Protein AF-0000000084333274 (afdb_homodimer)

Secondary structure (DSSP, 8-state):
--------------------TTS------TTS--S-EEE-TT--SSSS-EEETTTEEEEEEE-GGGGTTS-EEEEEEESSSB-PPEEEESS-EEEEEEEESEEEEEETTEEEEEETT-EEEE-TTS-EEEEEESSS-EEEEEEEES-TTHHHHHHHHHTTGGGG--HHHHHHHHHHTTEEEEE--SSS----/--------------------TTS------TTS--S-EEE-TT--SSSS-EEETTTEEEEEEE-GGGGTTS-EEEEEEESSSBBPPEEEESS-EEEEEEEESEEEEEETTEEEEEETT-EEEE-TTS-EEEEEESSS-EEEEEEEES-TTHHHHHHHHHTTGGGG--HHHHHHHHHHTTEEEEE--SSSB---

Sequence (384 aa):
MKRNLFLKSCLTLGAIAVTPINIIAKTISKFRVNAGFMVDAGKSRTDKPISLFEGDTFITKVATKDTDGDIYVYESSRVKEGGPAHHVHFSQDEWWYVLQGEFLIKIGDTTYQAKTGDSVFGPRMIPHSFAKIGEGEGRLLQFFQPAGKMEEFFTKLSEGIAKTMTEEQQDKFREEHGFKRVGPPIKNFKKMMKRNLFLKSCLTLGAIAVTPINIIAKTISKFRVNAGFMVDAGKSRTDKPISLFEGDTFITKVATKDTDGDIYVYESSRVKEGGPAHHVHFSQDEWWYVLQGEFLIKIGDTTYQAKTGDSVFGPRMIPHSFAKIGEGEGRLLQFFQPAGKMEEFFTKLSEGIAKTMTEEQQDKFREEHGFKRVGPPIKNFKKM

Organism: NCBI:txid1302689

Foldseek 3Di:
DPPPPPPPPPPPPPPPPPPPPPPPPPPPDPQADDDDDFADVPAAPDPDWFAAFPGKTKGWGAPCRNRVQQKTKIKIKDFDKFWFFWKAFAQKKKKKAWCAAWKWKDWAHDIDIDHHGDMDIHDHPIIMIMIGDDGDMTMIIMMIGRNQCVVVVRRCVSVPVCVPDDPVRVQVSQVVRGMGRDGGTPPDHSPD/DPPPPPPPPPPPPPPPPPPPPPPPPPPPDPQADDDDDFADVPAAPDPDWFAAFPGKTKGWGAPCRNRVQQKTKIKIKDFDKFWDFWKAFAQKKKKKAWCAAWKWKDWAHDIDIDHHGDMDIHDHPTIMMMIGDDGDMTMIIMMIGRNQCVVVLRRCVSVPVCVPPDPVRVQVSQVVRGMGRDGGTPDDGRDD

Solvent-accessible surface area (backbone atoms only — not comparable to full-atom values): 20409 Å² total; per-residue (Å²): 137,82,76,74,78,75,76,76,74,76,76,72,74,74,73,75,70,74,69,66,82,62,68,77,55,64,77,67,59,91,58,34,53,85,63,50,52,72,29,52,51,96,45,37,65,47,98,64,70,32,47,38,81,99,66,27,38,35,28,36,65,39,50,38,56,49,51,62,31,52,34,26,32,32,37,38,37,34,55,67,60,25,35,52,51,16,24,29,33,70,72,26,28,39,39,43,32,27,71,32,43,35,31,41,40,32,31,66,90,47,70,42,80,41,38,54,55,14,33,38,42,34,34,45,65,41,42,31,31,42,27,37,44,70,82,59,58,30,28,34,41,34,39,27,43,38,18,77,40,48,68,58,50,49,48,42,50,40,72,46,64,56,77,82,45,50,72,68,53,49,48,50,54,37,47,78,41,46,25,42,79,76,50,64,31,80,94,62,67,48,75,124,136,83,77,76,78,75,73,75,75,74,75,72,72,75,74,76,72,75,68,64,83,62,68,78,53,64,75,68,58,92,58,36,52,84,65,48,51,72,29,52,52,96,44,38,67,45,98,64,69,35,48,40,76,95,69,27,37,36,28,35,66,39,50,38,57,48,51,61,33,52,35,26,30,32,37,38,38,34,56,67,55,17,28,53,53,16,25,28,32,69,73,28,28,38,37,43,32,27,70,31,44,36,32,42,40,31,32,66,90,46,72,42,83,40,38,54,55,15,31,38,42,36,35,46,65,41,42,30,31,38,23,37,43,71,82,60,58,29,28,34,43,34,36,28,42,37,18,76,38,48,68,58,50,49,47,43,50,40,73,46,64,57,77,82,47,50,72,68,53,48,50,50,53,38,46,76,40,48,25,42,79,76,50,64,32,82,50,61,66,43,71,120

pLDDT: mean 85.36, std 23.06, range [23.97, 98.94]

InterPro domains:
  IPR011051 RmlC-like cupin domain superfamily [SSF51182] (52-171)
  IPR013096 Cupin 2, conserved barrel [PF07883] (81-141)
  IPR014710 RmlC-like jelly roll fold [G3DSA:2.60.120.10] (34-182)
  IPR053146 Quercetin 2,3-dioxygenase-like [PTHR36440] (53-167)

Structure (mmCIF, N/CA/C/O backbone):
data_AF-0000000084333274-model_v1
#
loop_
_entity.id
_entity.type
_entity.pdbx_description
1 polymer 'Cupin type-2 domain-containing protein'
#
loop_
_atom_site.group_PDB
_atom_site.id
_atom_site.type_symbol
_atom_site.label_atom_id
_atom_site.label_alt_id
_atom_site.label_comp_id
_atom_site.label_asym_id
_atom_site.label_entity_id
_atom_site.label_seq_id
_atom_site.pdbx_PDB_ins_code
_atom_site.Cartn_x
_atom_site.Cartn_y
_atom_site.Cartn_z
_atom_site.occupancy
_atom_site.B_iso_or_equiv
_atom_site.auth_seq_id
_atom_site.auth_comp_id
_atom_site.auth_asym_id
_atom_site.auth_atom_id
_atom_site.pdbx_PDB_model_num
ATOM 1 N N . MET A 1 1 ? 66.688 -44.625 -28.156 1 29.17 1 MET A N 1
ATOM 2 C CA . MET A 1 1 ? 65.812 -44.906 -27.062 1 29.17 1 MET A CA 1
ATOM 3 C C . MET A 1 1 ? 65.125 -43.656 -26.562 1 29.17 1 MET A C 1
ATOM 5 O O . MET A 1 1 ? 65.688 -42.938 -25.703 1 29.17 1 MET A O 1
ATOM 9 N N . LYS A 1 2 ? 64.688 -42.75 -27.484 1 30.41 2 LYS A N 1
ATOM 10 C CA . LYS A 1 2 ? 64.188 -41.375 -27.531 1 30.41 2 LYS A CA 1
ATOM 11 C C . LYS A 1 2 ? 62.812 -41.312 -26.812 1 30.41 2 LYS A C 1
ATOM 13 O O . LYS A 1 2 ? 61.781 -41.531 -27.438 1 30.41 2 LYS A O 1
ATOM 18 N N . ARG A 1 3 ? 62.688 -42 -25.594 1 33.12 3 ARG A N 1
ATOM 19 C CA . ARG A 1 3 ? 61.438 -42 -24.844 1 33.12 3 ARG A CA 1
ATOM 20 C C . ARG A 1 3 ? 61 -40.594 -24.531 1 33.12 3 ARG A C 1
ATOM 22 O O . ARG A 1 3 ? 61.625 -39.875 -23.766 1 33.12 3 ARG A O 1
ATOM 29 N N . ASN A 1 4 ? 60.625 -39.844 -25.578 1 28.89 4 ASN A N 1
ATOM 30 C CA . ASN A 1 4 ? 60.031 -38.531 -25.438 1 28.89 4 ASN A CA 1
ATOM 31 C C . ASN A 1 4 ? 58.875 -38.531 -24.422 1 28.89 4 ASN A C 1
ATOM 33 O O . ASN A 1 4 ? 57.969 -39.375 -24.5 1 28.89 4 ASN A O 1
ATOM 37 N N . LEU A 1 5 ? 59.156 -38.219 -23.156 1 30 5 LEU A N 1
ATOM 38 C CA . LEU A 1 5 ? 58.312 -37.938 -22 1 30 5 LEU A CA 1
ATOM 39 C C . LEU A 1 5 ? 57.25 -36.906 -22.344 1 30 5 LEU A C 1
ATOM 41 O O . LEU A 1 5 ? 57.531 -35.75 -22.625 1 30 5 LEU A O 1
ATOM 45 N N . PHE A 1 6 ? 56.312 -37.25 -23.312 1 31.17 6 PHE A N 1
ATOM 46 C CA . PHE A 1 6 ? 55.188 -36.406 -23.547 1 31.17 6 PHE A CA 1
ATOM 47 C C . PHE A 1 6 ? 54.5 -36.031 -22.25 1 31.17 6 PHE A C 1
ATOM 49 O O . PHE A 1 6 ? 54.094 -36.906 -21.469 1 31.17 6 PHE A O 1
ATOM 56 N N . LEU A 1 7 ? 54.812 -34.844 -21.688 1 31.58 7 LEU A N 1
ATOM 57 C CA . LEU A 1 7 ? 54.188 -34.094 -20.594 1 31.58 7 LEU A CA 1
ATOM 58 C C . LEU A 1 7 ? 52.688 -33.969 -20.781 1 31.58 7 LEU A C 1
ATOM 60 O O . LEU A 1 7 ? 52.25 -33.344 -21.766 1 31.58 7 LEU A O 1
ATOM 64 N N . LYS A 1 8 ? 51.938 -35.062 -20.641 1 32.31 8 LYS A N 1
ATOM 65 C CA . LYS A 1 8 ? 50.5 -34.906 -20.609 1 32.31 8 LYS A CA 1
ATOM 66 C C . LYS A 1 8 ? 50.062 -33.781 -19.656 1 32.31 8 LYS A C 1
ATOM 6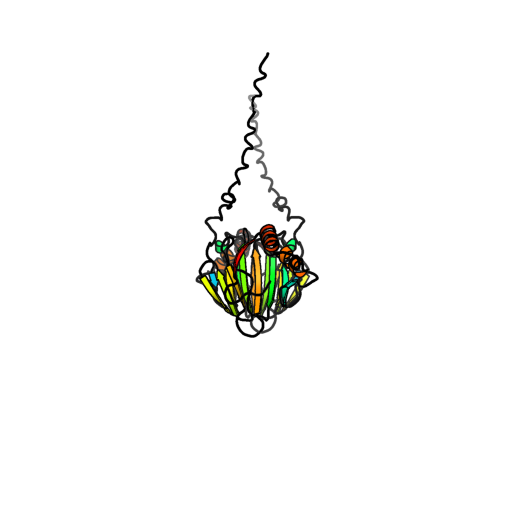8 O O . LYS A 1 8 ? 50.375 -33.844 -18.453 1 32.31 8 LYS A O 1
ATOM 73 N N . SER A 1 9 ? 50.188 -32.531 -20.078 1 32.09 9 SER A N 1
ATOM 74 C CA . SER A 1 9 ? 49.656 -31.391 -19.359 1 32.09 9 SER A CA 1
ATOM 75 C C . SER A 1 9 ? 48.188 -31.641 -18.969 1 32.09 9 SER A C 1
ATOM 77 O O . SER A 1 9 ? 47.375 -31.984 -19.828 1 32.09 9 SER A O 1
ATOM 79 N N . CYS A 1 10 ? 47.938 -32.312 -17.812 1 30.41 10 CYS A N 1
ATOM 80 C CA . CYS A 1 10 ? 46.656 -32.469 -17.125 1 30.41 10 CYS A CA 1
ATOM 81 C C . CYS A 1 10 ? 45.906 -31.141 -17.094 1 30.41 10 CYS A C 1
ATOM 83 O O . CYS A 1 10 ? 46.344 -30.172 -16.484 1 30.41 10 CYS A O 1
ATOM 85 N N . LEU A 1 11 ? 45.312 -30.719 -18.234 1 34.44 11 LEU A N 1
ATOM 86 C CA . LEU A 1 11 ? 44.375 -29.609 -18.172 1 34.44 11 LEU A CA 1
ATOM 87 C C . LEU A 1 11 ? 43.312 -29.844 -17.094 1 34.44 11 LEU A C 1
ATOM 89 O O . LEU A 1 11 ? 42.531 -30.766 -17.172 1 34.44 11 LEU A O 1
ATOM 93 N N . THR A 1 12 ? 43.719 -29.734 -15.82 1 32.81 12 THR A N 1
ATOM 94 C CA . THR A 1 12 ? 42.75 -29.703 -14.742 1 32.81 12 THR A CA 1
ATOM 95 C C . THR A 1 12 ? 41.625 -28.703 -15.055 1 32.81 12 THR A C 1
ATOM 97 O O . THR A 1 12 ? 41.906 -27.531 -15.297 1 32.81 12 THR A O 1
ATOM 100 N N . LEU A 1 13 ? 40.656 -29.125 -15.906 1 34 13 LEU A N 1
ATOM 101 C CA . LEU A 1 13 ? 39.438 -28.344 -15.992 1 34 13 LEU A CA 1
ATOM 102 C C . LEU A 1 13 ? 39 -27.875 -14.609 1 34 13 LEU A C 1
ATOM 104 O O . LEU A 1 13 ? 38.844 -28.688 -13.695 1 34 13 LEU A O 1
ATOM 108 N N . GLY A 1 14 ? 39.438 -26.672 -14.195 1 33.12 14 GLY A N 1
ATOM 109 C CA . GLY A 1 14 ? 38.938 -25.953 -13.039 1 33.12 14 GLY A CA 1
ATOM 110 C C . GLY A 1 14 ? 37.406 -26.078 -12.898 1 33.12 14 GLY A C 1
ATOM 111 O O . GLY A 1 14 ? 36.688 -25.797 -13.844 1 33.12 14 GLY A O 1
ATOM 112 N N . ALA A 1 15 ? 36.969 -27.125 -12.219 1 36.94 15 ALA A N 1
ATOM 113 C CA . ALA A 1 15 ? 35.562 -27.156 -11.773 1 36.94 15 ALA A CA 1
ATOM 114 C C . ALA A 1 15 ? 35.094 -25.766 -11.32 1 36.94 15 ALA A C 1
ATOM 116 O O . ALA A 1 15 ? 35.781 -25.125 -10.508 1 36.94 15 ALA A O 1
ATOM 117 N N . ILE A 1 16 ? 34.594 -25.016 -12.234 1 35.28 16 ILE A N 1
ATOM 118 C CA . ILE A 1 16 ? 33.844 -23.844 -11.812 1 35.28 16 ILE A CA 1
ATOM 119 C C . ILE A 1 16 ? 33 -24.172 -10.578 1 35.28 16 ILE A C 1
ATOM 121 O O . ILE A 1 16 ? 32.125 -25.047 -10.633 1 35.28 16 ILE A O 1
ATOM 125 N N . ALA A 1 17 ? 33.594 -24.062 -9.391 1 35.62 17 ALA A N 1
ATOM 126 C CA . ALA A 1 17 ? 32.844 -24.062 -8.133 1 35.62 17 ALA A CA 1
ATOM 127 C C . ALA A 1 17 ? 31.516 -23.312 -8.281 1 35.62 17 ALA A C 1
ATOM 129 O O . ALA A 1 17 ? 31.5 -22.172 -8.742 1 35.62 17 ALA A O 1
ATOM 130 N N . VAL A 1 18 ? 30.469 -24.016 -8.555 1 38.03 18 VAL A N 1
ATOM 131 C CA . VAL A 1 18 ? 29.125 -23.516 -8.289 1 38.03 18 VAL A CA 1
ATOM 132 C C . VAL A 1 18 ? 29.141 -22.656 -7.02 1 38.03 18 VAL A C 1
ATOM 134 O O . VAL A 1 18 ? 29.438 -23.156 -5.93 1 38.03 18 VAL A O 1
ATOM 137 N N . THR A 1 19 ? 29.703 -21.422 -7.16 1 35.97 19 THR A N 1
ATOM 138 C CA . THR A 1 19 ? 29.484 -20.469 -6.082 1 35.97 19 THR A CA 1
ATOM 139 C C . THR A 1 19 ? 28.125 -20.672 -5.43 1 35.97 19 THR A C 1
ATOM 141 O O . THR A 1 19 ? 27.109 -20.688 -6.109 1 35.97 19 THR A O 1
ATOM 144 N N . PRO A 1 20 ? 28.125 -21.328 -4.336 1 37.59 20 PRO A N 1
ATOM 145 C CA . PRO A 1 20 ? 26.859 -21.469 -3.605 1 37.59 20 PRO A CA 1
ATOM 146 C C . PRO A 1 20 ? 25.984 -20.219 -3.689 1 37.59 20 PRO A C 1
ATOM 148 O O . PRO A 1 20 ? 26.5 -19.109 -3.73 1 37.59 20 PRO A O 1
ATOM 151 N N . ILE A 1 21 ? 24.984 -20.219 -4.457 1 40.38 21 ILE A N 1
ATOM 152 C CA . ILE A 1 21 ? 23.828 -19.344 -4.266 1 40.38 21 ILE A CA 1
ATOM 153 C C . ILE A 1 21 ? 23.734 -18.938 -2.797 1 40.38 21 ILE A C 1
ATOM 155 O O . ILE A 1 21 ? 22.797 -18.234 -2.404 1 40.38 21 ILE A O 1
ATOM 159 N N . ASN A 1 22 ? 24.516 -19.656 -1.916 1 35.5 22 ASN A N 1
ATOM 160 C CA . ASN A 1 22 ? 24.297 -19.359 -0.502 1 35.5 22 ASN A CA 1
ATOM 161 C C . ASN A 1 22 ? 24.406 -17.859 -0.217 1 35.5 22 ASN A C 1
ATOM 163 O O . ASN A 1 22 ? 23.672 -17.328 0.603 1 35.5 22 ASN A O 1
ATOM 167 N N . ILE A 1 23 ? 25.672 -17.266 -0.471 1 34.03 23 ILE A N 1
ATOM 168 C CA . ILE A 1 23 ? 26.219 -16.219 0.381 1 34.03 23 ILE A CA 1
ATOM 169 C C . ILE A 1 23 ? 25.516 -14.898 0.087 1 34.03 23 ILE A C 1
ATOM 171 O O . ILE A 1 23 ? 25.641 -13.938 0.853 1 34.03 23 ILE A O 1
ATOM 175 N N . ILE A 1 24 ? 25.328 -14.633 -1.147 1 34.94 24 ILE A N 1
ATOM 176 C CA . ILE A 1 24 ? 24.766 -13.289 -1.191 1 34.94 24 ILE A CA 1
ATOM 177 C C . ILE A 1 24 ? 23.453 -13.25 -0.41 1 34.94 24 ILE A C 1
ATOM 179 O O . ILE A 1 24 ? 22.375 -13.469 -0.975 1 34.94 24 ILE A O 1
ATOM 183 N N . ALA A 1 25 ? 23.062 -14.344 0.228 1 40.06 25 ALA A N 1
ATOM 184 C CA . ALA A 1 25 ? 21.984 -13.938 1.127 1 40.06 25 ALA A CA 1
ATOM 185 C C . ALA A 1 25 ? 22.234 -12.531 1.671 1 40.06 25 ALA A C 1
ATOM 187 O O . ALA A 1 25 ? 23.156 -12.312 2.453 1 40.06 25 ALA A O 1
ATOM 188 N N . LYS A 1 26 ? 22.094 -11.57 0.894 1 41.19 26 LYS A N 1
ATOM 189 C CA . LYS A 1 26 ? 22.078 -10.172 1.301 1 41.19 26 LYS A CA 1
ATOM 190 C C . LYS A 1 26 ? 21.641 -10.023 2.758 1 41.19 26 LYS A C 1
ATOM 192 O O . LYS A 1 26 ? 20.719 -10.688 3.203 1 41.19 26 LYS A O 1
ATOM 197 N N . THR A 1 27 ? 22.469 -9.617 3.645 1 41.94 27 THR A N 1
ATOM 198 C CA . THR A 1 27 ? 22.219 -9.211 5.023 1 41.94 27 THR A CA 1
ATOM 199 C C . THR A 1 27 ? 20.797 -8.688 5.188 1 41.94 27 THR A C 1
ATOM 201 O O . THR A 1 27 ? 20.469 -7.594 4.719 1 41.94 27 THR A O 1
ATOM 204 N N . ILE A 1 28 ? 19.766 -9.492 4.766 1 51.84 28 ILE A N 1
ATOM 205 C CA . ILE A 1 28 ? 18.5 -9.023 5.332 1 51.84 28 ILE A CA 1
ATOM 206 C C . ILE A 1 28 ? 18.781 -8.219 6.602 1 51.84 28 ILE A C 1
ATOM 208 O O . ILE A 1 28 ? 19.406 -8.719 7.535 1 51.84 28 ILE A O 1
ATOM 212 N N . SER A 1 29 ? 18.75 -7.047 6.473 1 57.97 29 SER A N 1
ATOM 213 C CA . SER A 1 29 ? 18.984 -6.145 7.594 1 57.97 29 SER A CA 1
ATOM 214 C C . SER A 1 29 ? 18.359 -6.676 8.883 1 57.97 29 SER A C 1
ATOM 216 O O . SER A 1 29 ? 17.266 -7.227 8.859 1 57.97 29 SER A O 1
ATOM 218 N N . LYS A 1 30 ? 19.094 -6.988 9.82 1 63.5 30 LYS A N 1
ATOM 219 C CA . LYS A 1 30 ? 18.781 -7.363 11.203 1 63.5 30 LYS A CA 1
ATOM 220 C C . LYS A 1 30 ? 17.625 -6.543 11.75 1 63.5 30 LYS A C 1
ATOM 222 O O . LYS A 1 30 ? 17.016 -6.914 12.758 1 63.5 30 LYS A O 1
ATOM 227 N N . PHE A 1 31 ? 17.094 -5.633 10.836 1 80.5 31 PHE A N 1
ATOM 228 C CA . PHE A 1 31 ? 16.172 -4.715 11.492 1 80.5 31 PHE A CA 1
ATOM 229 C C . PHE A 1 31 ? 14.75 -4.898 10.961 1 80.5 31 PHE A C 1
ATOM 231 O O . PHE A 1 31 ? 13.797 -4.375 11.547 1 80.5 31 PHE A O 1
ATOM 238 N N . ARG A 1 32 ? 14.625 -5.805 9.992 1 92.38 32 ARG A N 1
ATOM 239 C CA . ARG A 1 32 ? 13.281 -5.996 9.453 1 92.38 32 ARG A CA 1
ATOM 240 C C . ARG A 1 32 ? 12.625 -7.246 10.039 1 92.38 32 ARG A C 1
ATOM 242 O O . ARG A 1 32 ? 13.32 -8.148 10.516 1 92.38 32 ARG A O 1
ATOM 249 N N . VAL A 1 33 ? 11.32 -7.262 9.977 1 93.62 33 VAL A N 1
ATOM 250 C CA . VAL A 1 33 ? 10.602 -8.438 10.461 1 93.62 33 VAL A CA 1
ATOM 251 C C . VAL A 1 33 ? 10.922 -9.641 9.562 1 93.62 33 VAL A C 1
ATOM 253 O O . VAL A 1 33 ? 11.094 -9.484 8.352 1 93.62 33 VAL A O 1
ATOM 256 N N . ASN A 1 34 ? 10.984 -10.773 10.156 1 92.31 34 ASN A N 1
ATOM 257 C CA . ASN A 1 34 ? 11.305 -11.977 9.398 1 92.31 34 ASN A CA 1
ATOM 258 C C . ASN A 1 34 ? 10.219 -13.039 9.547 1 92.31 34 ASN A C 1
ATOM 260 O O . ASN A 1 34 ? 10.422 -14.195 9.172 1 92.31 34 ASN A O 1
ATOM 264 N N . ALA A 1 35 ? 9.164 -12.711 10.141 1 95.69 35 ALA A N 1
ATOM 265 C CA . ALA A 1 35 ? 7.953 -13.523 10.211 1 95.69 35 ALA A CA 1
ATOM 266 C C . ALA A 1 35 ? 6.73 -12.727 9.773 1 95.69 35 ALA A C 1
ATOM 268 O O . ALA A 1 35 ? 6.629 -11.531 10.047 1 95.69 35 ALA A O 1
ATOM 269 N N . GLY A 1 36 ? 5.844 -13.422 9.133 1 97.81 36 GLY A N 1
ATOM 270 C CA . GLY A 1 36 ? 4.617 -12.742 8.75 1 97.81 36 GLY A CA 1
ATOM 271 C C . GLY A 1 36 ? 3.764 -12.336 9.93 1 97.81 36 GLY A C 1
ATOM 272 O O . GLY A 1 36 ? 3.969 -12.812 11.047 1 97.81 36 GLY A O 1
ATOM 273 N N . PHE A 1 37 ? 2.85 -11.43 9.68 1 98.38 37 PHE A N 1
ATOM 274 C CA . PHE A 1 37 ? 1.9 -11.039 10.719 1 98.38 37 PHE A CA 1
ATOM 275 C C . PHE A 1 37 ? 0.585 -10.578 10.102 1 98.38 37 PHE A C 1
ATOM 277 O O . PHE A 1 37 ? 0.549 -10.164 8.938 1 98.38 37 PHE A O 1
ATOM 284 N N . MET A 1 38 ? -0.444 -10.695 10.852 1 98.5 38 MET A N 1
ATOM 285 C CA . MET A 1 38 ? -1.758 -10.164 10.492 1 98.5 38 MET A CA 1
ATOM 286 C C . MET A 1 38 ? -2.164 -9.031 11.422 1 98.5 38 MET A C 1
ATOM 288 O O . MET A 1 38 ? -1.918 -9.094 12.633 1 98.5 38 MET A O 1
ATOM 292 N N . VAL A 1 39 ? -2.662 -8.008 10.891 1 98.62 39 VAL A N 1
ATOM 293 C CA . VAL A 1 39 ? -3.322 -6.953 11.648 1 98.62 39 VAL A CA 1
ATOM 294 C C . VAL A 1 39 ? -4.832 -7.012 11.414 1 98.62 39 VAL A C 1
ATOM 296 O O . VAL A 1 39 ? -5.297 -6.809 10.289 1 98.62 39 VAL A O 1
ATOM 299 N N . ASP A 1 40 ? -5.562 -7.191 12.453 1 97.69 40 ASP A N 1
ATOM 300 C CA . ASP A 1 40 ? -7.012 -7.336 12.352 1 97.69 40 ASP A CA 1
ATOM 301 C C . ASP A 1 40 ? -7.672 -6.016 11.961 1 97.69 40 ASP A C 1
ATOM 303 O O . ASP A 1 40 ? -7.156 -4.941 12.273 1 97.69 40 ASP A O 1
ATOM 307 N N . ALA A 1 41 ? -8.859 -6.16 11.32 1 97.88 41 ALA A N 1
ATOM 308 C CA . ALA A 1 41 ? -9.672 -4.984 11.031 1 97.88 41 ALA A CA 1
ATOM 309 C C . ALA A 1 41 ? -9.836 -4.113 12.273 1 97.88 41 ALA A C 1
ATOM 311 O O . ALA A 1 41 ? -10.156 -4.617 13.352 1 97.88 41 ALA A O 1
ATOM 312 N N . GLY A 1 42 ? -9.531 -2.822 12.078 1 95.75 42 GLY A N 1
ATOM 313 C CA . GLY A 1 42 ? -9.766 -1.871 13.148 1 95.75 42 GLY A CA 1
ATOM 314 C C . GLY A 1 42 ? -8.664 -1.872 14.195 1 95.75 42 GLY A C 1
ATOM 315 O O . GLY A 1 42 ? -8.703 -1.091 15.148 1 95.75 42 GLY A O 1
ATOM 316 N N . LYS A 1 43 ? -7.719 -2.764 14.055 1 96.56 43 LYS A N 1
ATOM 317 C CA . LYS A 1 43 ? -6.609 -2.811 15 1 96.56 43 LYS A CA 1
ATOM 318 C C . LYS A 1 43 ? -5.332 -2.244 14.383 1 96.56 43 LYS A C 1
ATOM 320 O O . LYS A 1 43 ? -5.289 -1.971 13.18 1 96.56 43 LYS A O 1
ATOM 325 N N . SER A 1 44 ? -4.406 -2.008 15.234 1 97.69 44 SER A N 1
ATOM 326 C CA . SER A 1 44 ? -3.139 -1.425 14.805 1 97.69 44 SER A CA 1
ATOM 327 C C . SER A 1 44 ? -1.976 -2.377 15.07 1 97.69 44 SER A C 1
ATOM 329 O O . SER A 1 44 ? -1.98 -3.111 16.062 1 97.69 44 SER A O 1
ATOM 331 N N . ARG A 1 45 ? -1.045 -2.391 14.195 1 96.62 45 ARG A N 1
ATOM 332 C CA . ARG A 1 45 ? 0.191 -3.156 14.312 1 96.62 45 ARG A CA 1
ATOM 333 C C . ARG A 1 45 ? 0.938 -2.795 15.594 1 96.62 45 ARG A C 1
ATOM 335 O O . ARG A 1 45 ? 1.576 -3.65 16.219 1 96.62 45 ARG A O 1
ATOM 342 N N . THR A 1 46 ? 0.75 -1.568 15.805 1 85.62 46 THR A N 1
ATOM 343 C CA . THR A 1 46 ? 1.438 -1.064 16.984 1 85.62 46 THR A CA 1
ATOM 344 C C . THR A 1 46 ? 0.474 -0.949 18.172 1 85.62 46 THR A C 1
ATOM 346 O O . THR A 1 46 ? -0.745 -0.952 17.984 1 85.62 46 THR A O 1
ATOM 349 N N . ASP A 1 47 ? 0.841 -1.24 19.375 1 72.25 47 ASP A N 1
ATOM 350 C CA . ASP A 1 47 ? 0.063 -1.339 20.609 1 72.25 47 ASP A CA 1
ATOM 351 C C . ASP A 1 47 ? -0.969 -0.217 20.688 1 72.25 47 ASP A C 1
ATOM 353 O O . ASP A 1 47 ? -2.094 -0.436 21.141 1 72.25 47 ASP A O 1
ATOM 357 N N . LYS A 1 48 ? -0.68 1.026 20.125 1 80.94 48 LYS A N 1
ATOM 358 C CA . LYS A 1 48 ? -1.698 2.051 20.344 1 80.94 48 LYS A CA 1
ATOM 359 C C . LYS A 1 48 ? -1.997 2.805 19.047 1 80.94 48 LYS A C 1
ATOM 361 O O . LYS A 1 48 ? -1.081 3.154 18.297 1 80.94 48 LYS A O 1
ATOM 366 N N . PRO A 1 49 ? -3.381 3.027 18.875 1 85.69 49 PRO A N 1
ATOM 367 C CA . PRO A 1 49 ? -3.756 3.92 17.766 1 85.69 49 PRO A CA 1
ATOM 368 C C . PRO A 1 49 ? -3.229 5.34 17.953 1 85.69 49 PRO A C 1
ATOM 370 O O . PRO A 1 49 ? -3.043 5.789 19.094 1 85.69 49 PRO A O 1
ATOM 373 N N . ILE A 1 50 ? -2.926 5.961 16.844 1 92.19 50 ILE A N 1
ATOM 374 C CA . ILE A 1 50 ? -2.504 7.359 16.812 1 92.19 50 ILE A CA 1
ATOM 375 C C . ILE A 1 50 ? -3.725 8.266 16.672 1 92.19 50 ILE A C 1
ATOM 377 O O . ILE A 1 50 ? -4.559 8.047 15.781 1 92.19 50 ILE A O 1
ATOM 381 N N . SER A 1 51 ? -3.877 9.188 17.516 1 89.69 51 SER A N 1
ATOM 382 C CA . SER A 1 51 ? -4.961 10.164 17.469 1 89.69 51 SER A CA 1
ATOM 383 C C . SER A 1 51 ? -4.438 11.555 17.125 1 89.69 51 SER A C 1
ATOM 385 O O . SER A 1 51 ? -3.568 12.086 17.812 1 89.69 51 SER A O 1
ATOM 387 N N . LEU A 1 52 ? -5.008 11.961 16.047 1 84.69 52 LEU A N 1
ATOM 388 C CA . LEU A 1 52 ? -4.559 13.273 15.578 1 84.69 52 LEU A CA 1
ATOM 389 C C . LEU A 1 52 ? -5.727 14.242 15.484 1 84.69 52 LEU A C 1
ATOM 391 O O . LEU A 1 52 ? -6.863 13.836 15.234 1 84.69 52 LEU A O 1
ATOM 395 N N . PHE A 1 53 ? -5.363 15.539 15.633 1 70.81 53 PHE A N 1
ATOM 396 C CA . PHE A 1 53 ? -6.289 16.641 15.383 1 70.81 53 PHE A CA 1
ATOM 397 C C . PHE A 1 53 ? -7.57 16.453 16.188 1 70.81 53 PHE A C 1
ATOM 399 O O . PHE A 1 53 ? -7.523 16.094 17.359 1 70.81 53 PHE A O 1
ATOM 406 N N . GLU A 1 54 ? -8.703 16.859 15.641 1 73.06 54 GLU A N 1
ATOM 407 C CA . GLU A 1 54 ? -9.992 16.844 16.328 1 73.06 54 GLU A CA 1
ATOM 408 C C . GLU A 1 54 ? -10.695 15.508 16.156 1 73.06 54 GLU A C 1
ATOM 410 O O . GLU A 1 54 ? -11.867 15.453 15.789 1 73.06 54 GLU A O 1
ATOM 415 N N . GLY A 1 55 ? -9.781 14.406 16.359 1 83.56 55 GLY A N 1
ATOM 416 C CA . GLY A 1 55 ? -10.477 13.125 16.422 1 83.56 55 GLY A CA 1
ATOM 417 C C . GLY A 1 55 ? -10.078 12.18 15.297 1 83.56 55 GLY A C 1
ATOM 418 O O . GLY A 1 55 ? -10.648 11.094 15.172 1 83.56 55 GLY A O 1
ATOM 419 N N . ASP A 1 56 ? -9.148 12.562 14.531 1 93.69 56 ASP A N 1
ATOM 420 C CA . ASP A 1 56 ? -8.648 11.641 13.508 1 93.69 56 ASP A CA 1
ATOM 421 C C . ASP A 1 56 ? -7.918 10.461 14.141 1 93.69 56 ASP A C 1
ATOM 423 O O . ASP A 1 56 ? -7.191 10.633 15.125 1 93.69 56 ASP A O 1
ATOM 427 N N . THR A 1 57 ? -8.18 9.32 13.609 1 95.56 57 THR A N 1
ATOM 428 C CA . THR A 1 57 ? -7.504 8.133 14.109 1 95.56 57 THR A CA 1
ATOM 429 C C . THR A 1 57 ? -6.672 7.477 13.016 1 95.56 57 THR A C 1
ATOM 431 O O . THR A 1 57 ? -7.137 7.336 11.875 1 95.56 57 THR A O 1
ATOM 434 N N . PHE A 1 58 ? -5.426 7.141 13.391 1 97.06 58 PHE A N 1
ATOM 435 C CA . PHE A 1 58 ? -4.551 6.375 12.508 1 97.06 58 PHE A CA 1
ATOM 436 C C . PHE A 1 58 ? -4.242 5.008 13.102 1 97.06 58 PHE A C 1
ATOM 438 O O . PHE A 1 58 ? -3.814 4.91 14.258 1 97.06 58 PHE A O 1
ATOM 445 N N . ILE A 1 59 ? -4.492 3.977 12.352 1 97.44 59 ILE A N 1
ATOM 446 C CA . ILE A 1 59 ? -4.082 2.641 12.766 1 97.44 59 ILE A CA 1
ATOM 447 C C . ILE A 1 59 ? -3.053 2.086 11.781 1 97.44 59 ILE A C 1
ATOM 449 O O . ILE A 1 59 ? -3.303 2.037 10.578 1 97.44 59 ILE A O 1
ATOM 453 N N . THR A 1 60 ? -1.946 1.643 12.312 1 98.31 60 THR A N 1
ATOM 454 C CA . THR A 1 60 ? -0.807 1.19 11.523 1 98.31 60 THR A CA 1
ATOM 455 C C . THR A 1 60 ? -1.021 -0.239 11.039 1 98.31 60 THR A C 1
ATOM 457 O O . THR A 1 60 ? -1.386 -1.12 11.82 1 98.31 60 THR A O 1
ATOM 460 N N . LYS A 1 61 ? -0.777 -0.437 9.742 1 98.75 61 LYS A N 1
ATOM 461 C CA . LYS A 1 61 ? -0.888 -1.774 9.164 1 98.75 61 LYS A CA 1
ATOM 462 C C . LYS A 1 61 ? 0.49 -2.379 8.914 1 98.75 61 LYS A C 1
ATOM 464 O O . LYS A 1 61 ? 0.685 -3.586 9.078 1 98.75 61 LYS A O 1
ATOM 469 N N . VAL A 1 62 ? 1.458 -1.602 8.453 1 98.69 62 VAL A N 1
ATOM 470 C CA . VAL A 1 62 ? 2.877 -1.918 8.344 1 98.69 62 VAL A CA 1
ATOM 471 C C . VAL A 1 62 ? 3.707 -0.799 8.969 1 98.69 62 VAL A C 1
ATOM 473 O O . VAL A 1 62 ? 3.689 0.337 8.492 1 98.69 62 VAL A O 1
ATOM 476 N N . ALA A 1 63 ? 4.391 -1.151 10.016 1 97.88 63 ALA A N 1
ATOM 477 C CA . ALA A 1 63 ? 5.191 -0.155 10.719 1 97.88 63 ALA A CA 1
ATOM 478 C C . ALA A 1 63 ? 6.527 0.074 10.016 1 97.88 63 ALA A C 1
ATOM 480 O O . ALA A 1 63 ? 7.031 -0.814 9.32 1 97.88 63 ALA A O 1
ATOM 481 N N . THR A 1 64 ? 7.039 1.245 10.242 1 97.31 64 THR A N 1
ATOM 482 C CA . THR A 1 64 ? 8.328 1.61 9.664 1 97.31 64 THR A CA 1
ATOM 483 C C . THR A 1 64 ? 9.375 0.539 9.953 1 97.31 64 THR A C 1
ATOM 485 O O . THR A 1 64 ? 10.133 0.149 9.07 1 97.31 64 THR A O 1
ATOM 488 N N . LYS A 1 65 ? 9.375 0.031 11.148 1 96.5 65 LYS A N 1
ATOM 489 C CA . LYS A 1 65 ? 10.398 -0.908 11.594 1 96.5 65 LYS A CA 1
ATOM 490 C C . LYS A 1 65 ? 10.227 -2.268 10.922 1 96.5 65 LYS A C 1
ATOM 492 O O . LYS A 1 65 ? 11.18 -3.045 10.828 1 96.5 65 LYS A O 1
ATOM 497 N N . ASP A 1 66 ? 9.039 -2.592 10.484 1 97.69 66 ASP A N 1
ATOM 498 C CA . ASP A 1 66 ? 8.766 -3.904 9.906 1 97.69 66 ASP A CA 1
ATOM 499 C C . ASP A 1 66 ? 9.562 -4.117 8.625 1 97.69 66 ASP A C 1
ATOM 501 O O . ASP A 1 66 ? 9.867 -5.254 8.258 1 97.69 66 ASP A O 1
ATOM 505 N N . THR A 1 67 ? 9.93 -3.014 7.918 1 98.06 67 THR A N 1
ATOM 506 C CA . THR A 1 67 ? 10.539 -3.121 6.602 1 98.06 67 THR A CA 1
ATOM 507 C C . THR A 1 67 ? 11.867 -2.365 6.559 1 98.06 67 THR A C 1
ATOM 509 O O . THR A 1 67 ? 12.336 -1.986 5.484 1 98.06 67 THR A O 1
ATOM 512 N N . ASP A 1 68 ? 12.344 -2.072 7.73 1 96.88 68 ASP A N 1
ATOM 513 C CA . ASP A 1 68 ? 13.578 -1.295 7.84 1 96.88 68 ASP A CA 1
ATOM 514 C C . ASP A 1 68 ? 13.453 0.039 7.109 1 96.88 68 ASP A C 1
ATOM 516 O O . ASP A 1 68 ? 14.367 0.453 6.398 1 96.88 68 ASP A O 1
ATOM 520 N N . GLY A 1 69 ? 12.211 0.587 7.156 1 97.81 69 GLY A N 1
ATOM 521 C CA . GLY A 1 69 ? 11.992 1.946 6.688 1 97.81 69 GLY A CA 1
ATOM 522 C C . GLY A 1 69 ? 11.547 2.014 5.238 1 97.81 69 GLY A C 1
ATOM 523 O O . GLY A 1 69 ? 11.32 3.102 4.703 1 97.81 69 GLY A O 1
ATOM 524 N N . ASP A 1 70 ? 11.32 0.911 4.551 1 97.94 70 ASP A N 1
ATOM 525 C CA . ASP A 1 70 ? 10.969 0.924 3.133 1 97.94 70 ASP A CA 1
ATOM 526 C C . ASP A 1 70 ? 9.578 1.522 2.916 1 97.94 70 ASP A C 1
ATOM 528 O O . ASP A 1 70 ? 9.32 2.158 1.892 1 97.94 70 ASP A O 1
ATOM 532 N N . ILE A 1 71 ? 8.719 1.257 3.947 1 98.69 71 ILE A N 1
ATOM 533 C CA . ILE A 1 71 ? 7.34 1.694 3.74 1 98.69 71 ILE A CA 1
ATOM 534 C C . ILE A 1 71 ? 6.641 1.861 5.086 1 98.69 71 ILE A C 1
ATOM 536 O O . ILE A 1 71 ? 7 1.202 6.066 1 98.69 71 ILE A O 1
ATOM 540 N N . TYR A 1 72 ? 5.773 2.781 5.207 1 98.62 72 TYR A N 1
ATOM 541 C CA . TYR A 1 72 ? 4.82 2.939 6.297 1 98.62 72 TYR A CA 1
ATOM 542 C C . TYR A 1 72 ? 3.387 2.912 5.777 1 98.62 72 TYR A C 1
ATOM 544 O O . TYR A 1 72 ? 3.02 3.709 4.91 1 98.62 72 TYR A O 1
ATOM 552 N N . VAL A 1 73 ? 2.541 1.947 6.227 1 98.88 73 VAL A N 1
ATOM 553 C CA . VAL A 1 73 ? 1.163 1.778 5.777 1 98.88 73 VAL A CA 1
ATOM 554 C C . VAL A 1 73 ? 0.211 1.973 6.957 1 98.88 73 VAL A C 1
ATOM 556 O O . VAL A 1 73 ? 0.4 1.38 8.023 1 98.88 73 VAL A O 1
ATOM 559 N N . TYR A 1 74 ? -0.85 2.727 6.734 1 98.5 74 TYR A N 1
ATOM 560 C CA . TYR A 1 74 ? -1.796 2.959 7.82 1 98.5 74 TYR A CA 1
ATOM 561 C C . TYR A 1 74 ? -3.18 3.291 7.273 1 98.5 74 TYR A C 1
ATOM 563 O O . TYR A 1 74 ? -3.32 3.682 6.113 1 98.5 74 TYR A O 1
ATOM 571 N N . GLU A 1 75 ? -4.172 3.078 8.07 1 98.5 75 GLU A N 1
ATOM 572 C CA . GLU A 1 75 ? -5.527 3.562 7.832 1 98.5 75 GLU A CA 1
ATOM 573 C C . GLU A 1 75 ? -5.824 4.805 8.664 1 98.5 75 GLU A C 1
ATOM 575 O O . GLU A 1 75 ? -5.465 4.871 9.844 1 98.5 75 GLU A O 1
ATOM 580 N N . SER A 1 76 ? -6.441 5.734 8.039 1 97.62 76 SER A N 1
ATOM 581 C CA . SER A 1 76 ? -6.898 6.914 8.773 1 97.62 76 SER A CA 1
ATOM 582 C C . SER A 1 76 ? -8.414 7.062 8.688 1 97.62 76 SER A C 1
ATOM 584 O O . SER A 1 76 ? -9.023 6.723 7.672 1 97.62 76 SER A O 1
ATOM 586 N N . SER A 1 77 ? -8.969 7.539 9.711 1 97.25 77 SER A N 1
ATOM 587 C CA . SER A 1 77 ? -10.391 7.844 9.773 1 97.25 77 SER A CA 1
ATOM 588 C C . SER A 1 77 ? -10.641 9.242 10.336 1 97.25 77 SER A C 1
ATOM 590 O O . SER A 1 77 ? -9.883 9.711 11.18 1 97.25 77 SER A O 1
ATOM 592 N N . ARG A 1 78 ? -11.672 9.891 9.836 1 95.44 78 ARG A N 1
ATOM 593 C CA . ARG A 1 78 ? -12.055 11.227 10.297 1 95.44 78 ARG A CA 1
ATOM 594 C C . ARG A 1 78 ? -13.531 11.492 10.039 1 95.44 78 ARG A C 1
ATOM 596 O O . ARG A 1 78 ? -14.109 10.953 9.086 1 95.44 78 ARG A O 1
ATOM 603 N N . VAL A 1 79 ? -14.102 12.297 10.867 1 93.44 79 VAL A N 1
ATOM 604 C CA . VAL A 1 79 ? -15.508 12.625 10.719 1 93.44 79 VAL A CA 1
ATOM 605 C C . VAL A 1 79 ? -15.648 14.062 10.211 1 93.44 79 VAL A C 1
ATOM 607 O O . VAL A 1 79 ? -16.438 14.328 9.297 1 93.44 79 VAL A O 1
ATOM 610 N N . LYS A 1 80 ? -14.836 14.93 10.797 1 92.12 80 LYS A N 1
ATOM 611 C CA . LYS A 1 80 ? -14.922 16.328 10.406 1 92.12 80 LYS A CA 1
ATOM 612 C C . LYS A 1 80 ? -14.32 16.562 9.023 1 92.12 80 LYS A C 1
ATOM 614 O O . LYS A 1 80 ? -13.336 15.914 8.656 1 92.12 80 LYS A O 1
ATOM 619 N N . GLU A 1 81 ? -14.867 17.5 8.383 1 93.56 81 GLU A N 1
ATOM 620 C CA . GLU A 1 81 ? -14.297 17.891 7.094 1 93.56 81 GLU A CA 1
ATOM 621 C C . GLU A 1 81 ? -12.938 18.562 7.27 1 93.56 81 GLU A C 1
ATOM 623 O O . GLU A 1 81 ? -12.648 19.109 8.328 1 93.56 81 GLU A O 1
ATOM 628 N N . GLY A 1 82 ? -12.195 18.484 6.152 1 93.19 82 GLY A N 1
ATOM 629 C CA . GLY A 1 82 ? -10.898 19.141 6.184 1 93.19 82 GLY A CA 1
ATOM 630 C C . GLY A 1 82 ? -9.742 18.156 6.09 1 93.19 82 GLY A C 1
ATOM 631 O O . GLY A 1 82 ? -9.938 16.984 5.781 1 93.19 82 GLY A O 1
ATOM 632 N N . GLY A 1 83 ? -8.508 18.672 6.27 1 93.88 83 GLY A N 1
ATOM 633 C CA . GLY A 1 83 ? -7.273 17.922 6.16 1 93.88 83 GLY A CA 1
ATOM 634 C C . GLY A 1 83 ? -6.039 18.75 6.441 1 93.88 83 GLY A C 1
ATOM 635 O O . GLY A 1 83 ? -6.145 19.891 6.902 1 93.88 83 GLY A O 1
ATOM 636 N N . PRO A 1 84 ? -4.965 18.172 6.25 1 94.38 84 PRO A N 1
ATOM 637 C CA . PRO A 1 84 ? -3.717 18.859 6.578 1 94.38 84 PRO A CA 1
ATOM 638 C C . PRO A 1 84 ? -3.432 20.047 5.645 1 94.38 84 PRO A C 1
ATOM 640 O O . PRO A 1 84 ? -4.004 20.125 4.555 1 94.38 84 PRO A O 1
ATOM 643 N N . ALA A 1 85 ? -2.525 20.906 6.102 1 94.62 85 ALA A N 1
ATOM 644 C CA . ALA A 1 85 ? -2.035 22 5.273 1 94.62 85 ALA A CA 1
ATOM 645 C C . ALA A 1 85 ? -1.326 21.469 4.031 1 94.62 85 ALA A C 1
ATOM 647 O O . ALA A 1 85 ? -0.833 20.344 4.02 1 94.62 85 ALA A O 1
ATOM 648 N N . HIS A 1 86 ? -1.369 22.297 3.018 1 97.19 86 HIS A N 1
ATOM 649 C CA . HIS A 1 86 ? -0.61 21.969 1.813 1 97.19 86 HIS A CA 1
ATOM 650 C C . HIS A 1 86 ? 0.872 21.797 2.129 1 97.19 86 HIS A C 1
ATOM 652 O O . HIS A 1 86 ? 1.47 22.625 2.812 1 97.19 86 HIS A O 1
ATOM 658 N N . HIS A 1 87 ? 1.523 20.703 1.662 1 98.5 87 HIS A N 1
ATOM 659 C CA . HIS A 1 87 ? 2.891 20.391 2.061 1 98.5 87 HIS A CA 1
ATOM 660 C C . HIS A 1 87 ? 3.602 19.562 0.99 1 98.5 87 HIS A C 1
ATOM 662 O O . HIS A 1 87 ? 2.98 19.141 0.008 1 98.5 87 HIS A O 1
ATOM 668 N N . VAL A 1 88 ? 4.891 19.406 1.112 1 98.69 88 VAL A N 1
ATOM 669 C CA . VAL A 1 88 ? 5.719 18.625 0.193 1 98.69 88 VAL A CA 1
ATOM 670 C C . VAL A 1 88 ? 6.637 17.703 0.981 1 98.69 88 VAL A C 1
ATOM 672 O O . VAL A 1 88 ? 7.227 18.094 1.985 1 98.69 88 VAL A O 1
ATOM 675 N N . HIS A 1 89 ? 6.617 16.438 0.621 1 98.75 89 HIS A N 1
ATOM 676 C CA . HIS A 1 89 ? 7.594 15.5 1.173 1 98.75 89 HIS A CA 1
ATOM 677 C C . HIS A 1 89 ? 8.883 15.508 0.357 1 98.75 89 HIS A C 1
ATOM 679 O O . HIS A 1 89 ? 8.844 15.484 -0.875 1 98.75 89 HIS A O 1
ATOM 685 N N . PHE A 1 90 ? 10.031 15.383 1.049 1 98.06 90 PHE A N 1
ATOM 686 C CA . PHE A 1 90 ? 11.32 15.531 0.383 1 98.06 90 PHE A CA 1
ATOM 687 C C . PHE A 1 90 ? 11.734 14.234 -0.299 1 98.06 90 PHE A C 1
ATOM 689 O O . PHE A 1 90 ? 12.406 14.258 -1.332 1 98.06 90 PHE A O 1
ATOM 696 N N . SER A 1 91 ? 11.289 13.156 0.283 1 97.88 91 SER A N 1
ATOM 697 C CA . SER A 1 91 ? 11.859 11.914 -0.219 1 97.88 91 SER A CA 1
ATOM 698 C C . SER A 1 91 ? 10.797 10.828 -0.336 1 97.88 91 SER A C 1
ATOM 700 O O . SER A 1 91 ? 11.086 9.711 -0.767 1 97.88 91 SER A O 1
ATOM 702 N N . GLN A 1 92 ? 9.523 11.148 0.034 1 98.38 92 GLN A N 1
ATOM 703 C CA . GLN A 1 92 ? 8.508 10.102 0.09 1 98.38 92 GLN A CA 1
ATOM 704 C C . GLN A 1 92 ? 7.434 10.32 -0.971 1 98.38 92 GLN A C 1
ATOM 706 O O . GLN A 1 92 ? 6.992 11.453 -1.192 1 98.38 92 GLN A O 1
ATOM 711 N N . ASP A 1 93 ? 7.082 9.258 -1.613 1 98.69 93 ASP A N 1
ATOM 712 C CA . ASP A 1 93 ? 5.781 9.219 -2.275 1 98.69 93 ASP A CA 1
ATOM 713 C C . ASP A 1 93 ? 4.66 8.961 -1.271 1 98.69 93 ASP A C 1
ATOM 715 O O . ASP A 1 93 ? 4.875 8.312 -0.246 1 98.69 93 ASP A O 1
ATOM 719 N N . GLU A 1 94 ? 3.57 9.477 -1.593 1 98.88 94 GLU A N 1
ATOM 720 C CA . GLU A 1 94 ? 2.369 9.242 -0.794 1 98.88 94 GLU A CA 1
ATOM 721 C C . GLU A 1 94 ? 1.216 8.758 -1.664 1 98.88 94 GLU A C 1
ATOM 723 O O . GLU A 1 94 ? 1.046 9.211 -2.795 1 98.88 94 GLU A O 1
ATOM 728 N N . TRP A 1 95 ? 0.495 7.816 -1.148 1 98.94 95 TRP A N 1
ATOM 729 C CA . TRP A 1 95 ? -0.622 7.207 -1.863 1 98.94 95 TRP A CA 1
ATOM 730 C C . TRP A 1 95 ? -1.867 7.156 -0.985 1 98.94 95 TRP A C 1
ATOM 732 O O . TRP A 1 95 ? -1.785 6.832 0.202 1 98.94 95 TRP A O 1
ATOM 742 N N . TRP A 1 96 ? -3.027 7.5 -1.585 1 98.94 96 TRP A N 1
ATOM 743 C CA . TRP A 1 96 ? -4.324 7.457 -0.917 1 98.94 96 TRP A CA 1
ATOM 744 C C . TRP A 1 96 ? -5.266 6.484 -1.619 1 98.94 96 TRP A C 1
ATOM 746 O O . TRP A 1 96 ? -5.441 6.551 -2.838 1 98.94 96 TRP A O 1
ATOM 756 N N . TYR A 1 97 ? -5.832 5.578 -0.961 1 98.94 97 TYR A N 1
ATOM 757 C CA . TYR A 1 97 ? -6.926 4.719 -1.399 1 98.94 97 TYR A CA 1
ATOM 758 C C . TYR A 1 97 ? -8.18 4.965 -0.564 1 98.94 97 TYR A C 1
ATOM 760 O O . TYR A 1 97 ? -8.172 4.758 0.651 1 98.94 97 TYR A O 1
ATOM 768 N N . VAL A 1 98 ? -9.266 5.375 -1.2 1 98.94 98 VAL A N 1
ATOM 769 C CA . VAL A 1 98 ? -10.469 5.746 -0.457 1 98.94 98 VAL A CA 1
ATOM 770 C C . VAL A 1 98 ? -11.242 4.488 -0.074 1 98.94 98 VAL A C 1
ATOM 772 O O . VAL A 1 98 ? -11.805 3.811 -0.938 1 98.94 98 VAL A O 1
ATOM 775 N N . LEU A 1 99 ? -11.273 4.234 1.186 1 98.88 99 LEU A N 1
ATOM 776 C CA . LEU A 1 99 ? -12.016 3.094 1.7 1 98.88 99 LEU A CA 1
ATOM 777 C C . LEU A 1 99 ? -13.484 3.459 1.921 1 98.88 99 LEU A C 1
ATOM 779 O O . LEU A 1 99 ? -14.367 2.609 1.782 1 98.88 99 LEU A O 1
ATOM 783 N N . GLN A 1 100 ? -13.664 4.672 2.326 1 98.69 100 GLN A N 1
ATOM 784 C CA . GLN A 1 100 ? -14.992 5.184 2.629 1 98.69 100 GLN A CA 1
ATOM 785 C C . GLN A 1 100 ? -15.039 6.703 2.5 1 98.69 100 GLN A C 1
ATOM 787 O O . GLN A 1 100 ? -14.109 7.395 2.91 1 98.69 100 GLN A O 1
ATOM 792 N N . GLY A 1 101 ? -16.172 7.203 1.967 1 98.31 101 GLY A N 1
ATOM 793 C CA . GLY A 1 101 ? -16.391 8.641 1.922 1 98.31 101 GLY A CA 1
ATOM 794 C C . GLY A 1 101 ? -15.828 9.289 0.676 1 98.31 101 GLY A C 1
ATOM 795 O O . GLY A 1 101 ? -15.703 8.648 -0.366 1 98.31 101 GLY A O 1
ATOM 796 N N . GLU A 1 102 ? -15.742 10.625 0.81 1 97.75 102 GLU A N 1
ATOM 797 C CA . GLU A 1 102 ? -15.297 11.43 -0.321 1 97.75 102 GLU A CA 1
ATOM 798 C C . GLU A 1 102 ? -14.203 12.414 0.1 1 97.75 102 GLU A C 1
ATOM 800 O O . GLU A 1 102 ? -14.266 13 1.183 1 97.75 102 GLU A O 1
ATOM 805 N N . PHE A 1 103 ? -13.266 12.586 -0.844 1 98.12 103 PHE A N 1
ATOM 806 C CA . PHE A 1 103 ? -12.117 13.438 -0.55 1 98.12 103 PHE A CA 1
ATOM 807 C C . PHE A 1 103 ? -11.773 14.312 -1.751 1 98.12 103 PHE A C 1
ATOM 809 O O . PHE A 1 103 ? -11.93 13.883 -2.898 1 98.12 103 PHE A O 1
ATOM 816 N N . LEU A 1 104 ? -11.352 15.484 -1.439 1 98.06 104 LEU A N 1
ATOM 817 C CA . LEU A 1 104 ? -10.539 16.234 -2.387 1 98.06 104 LEU A CA 1
ATOM 818 C C . LEU A 1 104 ? -9.055 15.977 -2.166 1 98.06 104 LEU A C 1
ATOM 820 O O . LEU A 1 104 ? -8.578 15.992 -1.027 1 98.06 104 LEU A O 1
ATOM 824 N N . ILE A 1 105 ? -8.336 15.711 -3.217 1 98.44 105 ILE A N 1
ATOM 825 C CA . ILE A 1 105 ? -6.898 15.5 -3.143 1 98.44 105 ILE A CA 1
ATOM 826 C C . ILE A 1 105 ? -6.195 16.328 -4.219 1 98.44 105 ILE A C 1
ATOM 828 O O . ILE A 1 105 ? -6.387 16.094 -5.414 1 98.44 105 ILE A O 1
ATOM 832 N N . LYS A 1 106 ? -5.441 17.219 -3.738 1 98.12 106 LYS A N 1
ATOM 833 C CA . LYS A 1 106 ? -4.715 18.109 -4.637 1 98.12 106 LYS A CA 1
ATOM 834 C C . LYS A 1 106 ? -3.246 17.719 -4.742 1 98.12 106 LYS A C 1
ATOM 836 O O . LYS A 1 106 ? -2.553 17.609 -3.727 1 98.12 106 LYS A O 1
ATOM 841 N N . ILE A 1 107 ? -2.83 17.484 -5.926 1 98.5 107 ILE A N 1
ATOM 842 C CA . ILE A 1 107 ? -1.426 17.219 -6.219 1 98.5 107 ILE A CA 1
ATOM 843 C C . ILE A 1 107 ? -0.927 18.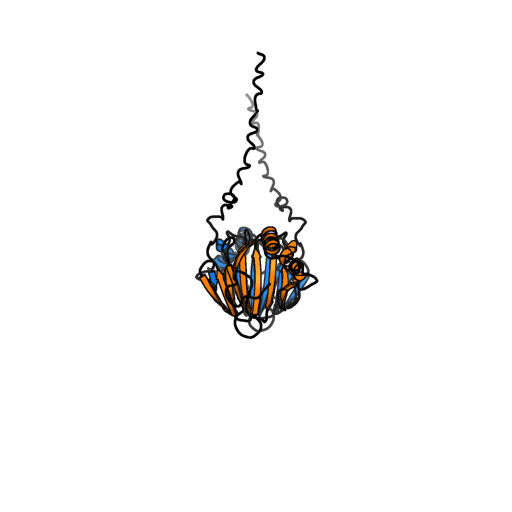203 -7.277 1 98.5 107 ILE A C 1
ATOM 845 O O . ILE A 1 107 ? -1.401 18.188 -8.414 1 98.5 107 ILE A O 1
ATOM 849 N N . GLY A 1 108 ? 0.12 18.891 -6.941 1 97.56 108 GLY A N 1
ATOM 850 C CA . GLY A 1 108 ? 0.487 19.984 -7.824 1 97.56 108 GLY A CA 1
ATOM 851 C C . GLY A 1 108 ? -0.663 20.938 -8.109 1 97.56 108 GLY A C 1
ATOM 852 O O . GLY A 1 108 ? -1.289 21.453 -7.188 1 97.56 108 GLY A O 1
ATOM 853 N N . ASP A 1 109 ? -1.02 21.016 -9.359 1 95.75 109 ASP A N 1
ATOM 854 C CA . ASP A 1 109 ? -2.055 21.969 -9.742 1 95.75 109 ASP A CA 1
ATOM 855 C C . ASP A 1 109 ? -3.385 21.266 -9.992 1 95.75 109 ASP A C 1
ATOM 857 O O . ASP A 1 109 ? -4.387 21.906 -10.32 1 95.75 109 ASP A O 1
ATOM 861 N N . THR A 1 110 ? -3.406 20.047 -9.828 1 97.62 110 THR A N 1
ATOM 862 C CA . THR A 1 110 ? -4.609 19.281 -10.125 1 97.62 110 THR A CA 1
ATOM 863 C C . THR A 1 110 ? -5.316 18.859 -8.836 1 97.62 110 THR A C 1
ATOM 865 O O . THR A 1 110 ? -4.676 18.375 -7.902 1 97.62 110 THR A O 1
ATOM 868 N N . THR A 1 111 ? -6.602 19.078 -8.781 1 97.81 111 THR A N 1
ATOM 869 C CA . THR A 1 111 ? -7.418 18.594 -7.676 1 97.81 111 THR A CA 1
ATOM 870 C C . THR A 1 111 ? -8.32 17.438 -8.133 1 97.81 111 THR A C 1
ATOM 872 O O . THR A 1 111 ? -9.07 17.578 -9.094 1 97.81 111 THR A O 1
ATOM 875 N N . TYR A 1 112 ? -8.242 16.375 -7.484 1 98.38 112 TYR A N 1
ATOM 876 C CA . TYR A 1 112 ? -9.055 15.203 -7.75 1 98.38 112 TYR A CA 1
ATOM 877 C C . TYR A 1 112 ? -10.195 15.086 -6.746 1 98.38 112 TYR A C 1
ATOM 879 O O . TYR A 1 112 ? -10.008 15.336 -5.555 1 98.38 112 TYR A O 1
ATOM 887 N N . GLN A 1 113 ? -11.328 14.789 -7.23 1 98.19 113 GLN A N 1
ATOM 888 C CA . GLN A 1 113 ? -12.414 14.336 -6.367 1 98.19 113 GLN A CA 1
ATOM 889 C C . GLN A 1 113 ? -12.438 12.812 -6.27 1 98.19 113 GLN A C 1
ATOM 891 O O . GLN A 1 113 ? -12.82 12.133 -7.219 1 98.19 113 GLN A O 1
ATOM 896 N N . ALA A 1 114 ? -12.102 12.336 -5.121 1 98.62 114 ALA A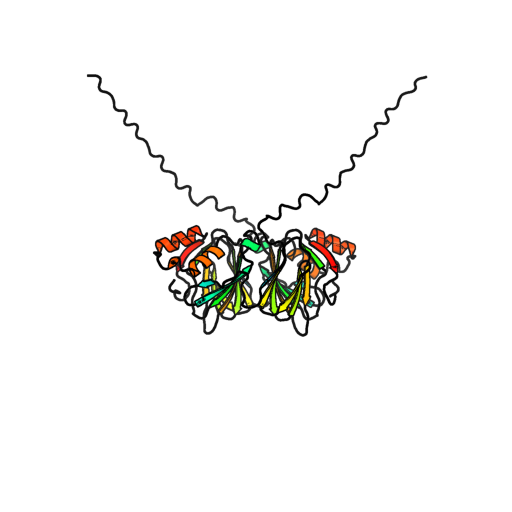 N 1
ATOM 897 C CA . ALA A 1 114 ? -11.93 10.891 -4.961 1 98.62 114 ALA A CA 1
ATOM 898 C C . ALA A 1 114 ? -13.031 10.297 -4.094 1 98.62 114 ALA A C 1
ATOM 900 O O . ALA A 1 114 ? -13.344 10.828 -3.023 1 98.62 114 ALA A O 1
ATOM 901 N N . LYS A 1 115 ? -13.586 9.227 -4.555 1 98.62 115 LYS A N 1
ATOM 902 C CA . LYS A 1 115 ? -14.625 8.5 -3.828 1 98.62 115 LYS A CA 1
ATOM 903 C C . LYS A 1 115 ? -14.18 7.062 -3.541 1 98.62 115 LYS A C 1
ATOM 905 O O . LYS A 1 115 ? -13.102 6.648 -3.955 1 98.62 115 LYS A O 1
ATOM 910 N N . THR A 1 116 ? -15.055 6.363 -2.832 1 98.75 116 THR A N 1
ATOM 911 C CA . THR A 1 116 ? -14.727 5.012 -2.385 1 98.75 116 THR A CA 1
ATOM 912 C C . THR A 1 116 ? -14.211 4.164 -3.549 1 98.75 116 THR A C 1
ATOM 914 O O . THR A 1 116 ? -14.867 4.074 -4.59 1 98.75 116 THR A O 1
ATOM 917 N N . GLY A 1 117 ? -13.031 3.588 -3.408 1 98.69 117 GLY A N 1
ATOM 918 C CA . GLY A 1 117 ? -12.438 2.723 -4.414 1 98.69 117 GLY A CA 1
ATOM 919 C C . GLY A 1 117 ? -11.445 3.439 -5.309 1 98.69 117 GLY A C 1
ATOM 920 O O . GLY A 1 117 ? -10.641 2.801 -5.992 1 98.69 117 GLY A O 1
ATOM 921 N N . ASP A 1 118 ? -11.523 4.762 -5.348 1 98.88 118 ASP A N 1
ATOM 922 C CA . ASP A 1 118 ? -10.523 5.539 -6.07 1 98.88 118 ASP A CA 1
ATOM 923 C C . ASP A 1 118 ? -9.195 5.551 -5.328 1 98.88 118 ASP A C 1
ATOM 925 O O . ASP A 1 118 ? -9.156 5.418 -4.102 1 98.88 118 ASP A O 1
ATOM 929 N N . SER A 1 119 ? -8.109 5.676 -6.047 1 98.88 119 SER A N 1
ATOM 930 C CA . SER A 1 119 ? -6.805 5.895 -5.43 1 98.88 119 SER A CA 1
ATOM 931 C C . SER A 1 119 ? -6.062 7.043 -6.102 1 98.88 119 SER A C 1
ATOM 933 O O . SER A 1 119 ? -6.277 7.324 -7.285 1 98.88 119 SER A O 1
ATOM 935 N N . VAL A 1 120 ? -5.254 7.75 -5.355 1 98.94 120 VAL A N 1
ATOM 936 C CA . VAL A 1 120 ? -4.473 8.883 -5.855 1 98.94 120 VAL A CA 1
ATOM 937 C C . VAL A 1 120 ? -3.016 8.727 -5.43 1 98.94 120 VAL A C 1
ATOM 939 O O . VAL A 1 120 ? -2.73 8.383 -4.281 1 98.94 120 VAL A O 1
ATOM 942 N N . PHE A 1 121 ? -2.146 8.961 -6.363 1 98.94 121 PHE A N 1
ATOM 943 C CA . PHE A 1 121 ? -0.712 8.891 -6.117 1 98.94 121 PHE A CA 1
ATOM 944 C C . PHE A 1 121 ? -0.082 10.273 -6.164 1 98.94 121 PHE A C 1
ATOM 946 O O . PHE A 1 121 ? -0.271 11.016 -7.133 1 98.94 121 PHE A O 1
ATOM 953 N N . GLY A 1 122 ? 0.64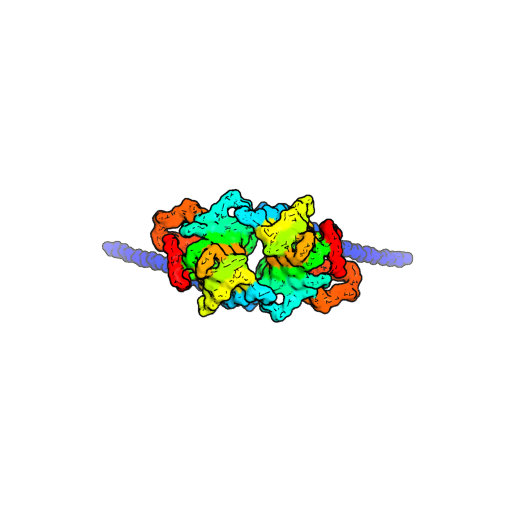6 10.609 -5.094 1 98.81 122 GLY A N 1
ATOM 954 C CA . GLY A 1 122 ? 1.4 11.852 -5.008 1 98.81 122 GLY A CA 1
ATOM 955 C C . GLY A 1 122 ? 2.902 11.633 -4.969 1 98.81 122 GLY A C 1
ATOM 956 O O . GLY A 1 122 ? 3.447 11.211 -3.945 1 98.81 122 GLY A O 1
ATOM 957 N N . PRO A 1 123 ? 3.568 12.008 -6.027 1 98.38 123 PRO A N 1
ATOM 958 C CA . PRO A 1 123 ? 5.02 11.805 -6.051 1 98.38 123 PRO A CA 1
ATOM 959 C C . PRO A 1 123 ? 5.758 12.727 -5.078 1 98.38 123 PRO A C 1
ATOM 961 O O . PRO A 1 123 ? 5.289 13.828 -4.793 1 98.38 123 PRO A O 1
ATOM 964 N N . ARG A 1 124 ? 6.91 12.156 -4.605 1 98.25 124 ARG A N 1
ATOM 965 C CA . ARG A 1 124 ? 7.797 12.977 -3.787 1 98.25 124 ARG A CA 1
ATOM 966 C C . ARG A 1 124 ? 8.133 14.289 -4.488 1 98.25 124 ARG A C 1
ATOM 968 O O . ARG A 1 124 ? 8.172 14.352 -5.719 1 98.25 124 ARG A O 1
ATOM 975 N N . MET A 1 125 ? 8.258 15.32 -3.73 1 97.62 125 MET A N 1
ATOM 976 C CA . MET A 1 125 ? 8.703 16.656 -4.141 1 97.62 125 MET A CA 1
ATOM 977 C C . MET A 1 125 ? 7.586 17.391 -4.863 1 97.62 125 MET A C 1
ATOM 979 O O . MET A 1 125 ? 7.805 18.484 -5.391 1 97.62 125 MET A O 1
ATOM 983 N N . ILE A 1 126 ? 6.398 16.891 -4.938 1 98.38 126 ILE A N 1
ATOM 984 C CA . ILE A 1 126 ? 5.258 17.594 -5.5 1 98.38 126 ILE A CA 1
ATOM 985 C C . ILE A 1 126 ? 4.312 18.031 -4.383 1 98.38 126 ILE A C 1
ATOM 987 O O . ILE A 1 126 ? 3.814 17.188 -3.625 1 98.38 126 ILE A O 1
ATOM 991 N N . PRO A 1 127 ? 4.047 19.281 -4.215 1 98.44 127 PRO A N 1
ATOM 992 C CA . PRO A 1 127 ? 3.139 19.75 -3.162 1 98.44 127 PRO A CA 1
ATOM 993 C C . PRO A 1 127 ? 1.751 19.125 -3.26 1 98.44 127 PRO A C 1
ATOM 995 O O . PRO A 1 127 ? 1.229 18.938 -4.363 1 98.44 127 PRO A O 1
ATOM 998 N N . HIS A 1 128 ? 1.189 18.844 -2.125 1 98.56 128 HIS A N 1
ATOM 999 C CA . HIS A 1 128 ? -0.127 18.219 -2.119 1 98.56 128 HIS A CA 1
ATOM 1000 C C . HIS A 1 128 ? -0.856 18.469 -0.806 1 98.56 128 HIS A C 1
ATOM 1002 O O . HIS A 1 128 ? -0.24 18.891 0.18 1 98.56 128 HIS A O 1
ATOM 1008 N N . SER A 1 129 ? -2.129 18.281 -0.797 1 97.5 129 SER A N 1
ATOM 1009 C CA . SER A 1 129 ? -3.021 18.25 0.357 1 97.5 129 SER A CA 1
ATOM 1010 C C . SER A 1 129 ? -4.277 17.438 0.058 1 97.5 129 SER A C 1
ATOM 1012 O O . SER A 1 129 ? -4.527 17.062 -1.092 1 97.5 129 SER A O 1
ATOM 1014 N N . PHE A 1 130 ? -4.961 17.141 1.08 1 97.62 130 PHE A N 1
ATOM 1015 C CA . PHE A 1 130 ? -6.23 16.438 0.911 1 97.62 130 PHE A CA 1
ATOM 1016 C C . PHE A 1 130 ? -7.215 16.828 2.004 1 97.62 130 PHE A C 1
ATOM 1018 O O . PHE A 1 130 ? -6.812 17.297 3.068 1 97.62 130 PHE A O 1
ATOM 1025 N N . ALA A 1 131 ? -8.492 16.594 1.699 1 96.62 131 ALA A N 1
ATOM 1026 C CA . ALA A 1 131 ? -9.547 16.984 2.635 1 96.62 131 ALA A CA 1
ATOM 1027 C C . ALA A 1 131 ? -10.75 16.047 2.516 1 96.62 131 ALA A C 1
ATOM 1029 O O . ALA A 1 131 ? -11.195 15.734 1.409 1 96.62 131 ALA A O 1
ATOM 1030 N N . LYS A 1 132 ? -11.164 15.609 3.666 1 96.31 132 LYS A N 1
ATOM 1031 C CA . LYS A 1 132 ? -12.477 14.969 3.67 1 96.31 132 LYS A CA 1
ATOM 1032 C C . LYS A 1 132 ? -13.578 15.969 3.348 1 96.31 132 LYS A C 1
ATOM 1034 O O . LYS A 1 132 ? -13.586 17.078 3.875 1 96.31 132 LYS A O 1
ATOM 1039 N N . ILE A 1 133 ? -14.508 15.516 2.557 1 95.69 133 ILE A N 1
ATOM 1040 C CA . ILE A 1 133 ? -15.656 16.375 2.266 1 95.69 133 ILE A CA 1
ATOM 1041 C C . ILE A 1 133 ? -16.953 15.578 2.471 1 95.69 133 ILE A C 1
ATOM 1043 O O . ILE A 1 133 ? -16.938 14.344 2.424 1 95.69 133 ILE A O 1
ATOM 1047 N N . GLY A 1 134 ? -18 16.297 2.742 1 93.69 134 GLY A N 1
ATOM 1048 C CA . GLY A 1 134 ? -19.297 15.68 2.85 1 93.69 134 GLY A CA 1
ATOM 1049 C C . GLY A 1 134 ? -19.578 15.109 4.23 1 93.69 134 GLY A C 1
ATOM 1050 O O . GLY A 1 134 ? -18.734 15.18 5.117 1 93.69 134 GLY A O 1
ATOM 1051 N N . GLU A 1 135 ? -20.766 14.484 4.426 1 94.69 135 GLU A N 1
ATOM 1052 C CA . GLU A 1 135 ? -21.203 13.961 5.715 1 94.69 135 GLU A CA 1
ATOM 1053 C C . GLU A 1 135 ? -20.656 12.562 5.961 1 94.69 135 GLU A C 1
ATOM 1055 O O . GLU A 1 135 ? -20.203 11.891 5.031 1 94.69 135 GLU A O 1
ATOM 1060 N N . GLY A 1 136 ? -20.625 12.211 7.242 1 95.75 136 GLY A N 1
ATOM 1061 C CA . GLY A 1 136 ? -20.219 10.859 7.59 1 95.75 136 GLY A CA 1
ATOM 1062 C C . GLY A 1 136 ? -18.734 10.703 7.789 1 95.75 136 GLY A C 1
ATOM 1063 O O . GLY A 1 136 ? -17.984 11.688 7.77 1 95.75 136 GLY A O 1
ATOM 1064 N N . GLU A 1 137 ? -18.328 9.492 7.949 1 97.06 137 GLU A N 1
ATOM 1065 C CA . GLU A 1 137 ? -16.922 9.18 8.195 1 97.06 137 GLU A CA 1
ATOM 1066 C C . GLU A 1 137 ? -16.156 9.016 6.891 1 97.06 137 GLU A C 1
ATOM 1068 O O . GLU A 1 137 ? -16.672 8.438 5.93 1 97.06 137 GLU A O 1
ATOM 1073 N N . GLY A 1 138 ? -15 9.594 6.852 1 97.62 138 GLY A N 1
ATOM 1074 C CA . GLY A 1 138 ? -14.039 9.32 5.793 1 97.62 138 GLY A CA 1
ATOM 1075 C C . GLY A 1 138 ? -12.922 8.391 6.23 1 97.62 138 GLY A C 1
ATOM 1076 O O . GLY A 1 138 ? -12.391 8.531 7.332 1 97.62 138 GLY A O 1
ATOM 1077 N N . ARG A 1 139 ? -12.609 7.422 5.383 1 98.69 139 ARG A N 1
ATOM 1078 C CA . ARG A 1 139 ? -11.508 6.496 5.66 1 98.69 139 ARG A CA 1
ATOM 1079 C C . ARG A 1 139 ? -10.586 6.371 4.457 1 98.69 139 ARG A C 1
ATOM 1081 O O . ARG A 1 139 ? -11.039 6.266 3.318 1 98.69 139 ARG A O 1
ATOM 1088 N N . LEU A 1 140 ? -9.328 6.445 4.766 1 98.75 140 LEU A N 1
ATOM 1089 C CA . LEU A 1 140 ? -8.297 6.258 3.754 1 98.75 140 LEU A CA 1
ATOM 1090 C C . LEU A 1 140 ? -7.32 5.156 4.16 1 98.75 140 LEU A C 1
ATOM 1092 O O . LEU A 1 140 ? -6.973 5.035 5.34 1 98.75 140 LEU A O 1
ATOM 1096 N N . LEU A 1 141 ? -6.961 4.32 3.227 1 98.94 141 LEU A N 1
ATOM 1097 C CA . LEU A 1 141 ? -5.727 3.547 3.311 1 98.94 141 LEU A CA 1
ATOM 1098 C C . LEU A 1 141 ? -4.574 4.289 2.643 1 98.94 141 LEU A C 1
ATOM 1100 O O . LEU A 1 141 ? -4.703 4.75 1.507 1 98.94 141 LEU A O 1
ATOM 1104 N N . GLN A 1 142 ? -3.473 4.422 3.371 1 98.88 142 GLN A N 1
ATOM 1105 C CA . GLN A 1 142 ? -2.391 5.281 2.9 1 98.88 142 GLN A CA 1
ATOM 1106 C C . GLN A 1 142 ? -1.031 4.629 3.131 1 98.88 142 GLN A C 1
ATOM 1108 O O . GLN A 1 142 ? -0.877 3.807 4.035 1 98.88 142 GLN A O 1
ATOM 1113 N N . PHE A 1 143 ? -0.09 5.031 2.291 1 98.88 143 PHE A N 1
ATOM 1114 C CA . PHE A 1 143 ? 1.284 4.684 2.635 1 98.88 143 PHE A CA 1
ATOM 1115 C C . PHE A 1 143 ? 2.234 5.82 2.27 1 98.88 143 PHE A C 1
ATOM 1117 O O . PHE A 1 143 ? 1.897 6.68 1.456 1 98.88 143 PHE A O 1
ATOM 1124 N N . PHE A 1 144 ? 3.332 5.832 2.957 1 98.88 144 PHE A N 1
ATOM 1125 C CA . PHE A 1 144 ? 4.539 6.547 2.566 1 98.88 144 PHE A CA 1
ATOM 1126 C C . PHE A 1 144 ? 5.621 5.578 2.104 1 98.88 144 PHE A C 1
ATOM 1128 O O . PHE A 1 144 ? 5.879 4.57 2.762 1 98.88 144 PHE A O 1
ATOM 1135 N N . GLN A 1 145 ? 6.188 5.91 0.953 1 98.31 145 GLN A N 1
ATOM 1136 C CA . GLN A 1 145 ? 7.285 5.113 0.418 1 98.31 145 GLN A CA 1
ATOM 1137 C C . GLN A 1 145 ? 8.438 6 -0.044 1 98.31 145 GLN A C 1
ATOM 1139 O O . GLN A 1 145 ? 8.289 6.777 -0.988 1 98.31 145 GLN A O 1
ATOM 1144 N N . PRO A 1 146 ? 9.68 5.852 0.514 1 98.38 146 PRO A N 1
ATOM 1145 C CA . PRO A 1 146 ? 9.953 5.113 1.749 1 98.38 146 PRO A CA 1
ATOM 1146 C C . PRO A 1 146 ? 9.203 5.68 2.953 1 98.38 146 PRO A C 1
ATOM 1148 O O . PRO A 1 146 ? 8.484 6.676 2.824 1 98.38 146 PRO A O 1
ATOM 1151 N N . ALA A 1 147 ? 9.32 5.031 4.082 1 98.5 147 ALA A N 1
ATOM 1152 C CA . ALA A 1 147 ? 8.555 5.387 5.273 1 98.5 147 ALA A CA 1
ATOM 1153 C C . ALA A 1 147 ? 8.969 6.758 5.805 1 98.5 147 ALA A C 1
ATOM 1155 O O . ALA A 1 147 ? 8.125 7.539 6.25 1 98.5 147 ALA A O 1
ATOM 1156 N N . GLY A 1 148 ? 10.328 6.969 5.754 1 98.31 148 GLY A N 1
ATOM 1157 C CA . GLY A 1 148 ? 10.844 8.156 6.41 1 98.31 148 GLY A CA 1
ATOM 1158 C C . GLY A 1 148 ? 10.523 8.211 7.891 1 98.31 148 GLY A C 1
ATOM 1159 O O . GLY A 1 148 ? 10.664 7.211 8.594 1 98.31 148 GLY A O 1
ATOM 1160 N N . LYS A 1 149 ? 10.188 9.438 8.336 1 98.62 149 LYS A N 1
ATOM 1161 C CA . LYS A 1 149 ? 9.945 9.625 9.758 1 98.62 149 LYS A CA 1
ATOM 1162 C C . LYS A 1 149 ? 8.477 9.945 10.031 1 98.62 149 LYS A C 1
ATOM 1164 O O . LYS A 1 149 ? 8.141 10.555 11.055 1 98.62 149 LYS A O 1
ATOM 1169 N N . MET A 1 150 ? 7.625 9.586 9.094 1 98.25 150 MET A N 1
ATOM 1170 C CA . MET A 1 150 ? 6.234 10.023 9.195 1 98.25 150 MET A CA 1
ATOM 1171 C C . MET A 1 150 ? 5.527 9.328 10.359 1 98.25 150 MET A C 1
ATOM 1173 O O . MET A 1 150 ? 4.738 9.953 11.062 1 98.25 150 MET A O 1
ATOM 1177 N N . GLU A 1 151 ? 5.777 8.055 10.508 1 97.31 151 GLU A N 1
ATOM 1178 C CA . GLU A 1 151 ? 5.184 7.375 11.656 1 97.31 151 GLU A CA 1
ATOM 1179 C C . GLU A 1 151 ? 5.598 8.031 12.969 1 97.31 151 GLU A C 1
ATOM 1181 O O . GLU A 1 151 ? 4.77 8.234 13.852 1 97.31 151 GLU A O 1
ATOM 1186 N N . GLU A 1 152 ? 6.824 8.336 13.078 1 97.25 152 GLU A N 1
ATOM 1187 C CA . GLU A 1 152 ? 7.332 9.023 14.266 1 97.25 152 GLU A CA 1
ATOM 1188 C C . GLU A 1 152 ? 6.66 10.383 14.445 1 97.25 152 GLU A C 1
ATOM 1190 O O . GLU A 1 152 ? 6.254 10.742 15.555 1 97.25 152 GLU A O 1
ATOM 1195 N N . PHE A 1 153 ? 6.578 11.086 13.367 1 97.75 153 PHE A N 1
ATOM 1196 C CA . PHE A 1 153 ? 5.949 12.398 13.391 1 97.75 153 PHE A CA 1
ATOM 1197 C C . PHE A 1 153 ? 4.531 12.312 13.938 1 97.75 153 PHE A C 1
ATOM 1199 O O . PHE A 1 153 ? 4.168 13.047 14.859 1 97.75 153 PHE A O 1
ATOM 1206 N N . PHE A 1 154 ? 3.75 11.383 13.391 1 96.62 154 PHE A N 1
ATOM 1207 C CA . PHE A 1 154 ? 2.357 11.234 13.797 1 96.62 154 PHE A CA 1
ATOM 1208 C C . PHE A 1 154 ? 2.266 10.812 15.258 1 96.62 154 PHE A C 1
ATOM 1210 O O . PHE A 1 154 ? 1.381 11.266 15.984 1 96.62 154 PHE A O 1
ATOM 1217 N N . THR A 1 155 ? 3.123 9.922 15.656 1 95.69 155 THR A N 1
ATOM 1218 C CA . THR A 1 155 ? 3.135 9.461 17.031 1 95.69 155 THR A CA 1
ATOM 1219 C C . THR A 1 155 ? 3.4 10.617 18 1 95.69 155 THR A C 1
ATOM 1221 O O . THR A 1 155 ? 2.693 10.773 19 1 95.69 155 THR A O 1
ATOM 1224 N N . LYS A 1 156 ? 4.363 11.43 17.688 1 95.69 156 LYS A N 1
ATOM 1225 C CA . LYS A 1 156 ? 4.703 12.562 18.547 1 95.69 156 LYS A CA 1
ATOM 1226 C C . LYS A 1 156 ? 3.562 13.57 18.609 1 95.69 156 LYS A C 1
ATOM 1228 O O . LYS A 1 156 ? 3.271 14.133 19.656 1 95.69 156 LYS A O 1
ATOM 1233 N N . LEU A 1 157 ? 2.98 13.812 17.469 1 95.12 157 LEU A N 1
ATOM 1234 C CA . LEU A 1 157 ? 1.824 14.703 17.469 1 95.12 157 LEU A CA 1
ATOM 1235 C C . LEU A 1 157 ? 0.725 14.164 18.391 1 95.12 157 LEU A C 1
ATOM 1237 O O . LEU A 1 157 ? 0.103 14.922 19.125 1 95.12 157 LEU A O 1
ATOM 1241 N N . SER A 1 158 ? 0.467 12.922 18.25 1 93.94 158 SER A N 1
ATOM 1242 C CA . SER A 1 158 ? -0.561 12.266 19.047 1 93.94 158 SER A CA 1
ATOM 1243 C C . SER A 1 158 ? -0.27 12.406 20.547 1 93.94 158 SER A C 1
ATOM 1245 O O . SER A 1 158 ? -1.192 12.469 21.359 1 93.94 158 SER A O 1
ATOM 1247 N N . GLU A 1 159 ? 0.974 12.477 20.859 1 92.94 159 GLU A N 1
ATOM 1248 C CA . GLU A 1 159 ? 1.401 12.594 22.25 1 92.94 159 GLU A CA 1
ATOM 1249 C C . GLU A 1 159 ? 1.365 14.047 22.719 1 92.94 159 GLU A C 1
ATOM 1251 O O . GLU A 1 159 ? 1.636 14.336 23.875 1 92.94 159 GLU A O 1
ATOM 1256 N N . GLY A 1 160 ? 1.103 14.961 21.828 1 92.75 160 GLY A N 1
ATOM 1257 C CA . GLY A 1 160 ? 0.832 16.328 22.219 1 92.75 160 GLY A CA 1
ATOM 1258 C C . GLY A 1 160 ? 2.043 17.234 22.109 1 92.75 160 GLY A C 1
ATOM 1259 O O . GLY A 1 160 ? 2.094 18.297 22.719 1 92.75 160 GLY A O 1
ATOM 1260 N N . ILE A 1 161 ? 3.008 16.844 21.312 1 93.31 161 ILE A N 1
ATOM 1261 C CA . ILE A 1 161 ? 4.262 17.594 21.25 1 93.31 161 ILE A CA 1
ATOM 1262 C C . ILE A 1 161 ? 4 19 20.703 1 93.31 161 ILE A C 1
ATOM 1264 O O . ILE A 1 161 ? 4.703 19.953 21.062 1 93.31 161 ILE A O 1
ATOM 1268 N N . ALA A 1 162 ? 3.033 19.109 19.953 1 91.69 162 ALA A N 1
ATOM 1269 C CA . ALA A 1 162 ? 2.822 20.375 19.266 1 91.69 162 ALA A CA 1
ATOM 1270 C C . ALA A 1 162 ? 2.008 21.344 20.109 1 91.69 162 ALA A C 1
ATOM 1272 O O . ALA A 1 162 ? 1.881 22.531 19.781 1 91.69 162 ALA A O 1
ATOM 1273 N N . LYS A 1 163 ? 1.477 20.922 21.141 1 90.69 163 LYS A N 1
ATOM 1274 C CA . LYS A 1 163 ? 0.55 21.719 21.953 1 90.69 163 LYS A CA 1
ATOM 1275 C C . LYS A 1 163 ? 1.225 22.984 22.469 1 90.69 163 LYS A C 1
ATOM 1277 O O . LYS A 1 163 ? 0.566 24.016 22.672 1 90.69 163 LYS A O 1
ATOM 1282 N N . THR A 1 164 ? 2.498 22.984 22.641 1 94.19 164 THR A N 1
ATOM 1283 C CA . THR A 1 164 ? 3.18 24.141 23.234 1 94.19 164 THR A CA 1
ATOM 1284 C C . THR A 1 164 ? 4.094 24.797 22.203 1 94.19 164 THR A C 1
ATOM 1286 O O . THR A 1 164 ? 4.887 25.688 22.562 1 94.19 164 THR A O 1
ATOM 1289 N N . MET A 1 165 ? 3.959 24.359 20.984 1 95.81 165 MET A N 1
ATOM 1290 C CA . MET A 1 165 ? 4.855 24.891 19.953 1 95.81 165 MET A CA 1
ATOM 1291 C C . MET A 1 165 ? 4.242 26.094 19.25 1 95.81 165 MET A C 1
ATOM 1293 O O . MET A 1 165 ? 3.035 26.125 19 1 95.81 165 MET A O 1
ATOM 1297 N N . THR A 1 166 ? 5.148 26.984 18.969 1 96.69 166 THR A N 1
ATOM 1298 C CA . THR A 1 166 ? 4.75 28.062 18.062 1 96.69 166 THR A CA 1
ATOM 1299 C C . THR A 1 166 ? 4.617 27.547 16.625 1 96.69 166 THR A C 1
ATOM 1301 O O . THR A 1 166 ? 5.031 26.422 16.328 1 96.69 166 THR A O 1
ATOM 1304 N N . GLU A 1 167 ? 4.004 28.359 15.789 1 94.75 167 GLU A N 1
ATOM 1305 C CA . GLU A 1 167 ? 3.898 27.969 14.383 1 94.75 167 GLU A CA 1
ATOM 1306 C C . GLU A 1 167 ? 5.273 27.719 13.781 1 94.75 167 GLU A C 1
ATOM 1308 O O . GLU A 1 167 ? 5.453 26.766 13.016 1 94.75 167 GLU A O 1
ATOM 1313 N N . GLU A 1 168 ? 6.215 28.578 14.133 1 96.88 168 GLU A N 1
ATOM 1314 C CA . GLU A 1 168 ? 7.574 28.438 13.625 1 96.88 168 GLU A CA 1
ATOM 1315 C C . GLU A 1 168 ? 8.203 27.125 14.109 1 96.88 168 GLU A C 1
ATOM 1317 O O . GLU A 1 168 ? 8.891 26.438 13.352 1 96.88 168 GLU A O 1
ATOM 1322 N N . GLN A 1 169 ? 7.984 26.844 15.344 1 97.69 169 GLN A N 1
ATOM 1323 C CA . GLN A 1 169 ? 8.508 25.594 15.914 1 97.69 169 GLN A CA 1
ATOM 1324 C C . GLN A 1 169 ? 7.871 24.375 15.258 1 97.69 169 GLN A C 1
ATOM 1326 O O . GLN A 1 169 ? 8.539 23.359 15.039 1 97.69 169 GLN A O 1
ATOM 1331 N N . GLN A 1 170 ? 6.531 24.453 14.984 1 97.56 170 GLN A N 1
ATOM 1332 C CA . GLN A 1 170 ? 5.848 23.375 14.297 1 97.56 170 GLN A CA 1
ATOM 1333 C C . GLN A 1 170 ? 6.414 23.172 12.891 1 97.56 170 GLN A C 1
ATOM 1335 O O . GLN A 1 170 ? 6.598 22.031 12.453 1 97.56 170 GLN A O 1
ATOM 1340 N N . ASP A 1 171 ? 6.715 24.25 12.195 1 97.75 171 ASP A N 1
ATOM 1341 C CA . ASP A 1 171 ? 7.285 24.156 10.852 1 97.75 171 ASP A CA 1
ATOM 1342 C C . ASP A 1 171 ? 8.664 23.5 10.883 1 97.75 171 ASP A C 1
ATOM 1344 O O . ASP A 1 171 ? 8.992 22.672 10.031 1 97.75 171 ASP A O 1
ATOM 1348 N N . LYS A 1 172 ? 9.484 23.906 11.836 1 98.19 172 LYS A N 1
ATOM 1349 C CA . LYS A 1 172 ? 10.805 23.281 11.992 1 98.19 172 LYS A CA 1
ATOM 1350 C C . LYS A 1 172 ? 10.68 21.797 12.289 1 98.19 172 LYS A C 1
ATOM 1352 O O . LYS A 1 172 ? 11.453 20.984 11.773 1 98.19 172 LYS A O 1
ATOM 1357 N N . PHE A 1 173 ? 9.773 21.469 13.156 1 98.19 173 PHE A N 1
ATOM 1358 C CA . PHE A 1 173 ? 9.508 20.078 13.508 1 98.19 173 PHE A CA 1
ATOM 1359 C C . PHE A 1 173 ? 9.141 19.266 12.273 1 98.19 173 PHE A C 1
ATOM 1361 O O . PHE A 1 173 ? 9.625 18.156 12.094 1 98.19 173 PHE A O 1
ATOM 1368 N N . ARG A 1 174 ? 8.273 19.797 11.359 1 98.44 174 ARG A N 1
ATOM 1369 C CA . ARG A 1 174 ? 7.922 19.156 10.094 1 98.44 174 ARG A CA 1
ATOM 1370 C C . ARG A 1 174 ? 9.156 18.922 9.234 1 98.44 174 ARG A C 1
ATOM 1372 O O . ARG A 1 174 ? 9.359 17.812 8.719 1 98.44 174 ARG A O 1
ATOM 1379 N N . GLU A 1 175 ? 9.977 19.906 9.094 1 98.5 175 GLU A N 1
ATOM 1380 C CA . GLU A 1 175 ? 11.156 19.812 8.242 1 98.5 175 GLU A CA 1
ATOM 1381 C C . GLU A 1 175 ? 12.133 18.766 8.766 1 98.5 175 GLU A C 1
ATOM 1383 O O . GLU A 1 175 ? 12.742 18.031 7.988 1 98.5 175 GLU A O 1
ATOM 1388 N N . GLU A 1 176 ? 12.242 18.719 10.109 1 98.5 176 GLU A N 1
ATOM 1389 C CA . GLU A 1 176 ? 13.094 17.703 10.734 1 98.5 176 GLU A CA 1
ATOM 1390 C C . GLU A 1 176 ? 12.57 16.297 10.461 1 98.5 176 GLU A C 1
ATOM 1392 O O . GLU A 1 176 ? 13.305 15.32 10.594 1 98.5 176 GLU A O 1
ATOM 1397 N N . HIS A 1 177 ? 11.312 16.266 10.117 1 98.75 177 HIS A N 1
ATOM 1398 C CA . HIS A 1 177 ? 10.711 14.969 9.859 1 98.75 177 HIS A CA 1
ATOM 1399 C C . HIS A 1 177 ? 10.5 14.75 8.359 1 98.75 177 HIS A C 1
ATOM 1401 O O . HIS A 1 177 ? 9.789 13.82 7.961 1 98.75 177 HIS A O 1
ATOM 1407 N N . GLY A 1 178 ? 11.047 15.586 7.52 1 98.69 178 GLY A N 1
ATOM 1408 C CA . GLY A 1 178 ? 11.227 15.258 6.117 1 98.69 178 GLY A CA 1
ATOM 1409 C C . GLY A 1 178 ? 10.188 15.898 5.215 1 98.69 178 GLY A C 1
ATOM 1410 O O . GLY A 1 178 ? 10 15.477 4.074 1 98.69 178 GLY A O 1
ATOM 1411 N N . PHE A 1 179 ? 9.438 16.891 5.688 1 98.56 179 PHE A N 1
ATOM 1412 C CA . PHE A 1 179 ? 8.477 17.562 4.824 1 98.56 179 PHE A CA 1
ATOM 1413 C C . PHE A 1 179 ? 8.289 19.016 5.25 1 98.56 179 PHE A C 1
ATOM 1415 O O . PHE A 1 179 ? 8.758 19.422 6.32 1 98.56 179 PHE A O 1
ATOM 1422 N N . LYS A 1 180 ? 7.617 19.766 4.387 1 98.56 180 LYS A N 1
ATOM 1423 C CA . LYS A 1 180 ? 7.477 21.188 4.609 1 98.56 180 LYS A CA 1
ATOM 1424 C C . LYS A 1 180 ? 6.078 21.672 4.23 1 98.56 180 LYS A C 1
ATOM 1426 O O . LYS A 1 180 ? 5.547 21.297 3.186 1 98.56 180 LYS A O 1
ATOM 1431 N N . ARG A 1 181 ? 5.539 22.438 5.129 1 98 181 ARG A N 1
ATOM 1432 C CA . ARG A 1 181 ? 4.301 23.141 4.812 1 98 181 ARG A CA 1
ATOM 1433 C C . ARG A 1 181 ? 4.543 24.234 3.779 1 98 181 ARG A C 1
ATOM 1435 O O . ARG A 1 181 ? 5.469 25.047 3.924 1 98 181 ARG A O 1
ATOM 1442 N N . VAL A 1 182 ? 3.678 24.359 2.73 1 97.75 182 VAL A N 1
ATOM 1443 C CA . VAL A 1 182 ? 3.945 25.344 1.675 1 97.75 182 VAL A CA 1
ATOM 1444 C C . VAL A 1 182 ? 2.67 26.109 1.345 1 97.75 182 VAL A C 1
ATOM 1446 O O . VAL A 1 182 ? 2.629 26.859 0.375 1 97.75 182 VAL A O 1
ATOM 1449 N N . GLY A 1 183 ? 1.633 25.906 2.025 1 95.12 183 GLY A N 1
ATOM 1450 C CA . GLY A 1 183 ? 0.376 26.609 1.802 1 95.12 183 GLY A CA 1
ATOM 1451 C C . GLY A 1 183 ? -0.729 26.156 2.742 1 95.12 183 GLY A C 1
ATOM 1452 O O . GLY A 1 183 ? -0.526 25.266 3.57 1 95.12 183 GLY A O 1
ATOM 1453 N N . PRO A 1 184 ? -1.825 26.734 2.707 1 93.69 184 PRO A N 1
ATOM 1454 C CA . PRO A 1 184 ? -2.959 26.359 3.561 1 93.69 184 PRO A CA 1
ATOM 1455 C C . PRO A 1 184 ? -3.633 25.062 3.131 1 93.69 184 PRO A C 1
ATOM 1457 O O . PRO A 1 184 ? -3.352 24.547 2.045 1 93.69 184 PRO A O 1
ATOM 1460 N N . PRO A 1 185 ? -4.484 24.578 4.023 1 94.19 185 PRO A N 1
ATOM 1461 C CA . PRO A 1 185 ? -5.289 23.422 3.592 1 94.19 185 PRO A CA 1
ATOM 1462 C C . PRO A 1 185 ? -6.188 23.75 2.4 1 94.19 185 PRO A C 1
ATOM 1464 O O . PRO A 1 185 ? -6.441 24.922 2.117 1 94.19 185 PRO A O 1
ATOM 1467 N N . ILE A 1 186 ? -6.566 22.938 1.445 1 89.44 186 ILE A N 1
ATOM 1468 C CA . ILE A 1 186 ? -7.398 23.219 0.28 1 89.44 186 ILE A CA 1
ATOM 1469 C C . ILE A 1 186 ? -8.781 23.672 0.734 1 89.44 186 ILE A C 1
ATOM 1471 O O . ILE A 1 186 ? -9.312 24.672 0.22 1 89.44 186 ILE A O 1
ATOM 1475 N N . LYS A 1 187 ? -10.016 23.094 0.918 1 72.62 187 LYS A N 1
ATOM 1476 C CA . LYS A 1 187 ? -11.336 23.672 1.156 1 72.62 187 LYS A CA 1
ATOM 1477 C C . LYS A 1 187 ? -11.398 24.344 2.521 1 72.62 187 LYS A C 1
ATOM 1479 O O . LYS A 1 187 ? -11.984 25.422 2.66 1 72.62 187 LYS A O 1
ATOM 1484 N N . ASN A 1 188 ? -11.398 24.516 3.84 1 55.72 188 ASN A N 1
ATOM 1485 C CA . ASN A 1 188 ? -11.297 25.156 5.148 1 55.72 188 ASN A CA 1
ATOM 1486 C C . ASN A 1 188 ? -10.492 24.297 6.129 1 55.72 188 ASN A C 1
ATOM 1488 O O . ASN A 1 188 ? -10.383 23.078 5.945 1 55.72 188 ASN A O 1
ATOM 1492 N N . PHE A 1 189 ? -9.586 24.906 7.094 1 49.44 189 PHE A N 1
ATOM 1493 C CA . PHE A 1 189 ? -8.422 24.672 7.941 1 49.44 189 PHE A CA 1
ATOM 1494 C C . PHE A 1 189 ? -8.773 23.719 9.086 1 49.44 189 PHE A C 1
ATOM 1496 O O . PHE A 1 189 ? -9.758 23.922 9.789 1 49.44 189 PHE A O 1
ATOM 1503 N N . LYS A 1 190 ? -8.547 22.391 9.062 1 48.81 190 LYS A N 1
ATOM 1504 C CA . LYS A 1 190 ? -8.484 21.828 10.406 1 48.81 190 LYS A CA 1
ATOM 1505 C C . LYS A 1 190 ? -7.59 22.672 11.312 1 48.81 190 LYS A C 1
ATOM 1507 O O . LYS A 1 190 ? -6.488 23.062 10.922 1 48.81 190 LYS A O 1
ATOM 1512 N N . LYS A 1 191 ? -8.062 23.453 12.172 1 42.31 191 LYS A N 1
ATOM 1513 C CA . LYS A 1 191 ? -7.234 24.125 13.164 1 42.31 191 LYS A CA 1
ATOM 1514 C C . LYS A 1 191 ? -6.188 23.188 13.742 1 42.31 191 LYS A C 1
ATOM 1516 O O . LYS A 1 191 ? -6.527 22.125 14.273 1 42.31 191 LYS A O 1
ATOM 1521 N N . MET A 1 192 ? -4.902 23.016 13.141 1 35 192 MET A N 1
ATOM 1522 C CA . MET A 1 192 ? -3.912 22.328 13.961 1 35 192 MET A CA 1
ATOM 1523 C C . MET A 1 192 ? -3.98 22.797 15.406 1 35 192 MET A C 1
ATOM 1525 O O . MET A 1 192 ? -4.16 23.984 15.664 1 35 192 MET A O 1
ATOM 1529 N N . MET B 1 1 ? 61.188 55.156 17.547 1 23.97 1 MET B N 1
ATOM 1530 C CA . MET B 1 1 ? 59.75 55.156 17.75 1 23.97 1 MET B CA 1
ATOM 1531 C C . MET B 1 1 ? 59.062 54.25 16.75 1 23.97 1 MET B C 1
ATOM 1533 O O . MET B 1 1 ? 58.875 54.594 15.578 1 23.97 1 MET B O 1
ATOM 1537 N N . LYS B 1 2 ? 59.531 52.938 16.75 1 29.69 2 LYS B N 1
ATOM 1538 C CA . LYS B 1 2 ? 59.281 51.781 15.898 1 29.69 2 LYS B CA 1
ATOM 1539 C C . LYS B 1 2 ? 57.781 51.469 15.836 1 29.69 2 LYS B C 1
ATOM 1541 O O . LYS B 1 2 ? 57.188 51.094 16.844 1 29.69 2 LYS B O 1
ATOM 1546 N N . ARG B 1 3 ? 57.094 52.406 15.031 1 29.94 3 ARG B N 1
ATOM 1547 C CA . ARG B 1 3 ? 55.688 52.312 14.68 1 29.94 3 ARG B CA 1
ATOM 1548 C C . ARG B 1 3 ? 55.344 50.875 14.227 1 29.94 3 ARG B C 1
ATOM 1550 O O . ARG B 1 3 ? 55.938 50.375 13.273 1 29.94 3 ARG B O 1
ATOM 1557 N N . ASN B 1 4 ? 55.031 50.031 15.164 1 30.27 4 ASN B N 1
ATOM 1558 C CA . ASN B 1 4 ? 54.438 48.688 15.133 1 30.27 4 ASN B CA 1
ATOM 1559 C C . ASN B 1 4 ? 53.188 48.625 14.25 1 30.27 4 ASN B C 1
ATOM 1561 O O . ASN B 1 4 ? 52.219 49.344 14.5 1 30.27 4 ASN B O 1
ATOM 1565 N N . LEU B 1 5 ? 53.406 48.656 12.93 1 30.42 5 LEU B N 1
ATOM 1566 C CA . LEU B 1 5 ? 52.344 48.469 11.922 1 30.42 5 LEU B CA 1
ATOM 1567 C C . LEU B 1 5 ? 51.469 47.281 12.266 1 30.42 5 LEU B C 1
ATOM 1569 O O . LEU B 1 5 ? 51.938 46.156 12.367 1 30.42 5 LEU B O 1
ATOM 1573 N N . PHE B 1 6 ? 50.531 47.469 13.195 1 31.03 6 PHE B N 1
ATOM 1574 C CA . PHE B 1 6 ? 49.406 46.594 13.531 1 31.03 6 PHE B CA 1
ATOM 1575 C C . PHE B 1 6 ? 48.719 46.094 12.266 1 31.03 6 PHE B C 1
ATOM 1577 O O . PHE B 1 6 ? 48.156 46.875 11.508 1 31.03 6 PHE B O 1
ATOM 1584 N N . LEU B 1 7 ? 49.312 45.156 11.562 1 30.42 7 LEU B N 1
ATOM 1585 C CA . LEU B 1 7 ? 48.656 44.469 10.461 1 30.42 7 LEU B CA 1
ATOM 1586 C C . LEU B 1 7 ? 47.281 43.938 10.883 1 30.42 7 LEU B C 1
ATOM 1588 O O . LEU B 1 7 ? 47.188 43.156 11.844 1 30.42 7 LEU B O 1
ATOM 1592 N N . LYS B 1 8 ? 46.25 44.75 10.781 1 31.03 8 LYS B N 1
ATOM 1593 C CA . LYS B 1 8 ? 44.844 44.344 10.883 1 31.03 8 LYS B CA 1
ATOM 1594 C C . LYS B 1 8 ? 44.562 43.094 10.062 1 31.03 8 LYS B C 1
ATOM 1596 O O . LYS B 1 8 ? 44.656 43.125 8.836 1 31.03 8 LYS B O 1
ATOM 1601 N N . SER B 1 9 ? 45.125 41.969 10.406 1 31.17 9 SER B N 1
ATOM 1602 C CA . SER B 1 9 ? 44.719 40.75 9.703 1 31.17 9 SER B CA 1
ATOM 1603 C C . SER B 1 9 ? 43.219 40.625 9.656 1 31.17 9 SER B C 1
ATOM 1605 O O . SER B 1 9 ? 42.531 40.688 10.695 1 31.17 9 SER B O 1
ATOM 1607 N N . CYS B 1 10 ? 42.531 41.344 8.742 1 32.22 10 CYS B N 1
ATOM 1608 C CA . CYS B 1 10 ? 41.125 41.188 8.406 1 32.22 10 CYS B CA 1
ATOM 1609 C C . CYS B 1 10 ? 40.75 39.719 8.297 1 32.22 10 CYS B C 1
ATOM 1611 O O . CYS B 1 10 ? 41.312 39 7.465 1 32.22 10 CYS B O 1
ATOM 1613 N N . LEU B 1 11 ? 40.5 39.094 9.438 1 34.25 11 LEU B N 1
ATOM 1614 C CA . LEU B 1 11 ? 39.906 37.75 9.461 1 34.25 11 LEU B CA 1
ATOM 1615 C C . LEU B 1 11 ? 38.625 37.719 8.609 1 34.25 11 LEU B C 1
ATOM 1617 O O . LEU B 1 11 ? 37.656 38.375 8.93 1 34.25 11 LEU B O 1
ATOM 1621 N N . THR B 1 12 ? 38.812 37.875 7.293 1 33.78 12 THR B N 1
ATOM 1622 C CA . THR B 1 12 ? 37.656 37.625 6.453 1 33.78 12 THR B CA 1
ATOM 1623 C C . THR B 1 12 ? 36.938 36.344 6.859 1 33.78 12 THR B C 1
ATOM 1625 O O . THR B 1 12 ? 37.562 35.281 6.906 1 33.78 12 THR B O 1
ATOM 1628 N N . LEU B 1 13 ? 36.094 36.438 7.898 1 34.56 13 LEU B N 1
ATOM 1629 C CA . LEU B 1 13 ? 35.125 35.344 8.172 1 34.56 13 LEU B CA 1
ATOM 1630 C C . LEU B 1 13 ? 34.531 34.812 6.883 1 34.56 13 LEU B C 1
ATOM 1632 O O . LEU B 1 13 ? 34 35.562 6.07 1 34.56 13 LEU B O 1
ATOM 1636 N N . GLY B 1 14 ? 35.188 33.75 6.293 1 33.75 14 GLY B N 1
ATOM 1637 C CA . GLY B 1 14 ? 34.656 32.969 5.223 1 33.75 14 GLY B CA 1
ATOM 1638 C C . GLY B 1 14 ? 33.156 32.688 5.383 1 33.75 14 GLY B C 1
ATOM 1639 O O . GLY B 1 14 ? 32.719 32.25 6.441 1 33.75 14 GLY B O 1
ATOM 1640 N N . ALA B 1 15 ? 32.312 33.594 4.84 1 37.78 15 ALA B N 1
ATOM 1641 C CA . ALA B 1 15 ? 30.906 33.281 4.688 1 37.78 15 ALA B CA 1
ATOM 1642 C C . ALA B 1 15 ? 30.703 31.828 4.289 1 37.78 15 ALA B C 1
ATOM 1644 O O . ALA B 1 15 ? 31.328 31.344 3.342 1 37.78 15 ALA B O 1
ATOM 1645 N N . ILE B 1 16 ? 30.516 31 5.262 1 35.62 16 ILE B N 1
ATOM 1646 C CA . ILE B 1 16 ? 29.969 29.672 4.965 1 35.62 16 ILE B CA 1
ATOM 1647 C C . ILE B 1 16 ? 28.891 29.781 3.891 1 35.62 16 ILE B C 1
ATOM 1649 O O . ILE B 1 16 ? 27.875 30.438 4.09 1 35.62 16 ILE B O 1
ATOM 1653 N N . ALA B 1 17 ? 29.281 29.75 2.615 1 36.28 17 ALA B N 1
ATOM 1654 C CA . ALA B 1 17 ? 28.359 29.531 1.506 1 36.28 17 ALA B CA 1
ATOM 1655 C C . ALA B 1 17 ? 27.266 28.547 1.888 1 36.28 17 ALA B C 1
ATOM 1657 O O . ALA B 1 17 ? 27.547 27.438 2.354 1 36.28 17 ALA B O 1
ATOM 1658 N N . VAL B 1 18 ? 26.141 29.047 2.336 1 38.72 18 VAL B N 1
ATOM 1659 C CA . VAL B 1 18 ? 24.906 28.281 2.318 1 38.72 18 VAL B CA 1
ATOM 1660 C C . VAL B 1 18 ? 24.875 27.391 1.08 1 38.72 18 VAL B C 1
ATOM 1662 O O . VAL B 1 18 ? 24.891 27.875 -0.05 1 38.72 18 VAL B O 1
ATOM 1665 N N . THR B 1 19 ? 25.641 26.281 1.13 1 36.47 19 THR B N 1
ATOM 1666 C CA . THR B 1 19 ? 25.438 25.25 0.126 1 36.47 19 THR B CA 1
ATOM 1667 C C . THR B 1 19 ? 23.969 25.203 -0.311 1 36.47 19 THR B C 1
ATOM 1669 O O . THR B 1 19 ? 23.078 25.062 0.523 1 36.47 19 THR B O 1
ATOM 1672 N N . PRO B 1 20 ? 23.688 25.781 -1.381 1 37.84 20 PRO B N 1
ATOM 1673 C CA . PRO B 1 20 ? 22.312 25.672 -1.883 1 37.84 20 PRO B CA 1
ATOM 1674 C C . PRO B 1 20 ? 21.719 24.281 -1.651 1 37.84 20 PRO B C 1
ATOM 1676 O O . PRO B 1 20 ? 22.438 23.281 -1.669 1 37.84 20 PRO B O 1
ATOM 1679 N N . ILE B 1 21 ? 20.844 24.109 -0.766 1 40.81 21 ILE B N 1
ATOM 1680 C CA . ILE B 1 21 ? 19.875 23.016 -0.765 1 40.81 21 ILE B CA 1
ATOM 1681 C C . ILE B 1 21 ? 19.641 22.531 -2.193 1 40.81 21 ILE B C 1
ATOM 1683 O O . ILE B 1 21 ? 18.828 21.641 -2.43 1 40.81 21 ILE B O 1
ATOM 1687 N N . ASN B 1 22 ? 20.188 23.312 -3.189 1 36.03 22 ASN B N 1
ATOM 1688 C CA . ASN B 1 22 ? 19.859 22.891 -4.551 1 36.03 22 ASN B CA 1
ATOM 1689 C C . ASN B 1 22 ? 20.172 21.422 -4.766 1 36.03 22 ASN B C 1
ATOM 1691 O O . ASN B 1 22 ? 19.406 20.703 -5.426 1 36.03 22 ASN B O 1
ATOM 1695 N N . ILE B 1 23 ? 21.5 21 -4.648 1 34.56 23 ILE B N 1
ATOM 1696 C CA . ILE B 1 23 ? 22.094 20.016 -5.543 1 34.56 23 ILE B CA 1
ATOM 1697 C C . ILE B 1 23 ? 21.656 18.609 -5.133 1 34.56 23 ILE B C 1
ATOM 1699 O O . ILE B 1 23 ? 21.828 17.641 -5.887 1 34.56 23 ILE B O 1
ATOM 1703 N N . ILE B 1 24 ? 21.625 18.344 -3.9 1 36.38 24 ILE B N 1
ATOM 1704 C CA . ILE B 1 24 ? 21.391 16.922 -3.73 1 36.38 24 ILE B CA 1
ATOM 1705 C C . ILE B 1 24 ? 20 16.562 -4.266 1 36.38 24 ILE B C 1
ATOM 1707 O O . ILE B 1 24 ? 19.031 16.516 -3.51 1 36.38 24 ILE B O 1
ATOM 1711 N N . ALA B 1 25 ? 19.297 17.547 -4.852 1 38.09 25 ALA B N 1
ATOM 1712 C CA . ALA B 1 25 ? 18.188 16.844 -5.484 1 38.09 25 ALA B CA 1
ATOM 1713 C C . ALA B 1 25 ? 18.656 15.523 -6.094 1 38.09 25 ALA B C 1
ATOM 1715 O O . ALA B 1 25 ? 19.422 15.516 -7.059 1 38.09 25 ALA B O 1
ATOM 1716 N N . LYS B 1 26 ? 18.984 14.625 -5.336 1 42.72 26 LYS B N 1
ATOM 1717 C CA . LYS B 1 26 ? 19.156 13.305 -5.938 1 42.72 26 LYS B CA 1
ATOM 1718 C C . LYS B 1 26 ? 18.375 13.188 -7.242 1 42.72 26 LYS B C 1
ATOM 1720 O O . LYS B 1 26 ? 17.234 13.648 -7.328 1 42.72 26 LYS B O 1
ATOM 1725 N N . THR B 1 27 ? 19 13.078 -8.398 1 41.56 27 THR B N 1
ATOM 1726 C CA . THR B 1 27 ? 18.453 12.766 -9.719 1 41.56 27 THR B CA 1
ATOM 1727 C C . THR B 1 27 ? 17.141 11.992 -9.594 1 41.56 27 THR B C 1
ATOM 1729 O O . THR B 1 27 ? 17.141 10.844 -9.148 1 41.56 27 THR B O 1
ATOM 1732 N N . ILE B 1 28 ? 16.141 12.609 -8.906 1 52.59 28 ILE B N 1
ATOM 1733 C CA . ILE B 1 28 ? 14.883 11.93 -9.203 1 52.59 28 ILE B CA 1
ATOM 1734 C C . ILE B 1 28 ? 15.008 11.18 -10.523 1 52.59 28 ILE B C 1
ATOM 1736 O O . ILE B 1 28 ? 15.328 11.773 -11.555 1 52.59 28 ILE B O 1
ATOM 1740 N N . SER B 1 29 ? 15.219 10.039 -10.445 1 58.59 29 SER B N 1
ATOM 1741 C CA . SER B 1 29 ? 15.391 9.188 -11.617 1 58.59 29 SER B CA 1
ATOM 1742 C C . SER B 1 29 ? 14.422 9.578 -12.727 1 58.59 29 SER B C 1
ATOM 1744 O O . SER B 1 29 ? 13.266 9.914 -12.461 1 58.59 29 SER B O 1
ATOM 1746 N N . LYS B 1 30 ? 14.859 9.977 -13.805 1 62.81 30 LYS B N 1
ATOM 1747 C CA . LYS B 1 30 ? 14.219 10.281 -15.078 1 62.81 30 LYS B CA 1
ATOM 1748 C C . LYS B 1 30 ? 13.125 9.258 -15.398 1 62.81 30 LYS B C 1
ATOM 1750 O O . LYS B 1 30 ? 12.266 9.508 -16.25 1 62.81 30 LYS B O 1
ATOM 1755 N N . PHE B 1 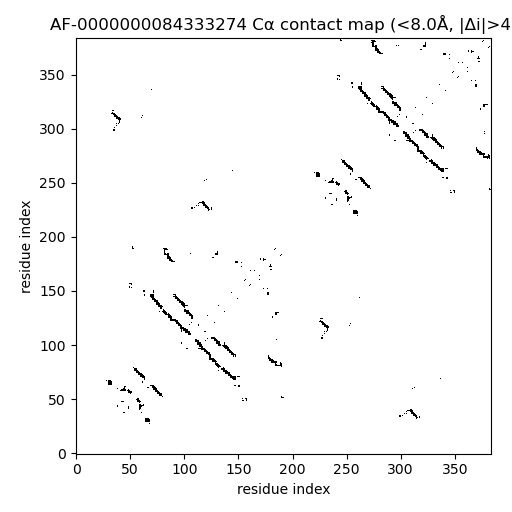31 ? 12.938 8.312 -14.422 1 80.5 31 PHE B N 1
ATOM 1756 C CA . PHE B 1 31 ? 12.078 7.246 -14.906 1 80.5 31 PHE B CA 1
ATOM 1757 C C . PHE B 1 31 ? 10.797 7.164 -14.078 1 80.5 31 PHE B C 1
ATOM 1759 O O . PHE B 1 31 ? 9.852 6.477 -14.461 1 80.5 31 PHE B O 1
ATOM 1766 N N . ARG B 1 32 ? 10.727 8.031 -13.07 1 92.38 32 ARG B N 1
ATOM 1767 C CA . ARG B 1 32 ? 9.523 7.977 -12.242 1 92.38 32 ARG B CA 1
ATOM 1768 C C . ARG B 1 32 ? 8.531 9.062 -12.648 1 92.38 32 ARG B C 1
ATOM 1770 O O . ARG B 1 32 ? 8.914 10.07 -13.25 1 92.38 32 ARG B O 1
ATOM 1777 N N . VAL B 1 33 ? 7.281 8.82 -12.32 1 93.88 33 VAL B N 1
ATOM 1778 C CA . VAL B 1 33 ? 6.27 9.836 -12.609 1 93.88 33 VAL B CA 1
ATOM 1779 C C . VAL B 1 33 ? 6.539 11.086 -11.781 1 93.88 33 VAL B C 1
ATOM 1781 O O . VAL B 1 33 ? 7 11 -10.641 1 93.88 33 VAL B O 1
ATOM 1784 N N . ASN B 1 34 ? 6.266 12.203 -12.344 1 92.31 34 ASN B N 1
ATOM 1785 C CA . ASN B 1 34 ? 6.516 13.461 -11.648 1 92.31 34 ASN B CA 1
ATOM 1786 C C . ASN B 1 34 ? 5.246 14.297 -11.531 1 92.31 34 ASN B C 1
ATOM 1788 O O . ASN B 1 34 ? 5.305 15.477 -11.18 1 92.31 34 ASN B O 1
ATOM 1792 N N . ALA B 1 35 ? 4.164 13.773 -11.883 1 95.81 35 ALA B N 1
ATOM 1793 C CA . ALA B 1 35 ? 2.838 14.344 -11.672 1 95.81 35 ALA B CA 1
ATOM 1794 C C . ALA B 1 35 ? 1.912 13.344 -10.992 1 95.81 35 ALA B C 1
ATOM 1796 O O . ALA B 1 35 ? 1.978 12.141 -11.258 1 95.81 35 ALA B O 1
ATOM 1797 N N . GLY B 1 36 ? 1.081 13.875 -10.148 1 97.94 36 GLY B N 1
ATOM 1798 C CA . GLY B 1 36 ? 0.112 12.992 -9.516 1 97.94 36 GLY B CA 1
ATOM 1799 C C .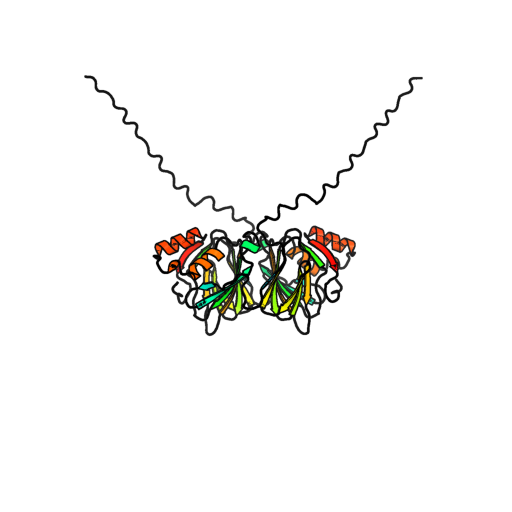 GLY B 1 36 ? -0.888 12.406 -10.492 1 97.94 36 GLY B C 1
ATOM 1800 O O . GLY B 1 36 ? -1.03 12.898 -11.617 1 97.94 36 GLY B O 1
ATOM 1801 N N . PHE B 1 37 ? -1.533 11.344 -10.055 1 98.44 37 PHE B N 1
ATOM 1802 C CA . PHE B 1 37 ? -2.6 10.766 -10.867 1 98.44 37 PHE B CA 1
ATOM 1803 C C . PHE B 1 37 ? -3.635 10.078 -9.984 1 98.44 37 PHE B C 1
ATOM 1805 O O . PHE B 1 37 ? -3.334 9.68 -8.859 1 98.44 37 PHE B O 1
ATOM 1812 N N . MET B 1 38 ? -4.805 9.984 -10.5 1 98.62 38 MET B N 1
ATOM 1813 C CA . MET B 1 38 ? -5.883 9.227 -9.867 1 98.62 38 MET B CA 1
ATOM 1814 C C . MET B 1 38 ? -6.266 8.016 -10.711 1 98.62 38 MET B C 1
ATOM 1816 O O . MET B 1 38 ? -6.305 8.102 -11.945 1 98.62 38 MET B O 1
ATOM 1820 N N . VAL B 1 39 ? -6.438 6.93 -10.102 1 98.62 39 VAL B N 1
ATOM 1821 C CA . VAL B 1 39 ? -7.047 5.758 -10.719 1 98.62 39 VAL B CA 1
ATOM 1822 C C . VAL B 1 39 ? -8.445 5.543 -10.156 1 98.62 39 VAL B C 1
ATOM 1824 O O . VAL B 1 39 ? -8.609 5.281 -8.961 1 98.62 39 VAL B O 1
ATOM 1827 N N . ASP B 1 40 ? -9.422 5.562 -11.008 1 97.88 40 ASP B N 1
ATOM 1828 C CA . ASP B 1 40 ? -10.812 5.434 -10.586 1 97.88 40 ASP B CA 1
ATOM 1829 C C . ASP B 1 40 ? -11.109 4.023 -10.086 1 97.88 40 ASP B C 1
ATOM 1831 O O . ASP B 1 40 ? -10.484 3.057 -10.531 1 97.88 40 ASP B O 1
ATOM 1835 N N . ALA B 1 41 ? -12.117 3.963 -9.203 1 97.94 41 ALA B N 1
ATOM 1836 C CA . ALA B 1 41 ? -12.609 2.66 -8.766 1 97.94 41 ALA B CA 1
ATOM 1837 C C . ALA B 1 41 ? -12.891 1.749 -9.961 1 97.94 41 ALA B C 1
ATOM 1839 O O . ALA B 1 41 ? -13.523 2.164 -10.93 1 97.94 41 ALA B O 1
ATOM 1840 N N . GLY B 1 42 ? -12.328 0.536 -9.867 1 95.81 42 GLY B N 1
ATOM 1841 C CA . GLY B 1 42 ? -12.609 -0.463 -10.891 1 95.81 42 GLY B CA 1
ATOM 1842 C C . GLY B 1 42 ? -11.781 -0.281 -12.148 1 95.81 42 GLY B C 1
ATOM 1843 O O . GLY B 1 42 ? -11.883 -1.076 -13.086 1 95.81 42 GLY B O 1
ATOM 1844 N N . LYS B 1 43 ? -11.008 0.77 -12.18 1 96.62 43 LYS B N 1
ATOM 1845 C CA . LYS B 1 43 ? -10.164 1.001 -13.352 1 96.62 43 LYS B CA 1
ATOM 1846 C C . LYS B 1 43 ? -8.703 0.698 -13.047 1 96.62 43 LYS B C 1
ATOM 1848 O O . LYS B 1 43 ? -8.344 0.467 -11.891 1 96.62 43 LYS B O 1
ATOM 1853 N N . SER B 1 44 ? -7.961 0.615 -14.086 1 97.75 44 SER B N 1
ATOM 1854 C CA . SER B 1 44 ? -6.543 0.285 -13.969 1 97.75 44 SER B CA 1
ATOM 1855 C C . SER B 1 44 ? -5.668 1.43 -14.461 1 97.75 44 SER B C 1
ATOM 1857 O O . SER B 1 44 ? -6.027 2.129 -15.414 1 97.75 44 SER B O 1
ATOM 1859 N N . ARG B 1 45 ? -4.586 1.638 -13.812 1 96.56 45 ARG B N 1
ATOM 1860 C CA . ARG B 1 45 ? -3.572 2.617 -14.188 1 96.56 45 ARG B CA 1
ATOM 1861 C C . ARG B 1 45 ? -3.074 2.371 -15.609 1 96.56 45 ARG B C 1
ATOM 1863 O O . ARG B 1 45 ? -2.758 3.316 -16.344 1 96.56 45 ARG B O 1
ATOM 1870 N N . THR B 1 46 ? -3.076 1.132 -15.805 1 85.69 46 THR B N 1
ATOM 1871 C CA . THR B 1 46 ? -2.59 0.739 -17.125 1 85.69 46 THR B CA 1
ATOM 1872 C C . THR B 1 46 ? -3.754 0.416 -18.062 1 85.69 46 THR B C 1
ATOM 1874 O O . THR B 1 46 ? -4.879 0.197 -17.609 1 85.69 46 THR B O 1
ATOM 1877 N N . ASP B 1 47 ? -3.732 0.712 -19.297 1 72.25 47 ASP B N 1
ATOM 1878 C CA . ASP B 1 47 ? -4.777 0.636 -20.312 1 72.25 47 ASP B CA 1
ATOM 1879 C C . ASP B 1 47 ? -5.551 -0.677 -20.203 1 72.25 47 ASP B C 1
ATOM 1881 O O . ASP B 1 47 ? -6.762 -0.707 -20.422 1 72.25 47 ASP B O 1
ATOM 1885 N N . LYS B 1 48 ? -4.902 -1.796 -19.734 1 81.06 48 LYS B N 1
ATOM 1886 C CA . LYS B 1 48 ? -5.711 -3.012 -19.75 1 81.06 48 LYS B CA 1
ATOM 1887 C C . LYS B 1 48 ? -5.582 -3.773 -18.438 1 81.06 48 LYS B C 1
ATOM 1889 O O . LYS B 1 48 ? -4.48 -3.936 -17.906 1 81.06 48 LYS B O 1
ATOM 1894 N N . PRO B 1 49 ? -6.836 -4.246 -17.969 1 85.56 49 PRO B N 1
ATOM 1895 C CA . PRO B 1 49 ? -6.789 -5.164 -16.828 1 85.56 49 PRO B CA 1
ATOM 1896 C C . PRO B 1 49 ? -6.066 -6.469 -17.156 1 85.56 49 PRO B C 1
ATOM 1898 O O . PRO B 1 49 ? -6.059 -6.906 -18.312 1 85.56 49 PRO B O 1
ATOM 1901 N N . ILE B 1 50 ? -5.414 -6.988 -16.156 1 92.56 50 ILE B N 1
ATOM 1902 C CA . ILE B 1 50 ? -4.742 -8.281 -16.25 1 92.56 50 ILE B CA 1
ATOM 1903 C C . ILE B 1 50 ? -5.707 -9.391 -15.844 1 92.56 50 ILE B C 1
ATOM 1905 O O . ILE B 1 50 ? -6.363 -9.312 -14.805 1 92.56 50 ILE B O 1
ATOM 1909 N N . SER B 1 51 ? -5.852 -10.367 -16.656 1 89.94 51 SER B N 1
ATOM 1910 C CA . SER B 1 51 ? -6.691 -11.531 -16.391 1 89.94 51 SER B CA 1
ATOM 1911 C C . SER B 1 51 ? -5.852 -12.789 -16.172 1 89.94 51 SER B C 1
ATOM 1913 O O . SER B 1 51 ? -5.062 -13.164 -17.047 1 89.94 51 SER B O 1
ATOM 1915 N N . LEU B 1 52 ? -6.098 -13.281 -15.016 1 84.94 52 LEU B N 1
ATOM 1916 C CA . LEU B 1 52 ? -5.312 -14.461 -14.664 1 84.94 52 LEU B CA 1
ATOM 1917 C C . LEU B 1 52 ? -6.219 -15.625 -14.289 1 84.94 52 LEU B C 1
ATOM 1919 O O . LEU B 1 52 ? -7.344 -15.422 -13.828 1 84.94 52 LEU B O 1
ATOM 1923 N N . PHE B 1 53 ? -5.621 -16.828 -14.461 1 72.19 53 PHE B N 1
ATOM 1924 C CA . PHE B 1 53 ? -6.223 -18.062 -13.969 1 72.19 53 PHE B CA 1
ATOM 1925 C C . PHE B 1 53 ? -7.645 -18.219 -14.492 1 72.19 53 PHE B C 1
ATOM 1927 O O . PHE B 1 53 ? -7.902 -18 -15.68 1 72.19 53 PHE B O 1
ATOM 1934 N N . GLU B 1 54 ? -8.523 -18.688 -13.758 1 76.56 54 GLU B N 1
ATOM 1935 C CA . GLU B 1 54 ? -9.906 -18.984 -14.141 1 76.56 54 GLU B CA 1
ATOM 1936 C C . GLU B 1 54 ? -10.82 -17.797 -13.852 1 76.56 54 GLU B C 1
ATOM 1938 O O . GLU B 1 54 ? -11.875 -17.953 -13.234 1 76.56 54 GLU B O 1
ATOM 1943 N N . GLY B 1 55 ? -10.266 -16.547 -14.305 1 84.5 55 GLY B N 1
ATOM 1944 C CA . GLY B 1 55 ? -11.188 -15.43 -14.211 1 84.5 55 GLY B CA 1
ATOM 1945 C C . GLY B 1 55 ? -10.766 -14.398 -13.188 1 84.5 55 GLY B C 1
ATOM 1946 O O . GLY B 1 55 ? -11.492 -13.43 -12.938 1 84.5 55 GLY B O 1
ATOM 1947 N N . ASP B 1 56 ? -9.617 -14.602 -12.625 1 94.31 56 ASP B N 1
ATOM 1948 C CA . ASP B 1 56 ? -9.109 -13.578 -11.719 1 94.31 56 ASP B CA 1
ATOM 1949 C C . ASP B 1 56 ? -8.758 -12.297 -12.477 1 94.31 56 ASP B C 1
ATOM 1951 O O . ASP B 1 56 ? -8.242 -12.352 -13.594 1 94.31 56 ASP B O 1
ATOM 1955 N N . THR B 1 57 ? -9.117 -11.195 -11.891 1 95.88 57 THR B N 1
ATOM 1956 C CA . THR B 1 57 ? -8.797 -9.914 -12.508 1 95.88 57 THR B CA 1
ATOM 1957 C C . THR B 1 57 ? -7.879 -9.094 -11.602 1 95.88 57 THR B C 1
ATOM 1959 O O . THR B 1 57 ? -8.094 -9.031 -10.391 1 95.88 57 THR B O 1
ATOM 1962 N N . PHE B 1 58 ? -6.836 -8.531 -12.242 1 97.31 58 PHE B N 1
ATOM 1963 C CA . PHE B 1 58 ? -5.945 -7.602 -11.555 1 97.31 58 PHE B CA 1
ATOM 1964 C C . PHE B 1 58 ? -6.031 -6.215 -12.188 1 97.31 58 PHE B C 1
ATOM 1966 O O . PHE B 1 58 ? -5.879 -6.062 -13.398 1 97.31 58 PHE B O 1
ATOM 1973 N N . ILE B 1 59 ? -6.301 -5.219 -11.383 1 97.56 59 ILE B N 1
ATOM 1974 C CA . ILE B 1 59 ? -6.246 -3.84 -11.859 1 97.56 59 ILE B CA 1
ATOM 1975 C C . ILE B 1 59 ? -5.148 -3.082 -11.109 1 97.56 59 ILE B C 1
ATOM 1977 O O . ILE B 1 59 ? -5.129 -3.064 -9.875 1 97.56 59 ILE B O 1
ATOM 1981 N N . THR B 1 60 ? -4.285 -2.443 -11.859 1 98.38 60 THR B N 1
ATOM 1982 C CA . THR B 1 60 ? -3.107 -1.771 -11.328 1 98.38 60 THR B CA 1
ATOM 1983 C C . THR B 1 60 ? -3.473 -0.396 -10.773 1 98.38 60 THR B C 1
ATOM 1985 O O . THR B 1 60 ? -4.16 0.383 -11.438 1 98.38 60 THR B O 1
ATOM 1988 N N . LYS B 1 61 ? -2.979 -0.126 -9.555 1 98.75 61 LYS B N 1
ATOM 1989 C CA . LYS B 1 61 ? -3.207 1.179 -8.945 1 98.75 61 LYS B CA 1
ATOM 1990 C C . LYS B 1 61 ? -1.945 2.035 -8.984 1 98.75 61 LYS B C 1
ATOM 1992 O O . LYS B 1 61 ? -2.021 3.2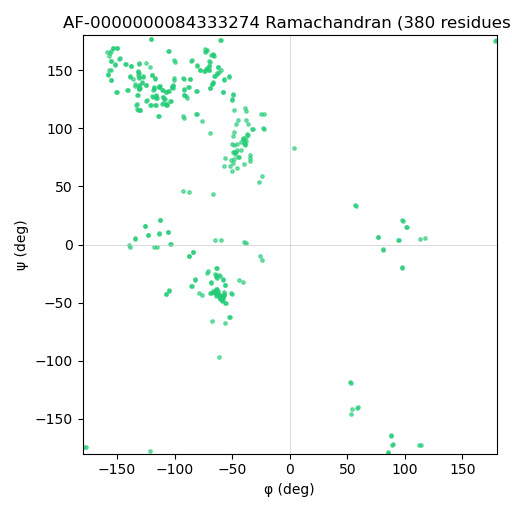52 -9.172 1 98.75 61 LYS B O 1
ATOM 1997 N N . VAL B 1 62 ? -0.774 1.45 -8.766 1 98.69 62 VAL B N 1
ATOM 1998 C CA . VAL B 1 62 ? 0.55 2.029 -8.969 1 98.69 62 VAL B CA 1
ATOM 1999 C C . VAL B 1 62 ? 1.414 1.074 -9.789 1 98.69 62 VAL B C 1
ATOM 2001 O O . VAL B 1 62 ? 1.717 -0.036 -9.344 1 98.69 62 VAL B O 1
ATOM 2004 N N . ALA B 1 63 ? 1.764 1.53 -10.953 1 97.94 63 ALA B N 1
ATOM 2005 C CA . ALA B 1 63 ? 2.562 0.688 -11.844 1 97.94 63 ALA B CA 1
ATOM 2006 C C . ALA B 1 63 ? 4.039 0.728 -11.453 1 97.94 63 ALA B C 1
ATOM 2008 O O . ALA B 1 63 ? 4.508 1.71 -10.875 1 97.94 63 ALA B O 1
ATOM 2009 N N . THR B 1 64 ? 4.699 -0.334 -11.797 1 97.38 64 THR B N 1
ATOM 2010 C CA . THR B 1 64 ? 6.129 -0.439 -11.523 1 97.38 64 THR B CA 1
ATOM 2011 C C . THR B 1 64 ? 6.863 0.803 -12.016 1 97.38 64 THR B C 1
ATOM 2013 O O . THR B 1 64 ? 7.715 1.35 -11.312 1 97.38 64 THR B O 1
ATOM 2016 N N . LYS B 1 65 ? 6.516 1.271 -13.18 1 96.5 65 LYS B N 1
ATOM 2017 C CA . LYS B 1 65 ? 7.23 2.375 -13.812 1 96.5 65 LYS B CA 1
ATOM 2018 C C . LYS B 1 65 ? 6.953 3.693 -13.094 1 96.5 65 LYS B C 1
ATOM 2020 O O . LYS B 1 65 ? 7.742 4.637 -13.195 1 96.5 65 LYS B O 1
ATOM 2025 N N . ASP B 1 66 ? 5.855 3.795 -12.383 1 97.75 66 ASP B N 1
ATOM 2026 C CA . ASP B 1 66 ? 5.473 5.043 -11.734 1 97.75 66 ASP B CA 1
ATOM 2027 C C . ASP B 1 66 ? 6.477 5.426 -10.648 1 97.75 66 ASP B C 1
ATOM 2029 O O . ASP B 1 66 ? 6.633 6.609 -10.336 1 97.75 66 ASP B O 1
ATOM 2033 N N . THR B 1 67 ? 7.191 4.422 -10.078 1 98.06 67 THR B N 1
ATOM 2034 C CA . THR B 1 67 ? 8.047 4.668 -8.93 1 98.06 67 THR B CA 1
ATOM 2035 C C . THR B 1 67 ? 9.469 4.176 -9.195 1 98.06 67 THR B C 1
ATOM 2037 O O . THR B 1 67 ? 10.227 3.908 -8.258 1 98.06 67 THR B O 1
ATOM 2040 N N . ASP B 1 68 ? 9.719 3.945 -10.461 1 96.94 68 ASP B N 1
ATOM 2041 C CA . ASP B 1 68 ? 11.023 3.41 -10.859 1 96.94 68 ASP B CA 1
ATOM 2042 C C . ASP B 1 68 ? 11.312 2.088 -10.148 1 96.94 68 ASP B C 1
ATOM 2044 O O . ASP B 1 68 ? 12.43 1.858 -9.688 1 96.94 68 ASP B O 1
ATOM 2048 N N . GLY B 1 69 ? 10.227 1.34 -9.922 1 97.81 69 GLY B N 1
ATOM 2049 C CA . GLY B 1 69 ? 10.375 -0.026 -9.445 1 97.81 69 GLY B CA 1
ATOM 2050 C C . GLY B 1 69 ? 10.273 -0.148 -7.938 1 97.81 69 GLY B C 1
ATOM 2051 O O . GLY B 1 69 ? 10.383 -1.248 -7.391 1 97.81 69 GLY B O 1
ATOM 2052 N N . ASP B 1 70 ? 10 0.903 -7.184 1 97.94 70 ASP B N 1
ATOM 2053 C CA . ASP B 1 70 ? 9.984 0.854 -5.727 1 97.94 70 ASP B CA 1
ATOM 2054 C C . ASP B 1 70 ? 8.812 0.016 -5.219 1 97.94 70 ASP B C 1
ATOM 2056 O O . ASP B 1 70 ? 8.906 -0.631 -4.176 1 97.94 70 ASP B O 1
ATOM 2060 N N . ILE B 1 71 ? 7.711 0.091 -6.035 1 98.69 71 ILE B N 1
ATOM 2061 C CA . ILE B 1 71 ? 6.523 -0.593 -5.539 1 98.69 71 ILE B CA 1
ATOM 2062 C C . ILE B 1 71 ? 5.59 -0.914 -6.707 1 98.69 71 ILE B C 1
ATOM 2064 O O . ILE B 1 71 ? 5.598 -0.219 -7.727 1 98.69 71 ILE B O 1
ATOM 2068 N N . TYR B 1 72 ? 4.895 -1.973 -6.652 1 98.62 72 TYR B N 1
ATOM 2069 C CA . TYR B 1 72 ? 3.77 -2.328 -7.508 1 98.62 72 TYR B CA 1
ATOM 2070 C C . TYR B 1 72 ? 2.508 -2.561 -6.684 1 98.62 72 TYR B C 1
ATOM 2072 O O . TYR B 1 72 ? 2.496 -3.396 -5.777 1 98.62 72 TYR B O 1
ATOM 2080 N N . VAL B 1 73 ? 1.415 -1.786 -6.914 1 98.88 73 VAL B N 1
ATOM 2081 C CA . VAL B 1 73 ? 0.162 -1.873 -6.172 1 98.88 73 VAL B CA 1
ATOM 2082 C C . VAL B 1 73 ? -0.973 -2.264 -7.113 1 98.88 73 VAL B C 1
ATOM 2084 O O . VAL B 1 73 ? -1.137 -1.666 -8.18 1 98.88 73 VAL B O 1
ATOM 2087 N N . TYR B 1 74 ? -1.805 -3.197 -6.676 1 98.56 74 TYR B N 1
ATOM 2088 C CA . TYR B 1 74 ? -2.908 -3.623 -7.531 1 98.56 74 TYR B CA 1
ATOM 2089 C C . TYR B 1 74 ? -4.051 -4.191 -6.699 1 98.56 74 TYR B C 1
ATOM 2091 O O . TYR B 1 74 ? -3.857 -4.578 -5.543 1 98.56 74 TYR B O 1
ATOM 2099 N N . GLU B 1 75 ? -5.211 -4.18 -7.254 1 98.5 75 GLU B N 1
ATOM 2100 C CA . GLU B 1 75 ? -6.367 -4.898 -6.727 1 98.5 75 GLU B CA 1
ATOM 2101 C C . GLU B 1 75 ? -6.613 -6.191 -7.5 1 98.5 75 GLU B C 1
ATOM 2103 O O . GLU B 1 75 ? -6.527 -6.215 -8.727 1 98.5 75 GLU B O 1
ATOM 2108 N N . SER B 1 76 ? -6.891 -7.211 -6.777 1 97.88 76 SER B N 1
ATOM 2109 C CA . SER B 1 76 ? -7.266 -8.469 -7.418 1 97.88 76 SER B CA 1
ATOM 2110 C C . SER B 1 76 ? -8.664 -8.898 -7.004 1 97.88 76 SER B C 1
ATOM 2112 O O . SER B 1 76 ? -9.086 -8.664 -5.867 1 97.88 76 SER B O 1
ATOM 2114 N N . SER B 1 77 ? -9.336 -9.492 -7.902 1 97.44 77 SER B N 1
ATOM 2115 C CA . SER B 1 77 ? -10.656 -10.062 -7.652 1 97.44 77 SER B CA 1
ATOM 2116 C C . SER B 1 77 ? -10.75 -11.492 -8.172 1 97.44 77 SER B C 1
ATOM 2118 O O . SER B 1 77 ? -10.117 -11.836 -9.172 1 97.44 77 SER B O 1
ATOM 2120 N N . ARG B 1 78 ? -11.539 -12.305 -7.469 1 95.88 78 ARG B N 1
ATOM 2121 C CA . ARG B 1 78 ? -11.75 -13.695 -7.859 1 95.88 78 ARG B CA 1
ATOM 2122 C C . ARG B 1 78 ? -13.055 -14.227 -7.289 1 95.88 78 ARG B C 1
ATOM 2124 O O . ARG B 1 78 ? -13.5 -13.797 -6.223 1 95.88 78 ARG B O 1
ATOM 2131 N N . VAL B 1 79 ? -13.625 -15.141 -7.992 1 93.62 79 VAL B N 1
ATOM 2132 C CA . VAL B 1 79 ? -14.883 -15.734 -7.547 1 93.62 79 VAL B CA 1
ATOM 2133 C C . VAL B 1 79 ? -14.641 -17.156 -7.055 1 93.62 79 VAL B C 1
ATOM 2135 O O . VAL B 1 79 ? -15.148 -17.547 -6 1 93.62 79 VAL B O 1
ATOM 2138 N N . LYS B 1 80 ? -13.828 -17.859 -7.816 1 92.69 80 LYS B N 1
ATOM 2139 C CA . LYS B 1 80 ? -13.57 -19.25 -7.449 1 92.69 80 LYS B CA 1
ATOM 2140 C C . LYS B 1 80 ? -12.633 -19.328 -6.246 1 92.69 80 LYS B C 1
ATOM 2142 O O . LYS B 1 80 ? -11.711 -18.516 -6.109 1 92.69 80 LYS B O 1
ATOM 2147 N N . GLU B 1 81 ? -12.828 -20.344 -5.504 1 93.81 81 GLU B N 1
ATOM 2148 C CA . GLU B 1 81 ? -11.93 -20.594 -4.375 1 93.81 81 GLU B CA 1
ATOM 2149 C C . GLU B 1 81 ? -10.547 -21.016 -4.852 1 93.81 81 GLU B C 1
ATOM 2151 O O . GLU B 1 81 ? -10.391 -21.531 -5.965 1 93.81 81 GLU B O 1
ATOM 2156 N N . GLY B 1 82 ? -9.594 -20.781 -3.893 1 92.88 82 GLY B N 1
ATOM 2157 C CA . GLY B 1 82 ? -8.234 -21.188 -4.211 1 92.88 82 GLY B CA 1
ATOM 2158 C C . GLY B 1 82 ? -7.289 -20.016 -4.387 1 92.88 82 GLY B C 1
ATOM 2159 O O . GLY B 1 82 ? -7.629 -18.875 -4.051 1 92.88 82 GLY B O 1
ATOM 2160 N N . GLY B 1 83 ? -6.039 -20.297 -4.836 1 93.75 83 GLY B N 1
ATOM 2161 C CA . GLY B 1 83 ? -4.98 -19.328 -5.008 1 93.75 83 GLY B CA 1
ATOM 2162 C C . GLY B 1 83 ? -3.707 -19.906 -5.582 1 93.75 83 GLY B C 1
ATOM 2163 O O . GLY B 1 83 ? -3.693 -21.062 -6.031 1 93.75 83 GLY B O 1
ATOM 2164 N N . PRO B 1 84 ? -2.756 -19.125 -5.641 1 94.31 84 PRO B N 1
ATOM 2165 C CA . PRO B 1 84 ? -1.503 -19.562 -6.254 1 94.31 84 PRO B CA 1
ATOM 2166 C C . PRO B 1 84 ? -0.803 -20.656 -5.438 1 94.31 84 PRO B C 1
ATOM 2168 O O . PRO B 1 84 ? -1.107 -20.844 -4.258 1 94.31 84 PRO B O 1
ATOM 2171 N N . ALA B 1 85 ? 0.138 -21.328 -6.082 1 94.75 85 ALA B N 1
ATOM 2172 C CA . ALA B 1 85 ? 0.995 -22.297 -5.402 1 94.75 85 ALA B CA 1
ATOM 2173 C C . ALA B 1 85 ? 1.838 -21.625 -4.324 1 94.75 85 ALA B C 1
ATOM 2175 O O . ALA B 1 85 ? 2.092 -20.422 -4.391 1 94.75 85 ALA B O 1
ATOM 2176 N N . HIS B 1 86 ? 2.172 -22.438 -3.355 1 97.38 86 HIS B N 1
ATOM 2177 C CA . HIS B 1 86 ? 3.102 -21.953 -2.338 1 97.38 86 HIS B CA 1
ATOM 2178 C C . HIS B 1 86 ? 4.422 -21.516 -2.963 1 97.38 86 HIS B C 1
ATOM 2180 O O . HIS B 1 86 ? 5 -22.234 -3.775 1 97.38 86 HIS B O 1
ATOM 2186 N N . HIS B 1 87 ? 4.949 -20.297 -2.631 1 98.62 87 HIS B N 1
ATOM 2187 C CA . HIS B 1 87 ? 6.113 -19.75 -3.309 1 98.62 87 HIS B CA 1
ATOM 2188 C C . HIS B 1 87 ? 6.875 -18.781 -2.402 1 98.62 87 HIS B C 1
ATOM 2190 O O . HIS B 1 87 ? 6.414 -18.469 -1.304 1 98.62 87 HIS B O 1
ATOM 2196 N N . VAL B 1 88 ? 8.055 -18.391 -2.807 1 98.69 88 VAL B N 1
ATOM 2197 C CA . VAL B 1 88 ? 8.906 -17.453 -2.076 1 98.69 88 VAL B CA 1
ATOM 2198 C C . VAL B 1 88 ? 9.43 -16.375 -3.029 1 98.69 88 VAL B C 1
ATOM 2200 O O . VAL B 1 88 ? 9.852 -16.688 -4.148 1 98.69 88 VAL B O 1
ATOM 2203 N N . HIS B 1 89 ? 9.258 -15.141 -2.66 1 98.81 89 HIS B N 1
ATOM 2204 C CA . HIS B 1 89 ? 9.891 -14.055 -3.391 1 98.81 89 HIS B CA 1
ATOM 2205 C C . HIS B 1 89 ? 11.305 -13.797 -2.881 1 98.81 89 HIS B C 1
ATOM 2207 O O . HIS B 1 89 ? 11.531 -13.758 -1.669 1 98.81 89 HIS B O 1
ATOM 2213 N N . PHE B 1 90 ? 12.242 -13.477 -3.791 1 98.06 90 PHE B N 1
ATOM 2214 C CA . PHE B 1 90 ? 13.648 -13.359 -3.43 1 98.06 90 PHE B CA 1
ATOM 2215 C C . PHE B 1 90 ? 13.945 -11.992 -2.826 1 98.06 90 PHE B C 1
ATOM 2217 O O . PHE B 1 90 ? 14.82 -11.867 -1.968 1 98.06 90 PHE B O 1
ATOM 2224 N N . SER B 1 91 ? 13.188 -11.039 -3.273 1 97.88 91 SER B N 1
ATOM 2225 C CA . SER B 1 91 ? 13.609 -9.703 -2.881 1 97.88 91 SER B CA 1
ATOM 2226 C C . SER B 1 91 ? 12.406 -8.836 -2.502 1 97.88 91 SER B C 1
ATOM 2228 O O . SER B 1 91 ? 12.57 -7.684 -2.092 1 97.88 91 SER B O 1
ATOM 2230 N N . GLN B 1 92 ? 11.18 -9.391 -2.615 1 98.38 92 GLN B N 1
ATOM 2231 C CA . GLN B 1 92 ? 10 -8.547 -2.424 1 98.38 92 GLN B CA 1
ATOM 2232 C C . GLN B 1 92 ? 9.25 -8.945 -1.154 1 98.38 92 GLN B C 1
ATOM 2234 O O . GLN B 1 92 ? 9.078 -10.133 -0.867 1 98.38 92 GLN B O 1
ATOM 2239 N N . ASP B 1 93 ? 8.859 -7.949 -0.418 1 98.69 93 ASP B N 1
ATOM 2240 C CA . ASP B 1 93 ? 7.75 -8.141 0.514 1 98.69 93 ASP B CA 1
ATOM 2241 C C . ASP B 1 93 ? 6.41 -8.125 -0.217 1 98.69 93 ASP B C 1
ATOM 2243 O O . ASP B 1 93 ? 6.27 -7.469 -1.252 1 98.69 93 ASP B O 1
ATOM 2247 N N . GLU B 1 94 ? 5.527 -8.82 0.319 1 98.88 94 GLU B N 1
ATOM 2248 C CA . GLU B 1 94 ? 4.16 -8.828 -0.193 1 98.88 94 GLU B CA 1
ATOM 2249 C C . GLU B 1 94 ? 3.152 -8.547 0.918 1 98.88 94 GLU B C 1
ATOM 2251 O O . GLU B 1 94 ? 3.322 -9.008 2.049 1 98.88 94 GLU B O 1
ATOM 2256 N N . TRP B 1 95 ? 2.172 -7.777 0.6 1 98.94 95 TRP B N 1
ATOM 2257 C CA . TRP B 1 95 ? 1.145 -7.375 1.556 1 98.94 95 TRP B CA 1
ATOM 2258 C C . TRP B 1 95 ? -0.25 -7.578 0.975 1 98.94 95 TRP B C 1
ATOM 2260 O O . TRP B 1 95 ? -0.493 -7.27 -0.195 1 98.94 95 TRP B O 1
ATOM 2270 N N . TRP B 1 96 ? -1.158 -8.109 1.812 1 98.94 96 TRP B N 1
ATOM 2271 C CA . TRP B 1 96 ? -2.555 -8.32 1.449 1 98.94 96 TRP B CA 1
ATOM 2272 C C . TRP B 1 96 ? -3.482 -7.531 2.363 1 98.94 96 TRP B C 1
ATOM 2274 O O . TRP B 1 96 ? -3.369 -7.605 3.59 1 98.94 96 TRP B O 1
ATOM 2284 N N . TYR B 1 97 ? -4.352 -6.766 1.866 1 98.94 97 TYR B N 1
ATOM 2285 C CA . TYR B 1 97 ? -5.465 -6.117 2.553 1 98.94 97 TYR B CA 1
ATOM 2286 C C . TYR B 1 97 ? -6.801 -6.605 2.01 1 98.94 97 TYR B C 1
ATOM 2288 O O . TYR B 1 97 ? -7.098 -6.43 0.825 1 98.94 97 TYR B O 1
ATOM 2296 N N . VAL B 1 98 ? -7.625 -7.191 2.854 1 98.94 98 VAL B N 1
ATOM 2297 C CA . VAL B 1 98 ? -8.867 -7.797 2.387 1 98.94 98 VAL B CA 1
ATOM 2298 C C . VAL B 1 98 ? -9.938 -6.715 2.213 1 98.94 98 VAL B C 1
ATOM 2300 O O . VAL B 1 98 ? -10.406 -6.137 3.195 1 98.94 98 VAL B O 1
ATOM 2303 N N . LEU B 1 99 ? -10.289 -6.496 1.003 1 98.88 99 LEU B N 1
ATOM 2304 C CA . LEU B 1 99 ? -11.328 -5.523 0.692 1 98.88 99 LEU B CA 1
ATOM 2305 C C . LEU B 1 99 ? -12.711 -6.156 0.792 1 98.88 99 LEU B C 1
ATOM 2307 O O . LEU B 1 99 ? -13.688 -5.484 1.145 1 98.88 99 LEU B O 1
ATOM 2311 N N . GLN B 1 100 ? -12.742 -7.383 0.405 1 98.69 100 GLN B N 1
ATOM 2312 C CA . GLN B 1 100 ? -13.984 -8.141 0.391 1 98.69 100 GLN B CA 1
ATOM 2313 C C . GLN B 1 100 ? -13.719 -9.641 0.501 1 98.69 100 GLN B C 1
ATOM 2315 O O . GLN B 1 100 ? -12.789 -10.156 -0.118 1 98.69 100 GLN B O 1
ATOM 2320 N N . GLY B 1 101 ? -14.594 -10.32 1.262 1 98.12 101 GLY B N 1
ATOM 2321 C CA . GLY B 1 101 ? -14.539 -11.773 1.329 1 98.12 101 GLY B CA 1
ATOM 2322 C C . GLY B 1 101 ? -13.602 -12.281 2.404 1 98.12 101 GLY B C 1
ATOM 2323 O O . GLY B 1 101 ? -13.367 -11.609 3.406 1 98.12 101 GLY B O 1
ATOM 2324 N N . GLU B 1 102 ? -13.297 -13.594 2.221 1 97.25 102 GLU B N 1
ATOM 2325 C CA . GLU B 1 102 ? -12.461 -14.281 3.207 1 97.25 102 GLU B CA 1
ATOM 2326 C C . GLU B 1 102 ? -11.328 -15.055 2.533 1 97.25 102 GLU B C 1
ATOM 2328 O O . GLU B 1 102 ? -11.531 -15.664 1.481 1 97.25 102 GLU B O 1
ATOM 2333 N N . PHE B 1 103 ? -10.203 -15.031 3.246 1 98.06 103 PHE B N 1
ATOM 2334 C CA . PHE B 1 103 ? -9.016 -15.664 2.688 1 98.06 103 PHE B CA 1
ATOM 2335 C C . PHE B 1 103 ? -8.25 -16.438 3.762 1 98.06 103 PHE B C 1
ATOM 2337 O O . PHE B 1 103 ? -8.227 -16.016 4.926 1 98.06 103 PHE B O 1
ATOM 2344 N N . LEU B 1 104 ? -7.688 -17.516 3.344 1 97.75 104 LEU B N 1
ATOM 2345 C CA . LEU B 1 104 ? -6.562 -18.078 4.074 1 97.75 104 LEU B CA 1
ATOM 2346 C C . LEU B 1 104 ? -5.238 -17.547 3.537 1 97.75 104 LEU B C 1
ATOM 2348 O O . LEU B 1 104 ? -5.031 -17.516 2.322 1 97.75 104 LEU B O 1
ATOM 2352 N N . ILE B 1 105 ? -4.371 -17.141 4.414 1 98.31 105 ILE B N 1
ATOM 2353 C CA . ILE B 1 105 ? -3.047 -16.672 4.031 1 98.31 105 ILE B CA 1
ATOM 2354 C C . ILE B 1 105 ? -1.985 -17.328 4.906 1 98.31 105 ILE B C 1
ATOM 2356 O O . ILE B 1 105 ? -1.957 -17.125 6.121 1 98.31 105 ILE B O 1
ATOM 2360 N N . LYS B 1 106 ? -1.18 -18.062 4.254 1 97.75 106 LYS B N 1
ATOM 2361 C CA . LYS B 1 106 ? -0.119 -18.781 4.949 1 97.75 106 LYS B CA 1
ATOM 2362 C C . LYS B 1 106 ? 1.234 -18.109 4.738 1 97.75 106 LYS B C 1
ATOM 2364 O O . LYS B 1 106 ? 1.657 -17.906 3.598 1 97.75 106 LYS B O 1
ATOM 2369 N N . ILE B 1 107 ? 1.838 -17.781 5.789 1 98.25 107 ILE B N 1
ATOM 2370 C CA . ILE B 1 107 ? 3.199 -17.25 5.773 1 98.25 107 ILE B CA 1
ATOM 2371 C C . ILE B 1 107 ? 4.094 -18.094 6.676 1 98.25 107 ILE B C 1
ATOM 2373 O O . ILE B 1 107 ? 3.887 -18.156 7.891 1 98.25 107 ILE B O 1
ATOM 2377 N N . GLY B 1 108 ? 5.148 -18.609 6.105 1 97.19 108 GLY B N 1
ATOM 2378 C CA . GLY B 1 108 ? 5.898 -19.594 6.863 1 97.19 108 GLY B CA 1
ATOM 2379 C C . GLY B 1 108 ? 5.039 -20.734 7.375 1 97.19 108 GLY B C 1
ATOM 2380 O O . GLY B 1 108 ? 4.34 -21.391 6.598 1 97.19 108 GLY B O 1
ATOM 2381 N N . ASP B 1 109 ? 5 -20.859 8.664 1 94.69 109 ASP B N 1
ATOM 2382 C CA . ASP B 1 109 ? 4.273 -21.984 9.25 1 94.69 109 ASP B CA 1
ATOM 2383 C C . ASP B 1 109 ? 2.926 -21.531 9.805 1 94.69 109 ASP B C 1
ATOM 2385 O O . ASP B 1 109 ? 2.16 -22.344 10.328 1 94.69 109 ASP B O 1
ATOM 2389 N N . THR B 1 110 ? 2.643 -20.328 9.68 1 96.81 110 THR B N 1
ATOM 2390 C CA . THR B 1 110 ? 1.412 -19.797 10.25 1 96.81 110 THR B CA 1
ATOM 2391 C C . THR B 1 110 ? 0.372 -19.547 9.164 1 96.81 110 THR B C 1
ATOM 2393 O O . THR B 1 110 ? 0.685 -18.969 8.117 1 96.81 110 THR B O 1
ATOM 2396 N N . THR B 1 111 ? -0.841 -20 9.391 1 97 111 THR B N 1
ATOM 2397 C CA . THR B 1 111 ? -1.96 -19.703 8.5 1 97 111 THR B CA 1
ATOM 2398 C C . THR B 1 111 ? -2.936 -18.734 9.164 1 97 111 THR B C 1
ATOM 2400 O O . THR B 1 111 ? -3.412 -19 10.273 1 97 111 THR B O 1
ATOM 2403 N N . TYR B 1 112 ? -3.199 -17.688 8.539 1 97.75 112 TYR B N 1
ATOM 2404 C CA . TYR B 1 112 ? -4.141 -16.672 9 1 97.75 112 TYR B CA 1
ATOM 2405 C C . TYR B 1 112 ? -5.473 -16.797 8.273 1 97.75 112 TYR B C 1
ATOM 2407 O O . TYR B 1 112 ? -5.512 -17.031 7.066 1 97.75 112 TYR B O 1
ATOM 2415 N N . GLN B 1 113 ? -6.512 -16.719 9.008 1 97.25 113 GLN B N 1
ATOM 2416 C CA . GLN B 1 113 ? -7.828 -16.5 8.422 1 97.25 113 GLN B CA 1
ATOM 2417 C C . GLN B 1 113 ? -8.156 -15.016 8.352 1 97.25 113 GLN B C 1
ATOM 2419 O O . GLN B 1 113 ? -8.461 -14.391 9.375 1 97.25 113 GLN B O 1
ATOM 2424 N N . ALA B 1 114 ? -8.164 -14.492 7.176 1 98.31 114 ALA B N 1
ATOM 2425 C CA . ALA B 1 114 ? -8.305 -13.047 7.008 1 98.31 114 ALA B CA 1
ATOM 2426 C C . ALA B 1 114 ? -9.664 -12.688 6.418 1 98.31 114 ALA B C 1
ATOM 2428 O O . ALA B 1 114 ? -10.109 -13.305 5.449 1 98.31 114 ALA B O 1
ATOM 2429 N N . LYS B 1 115 ? -10.289 -11.727 7.004 1 98.31 115 LYS B N 1
ATOM 2430 C CA . LYS B 1 115 ? -11.578 -11.219 6.539 1 98.31 115 LYS B CA 1
ATOM 2431 C C . LYS B 1 115 ? -11.492 -9.734 6.195 1 98.31 115 LYS B C 1
ATOM 2433 O O . LYS B 1 115 ? -10.445 -9.109 6.379 1 98.31 115 LYS B O 1
ATOM 2438 N N . THR B 1 116 ? -12.609 -9.219 5.703 1 98.75 116 THR B N 1
ATOM 2439 C CA . THR B 1 116 ? -12.648 -7.84 5.227 1 98.75 116 THR B CA 1
ATOM 2440 C C . THR B 1 116 ? -12.07 -6.891 6.266 1 98.75 116 THR B C 1
ATOM 2442 O O . THR B 1 116 ? -12.477 -6.902 7.43 1 98.75 116 THR B O 1
ATOM 2445 N N . GLY B 1 117 ? -11.078 -6.102 5.879 1 98.69 117 GLY B N 1
ATOM 2446 C CA . GLY B 1 117 ? -10.453 -5.121 6.75 1 98.69 117 GLY B CA 1
ATOM 2447 C C . GLY B 1 117 ? -9.164 -5.621 7.383 1 98.69 117 GLY B C 1
ATOM 2448 O O . GLY B 1 117 ? -8.367 -4.828 7.887 1 98.69 117 GLY B O 1
ATOM 2449 N N . ASP B 1 118 ? -8.984 -6.926 7.418 1 98.81 118 ASP B N 1
ATOM 2450 C CA . ASP B 1 118 ? -7.719 -7.488 7.887 1 98.81 118 ASP B CA 1
ATOM 2451 C C . ASP B 1 118 ? -6.609 -7.266 6.863 1 98.81 118 ASP B C 1
ATOM 2453 O O . ASP B 1 118 ? -6.871 -7.156 5.664 1 98.81 118 ASP B O 1
ATOM 2457 N N . SER B 1 119 ? -5.391 -7.176 7.328 1 98.88 119 SER B N 1
ATOM 2458 C CA . SER B 1 119 ? -4.238 -7.156 6.434 1 98.88 119 SER B CA 1
ATOM 2459 C C . SER B 1 119 ? -3.16 -8.133 6.902 1 98.88 119 SER B C 1
ATOM 2461 O O . SER B 1 119 ? -3.053 -8.422 8.094 1 98.88 119 SER B O 1
ATOM 2463 N N . VAL B 1 120 ? -2.418 -8.68 5.98 1 98.94 120 VAL B N 1
ATOM 2464 C CA . VAL B 1 120 ? -1.352 -9.633 6.273 1 98.94 120 VAL B CA 1
ATOM 2465 C C . VAL B 1 120 ? -0.076 -9.227 5.539 1 98.94 120 VAL B C 1
ATOM 2467 O O . VAL B 1 120 ? -0.119 -8.859 4.363 1 98.94 120 VAL B O 1
ATOM 2470 N N . PHE B 1 121 ? 1.003 -9.273 6.25 1 98.94 121 PHE B N 1
ATOM 2471 C CA . PHE B 1 121 ? 2.309 -8.938 5.691 1 98.94 121 PHE B CA 1
ATOM 2472 C C . PHE B 1 121 ? 3.18 -10.188 5.57 1 98.94 121 PHE B C 1
ATOM 2474 O O . PHE B 1 121 ? 3.352 -10.922 6.539 1 98.94 121 PHE B O 1
ATOM 2481 N N . GLY B 1 122 ? 3.707 -10.398 4.359 1 98.81 122 GLY B N 1
ATOM 2482 C CA . GLY B 1 122 ? 4.645 -11.484 4.082 1 98.81 122 GLY B CA 1
ATOM 2483 C C . GLY B 1 122 ? 6.031 -10.984 3.717 1 98.81 122 GLY B C 1
ATOM 2484 O O . GLY B 1 122 ? 6.246 -10.492 2.607 1 98.81 122 GLY B O 1
ATOM 2485 N N . PRO B 1 123 ? 6.973 -11.211 4.594 1 98.44 123 PRO B N 1
ATOM 2486 C CA . PRO B 1 123 ? 8.328 -10.734 4.301 1 98.44 123 PRO B CA 1
ATOM 2487 C C . PRO B 1 123 ? 8.992 -11.523 3.172 1 98.44 123 PRO B C 1
ATOM 2489 O O . PRO B 1 123 ? 8.695 -12.695 2.971 1 98.44 123 PRO B O 1
ATOM 2492 N N . ARG B 1 124 ? 9.883 -10.766 2.467 1 98.25 124 ARG B N 1
ATOM 2493 C CA . ARG B 1 124 ? 10.703 -11.43 1.456 1 98.25 124 ARG B CA 1
ATOM 2494 C C . ARG B 1 124 ? 11.422 -12.641 2.039 1 98.25 124 ARG B C 1
ATOM 2496 O O . ARG B 1 124 ? 11.742 -12.664 3.23 1 98.25 124 ARG B O 1
ATOM 2503 N N . MET B 1 125 ? 11.57 -13.633 1.256 1 97.62 125 MET B N 1
ATOM 2504 C CA . MET B 1 125 ? 12.336 -14.852 1.528 1 97.62 125 MET B CA 1
ATOM 2505 C C . MET B 1 125 ? 11.57 -15.781 2.465 1 97.62 125 MET B C 1
ATOM 2507 O O . MET B 1 125 ? 12.109 -16.781 2.922 1 97.62 125 MET B O 1
ATOM 2511 N N . ILE B 1 126 ? 10.359 -15.5 2.811 1 98.31 126 ILE B N 1
ATOM 2512 C CA . ILE B 1 126 ? 9.523 -16.406 3.596 1 98.31 126 ILE B CA 1
ATOM 2513 C C . ILE B 1 126 ? 8.453 -17.031 2.703 1 98.31 126 ILE B C 1
ATOM 2515 O O . ILE B 1 126 ? 7.66 -16.312 2.088 1 98.31 126 ILE B O 1
ATOM 2519 N N . PRO B 1 127 ? 8.398 -18.312 2.57 1 98.38 127 PRO B N 1
ATOM 2520 C CA . PRO B 1 127 ? 7.387 -18.969 1.733 1 98.38 127 PRO B CA 1
ATOM 2521 C C . PRO B 1 127 ? 5.961 -18.609 2.146 1 98.38 127 PRO B C 1
ATOM 2523 O O . PRO B 1 127 ? 5.668 -18.5 3.342 1 98.38 127 PRO B O 1
ATOM 2526 N N . HIS B 1 128 ? 5.121 -18.453 1.166 1 98.5 128 HIS B N 1
ATOM 2527 C CA . HIS B 1 128 ? 3.74 -18.094 1.463 1 98.5 128 HIS B CA 1
ATOM 2528 C C . HIS B 1 128 ? 2.803 -18.516 0.338 1 98.5 128 HIS B C 1
ATOM 2530 O O . HIS B 1 128 ? 3.254 -18.828 -0.765 1 98.5 128 HIS B O 1
ATOM 2536 N N . SER B 1 129 ? 1.531 -18.531 0.62 1 97.56 129 SER B N 1
ATOM 2537 C CA . SER B 1 129 ? 0.42 -18.688 -0.312 1 97.56 129 SER B CA 1
ATOM 2538 C C . SER B 1 129 ? -0.875 -18.141 0.273 1 97.56 129 SER B C 1
ATOM 2540 O O . SER B 1 129 ? -0.939 -17.812 1.462 1 97.56 129 SER B O 1
ATOM 2542 N N . PHE B 1 130 ? -1.81 -17.984 -0.556 1 97.69 130 PHE B N 1
ATOM 2543 C CA . PHE B 1 130 ? -3.119 -17.547 -0.098 1 97.69 130 PHE B CA 1
ATOM 2544 C C . PHE B 1 130 ? -4.227 -18.141 -0.958 1 97.69 130 PHE B C 1
ATOM 2546 O O . PHE B 1 130 ? -3.982 -18.562 -2.094 1 97.69 130 PHE B O 1
ATOM 2553 N N . ALA B 1 131 ? -5.43 -18.141 -0.388 1 96.56 131 ALA B N 1
ATOM 2554 C CA . ALA B 1 131 ? -6.574 -18.734 -1.077 1 96.56 131 ALA B CA 1
ATOM 2555 C C . ALA B 1 131 ? -7.875 -18.047 -0.672 1 96.56 131 ALA B C 1
ATOM 2557 O O . ALA B 1 131 ? -8.117 -17.812 0.514 1 96.56 131 ALA B O 1
ATOM 2558 N N . LYS B 1 132 ? -8.609 -17.719 -1.695 1 96.5 132 LYS B N 1
ATOM 2559 C CA . LYS B 1 132 ? -9.984 -17.328 -1.395 1 96.5 132 LYS B CA 1
ATOM 2560 C C . LYS B 1 132 ? -10.781 -18.516 -0.854 1 96.5 132 LYS B C 1
ATOM 2562 O O . LYS B 1 132 ? -10.695 -19.625 -1.378 1 96.5 132 LYS B O 1
ATOM 2567 N N . ILE B 1 133 ? -11.586 -18.219 0.131 1 95.44 133 ILE B N 1
ATOM 2568 C CA . ILE B 1 133 ? -12.469 -19.25 0.657 1 95.44 133 ILE B CA 1
ATOM 2569 C C . ILE B 1 133 ? -13.891 -18.719 0.755 1 95.44 133 ILE B C 1
ATOM 2571 O O . ILE B 1 133 ? -14.102 -17.5 0.809 1 95.44 133 ILE B O 1
ATOM 2575 N N . GLY B 1 134 ? -14.828 -19.641 0.738 1 93.06 134 GLY B N 1
ATOM 2576 C CA . GLY B 1 134 ? -16.219 -19.25 0.935 1 93.06 134 GLY B CA 1
ATOM 2577 C C . GLY B 1 134 ? -16.906 -18.797 -0.342 1 93.06 134 GLY B C 1
ATOM 2578 O O . GLY B 1 134 ? -16.281 -18.75 -1.403 1 93.06 134 GLY B O 1
ATOM 2579 N N . GLU B 1 135 ? -18.203 -18.406 -0.255 1 94.12 135 GLU B N 1
ATOM 2580 C CA . GLU B 1 135 ? -19 -18.016 -1.406 1 94.12 135 GLU B CA 1
ATOM 2581 C C . GLU B 1 135 ? -18.797 -16.531 -1.749 1 94.12 135 GLU B C 1
ATOM 2583 O O . GLU B 1 135 ? -18.281 -15.773 -0.931 1 94.12 135 GLU B O 1
ATOM 2588 N N . GLY B 1 136 ? -19.094 -16.219 -3.014 1 95.75 136 GLY B N 1
ATOM 2589 C CA . GLY B 1 136 ? -19.047 -14.828 -3.418 1 95.75 136 GLY B CA 1
ATOM 2590 C C . GLY B 1 136 ? -17.688 -14.398 -3.934 1 95.75 136 GLY B C 1
ATOM 2591 O O . GLY B 1 136 ? -16.797 -15.234 -4.098 1 95.75 136 GLY B O 1
ATOM 2592 N N . GLU B 1 137 ? -17.562 -13.133 -4.141 1 97.25 137 GLU B N 1
ATOM 2593 C CA . GLU B 1 137 ? -16.328 -12.57 -4.688 1 97.25 137 GLU B CA 1
ATOM 2594 C C . GLU B 1 137 ? -15.336 -12.234 -3.58 1 97.25 137 GLU B C 1
ATOM 2596 O O . GLU B 1 137 ? -15.719 -11.75 -2.518 1 97.25 137 GLU B O 1
ATOM 2601 N N . GLY B 1 138 ? -14.102 -12.594 -3.812 1 97.81 138 GLY B N 1
ATOM 2602 C CA . GLY B 1 138 ? -13.008 -12.117 -2.99 1 97.81 138 GLY B CA 1
ATOM 2603 C C . GLY B 1 138 ? -12.203 -11 -3.643 1 97.81 138 GLY B C 1
ATOM 2604 O O . GLY B 1 138 ? -11.914 -11.062 -4.84 1 97.81 138 GLY B O 1
ATOM 2605 N N . ARG B 1 139 ? -11.898 -9.961 -2.859 1 98.75 139 ARG B N 1
ATOM 2606 C CA . ARG B 1 139 ? -11.086 -8.859 -3.354 1 98.75 139 ARG B CA 1
ATOM 2607 C C . ARG B 1 139 ? -9.953 -8.531 -2.383 1 98.75 139 ARG B C 1
ATOM 2609 O O . ARG B 1 139 ? -10.164 -8.492 -1.169 1 98.75 139 ARG B O 1
ATOM 2616 N N . LEU B 1 140 ? -8.797 -8.375 -2.969 1 98.81 140 LEU B N 1
ATOM 2617 C CA . LEU B 1 140 ? -7.621 -7.98 -2.203 1 98.81 140 LEU B CA 1
ATOM 2618 C C . LEU B 1 140 ? -6.988 -6.723 -2.791 1 98.81 140 LEU B C 1
ATOM 2620 O O . LEU B 1 140 ? -6.934 -6.562 -4.012 1 98.81 140 LEU B O 1
ATOM 2624 N N . LEU B 1 141 ? -6.59 -5.816 -1.949 1 98.94 141 LEU B N 1
ATOM 2625 C CA . LEU B 1 141 ? -5.57 -4.832 -2.287 1 98.94 141 LEU B CA 1
ATOM 2626 C C . LEU B 1 141 ? -4.18 -5.332 -1.905 1 98.94 141 LEU B C 1
ATOM 2628 O O . LEU B 1 141 ? -3.969 -5.789 -0.781 1 98.94 141 LEU B O 1
ATOM 2632 N N . GLN B 1 142 ? -3.258 -5.27 -2.855 1 98.94 142 GLN B N 1
ATOM 2633 C CA . GLN B 1 142 ? -1.959 -5.902 -2.652 1 98.94 142 GLN B CA 1
ATOM 2634 C C . GLN B 1 142 ? -0.828 -5.016 -3.162 1 98.94 142 GLN B C 1
ATOM 2636 O O . GLN B 1 142 ? -1.032 -4.195 -4.059 1 98.94 142 GLN B O 1
ATOM 2641 N N . PHE B 1 143 ? 0.335 -5.219 -2.564 1 98.88 143 PHE B N 1
ATOM 2642 C CA . PHE B 1 143 ? 1.51 -4.629 -3.195 1 98.88 143 PHE B CA 1
ATOM 2643 C C . PHE B 1 143 ? 2.715 -5.555 -3.068 1 98.88 143 PHE B C 1
ATOM 2645 O O . PHE B 1 143 ? 2.734 -6.441 -2.215 1 98.88 143 PHE B O 1
ATOM 2652 N N . PHE B 1 144 ? 3.619 -5.379 -3.977 1 98.88 144 PHE B N 1
ATOM 2653 C CA . PHE B 1 144 ? 4.996 -5.852 -3.875 1 98.88 144 PHE B CA 1
ATOM 2654 C C . PHE B 1 144 ? 5.949 -4.684 -3.639 1 98.88 144 PHE B C 1
ATOM 2656 O O . PHE B 1 144 ? 5.871 -3.662 -4.32 1 98.88 144 PHE B O 1
ATOM 2663 N N . GLN B 1 145 ? 6.801 -4.883 -2.652 1 98.31 145 GLN B N 1
ATOM 2664 C CA . GLN B 1 145 ? 7.82 -3.883 -2.354 1 98.31 145 GLN B CA 1
ATOM 2665 C C . GLN B 1 145 ? 9.188 -4.531 -2.17 1 98.31 145 GLN B C 1
ATOM 2667 O O . GLN B 1 145 ? 9.391 -5.305 -1.232 1 98.31 145 GLN B O 1
ATOM 2672 N N . PRO B 1 146 ? 10.242 -4.168 -2.994 1 98.38 146 PRO B N 1
ATOM 2673 C CA . PRO B 1 146 ? 10.094 -3.414 -4.242 1 98.38 146 PRO B CA 1
ATOM 2674 C C . PRO B 1 146 ? 9.227 -4.137 -5.266 1 98.38 146 PRO B C 1
ATOM 2676 O O . PRO B 1 146 ? 8.75 -5.246 -5.004 1 98.38 146 PRO B O 1
ATOM 2679 N N . ALA B 1 147 ? 8.969 -3.508 -6.383 1 98.5 147 ALA B N 1
ATOM 2680 C CA . ALA B 1 147 ? 8.039 -4.027 -7.383 1 98.5 147 ALA B CA 1
ATOM 2681 C C . ALA B 1 147 ? 8.578 -5.305 -8.023 1 98.5 147 ALA B C 1
ATOM 2683 O O . ALA B 1 147 ? 7.82 -6.234 -8.297 1 98.5 147 ALA B O 1
ATOM 2684 N N . GLY B 1 148 ? 9.93 -5.258 -8.266 1 98.31 148 GLY B N 1
ATOM 2685 C CA . GLY B 1 148 ? 10.5 -6.344 -9.047 1 98.31 148 GLY B CA 1
ATOM 2686 C C . GLY B 1 148 ? 9.875 -6.484 -10.422 1 98.31 148 GLY B C 1
ATOM 2687 O O . GLY B 1 148 ? 9.656 -5.492 -11.117 1 98.31 148 GLY B O 1
ATOM 2688 N N . LYS B 1 149 ? 9.688 -7.754 -10.805 1 98.69 149 LYS B N 1
ATOM 2689 C CA . LYS B 1 149 ? 9.172 -8.016 -12.148 1 98.69 149 LYS B CA 1
ATOM 2690 C C . LYS B 1 149 ? 7.766 -8.609 -12.094 1 98.69 149 LYS B C 1
ATOM 2692 O O . LYS B 1 149 ? 7.336 -9.289 -13.023 1 98.69 149 LYS B O 1
ATOM 2697 N N . MET B 1 150 ? 7.094 -8.398 -10.992 1 98.38 150 MET B N 1
ATOM 2698 C CA . MET B 1 150 ? 5.824 -9.086 -10.789 1 98.38 150 MET B CA 1
ATOM 2699 C C . MET B 1 150 ? 4.758 -8.57 -11.75 1 98.38 150 MET B C 1
ATOM 2701 O O . MET B 1 150 ? 3.963 -9.352 -12.281 1 98.38 150 MET B O 1
ATOM 2705 N N . GLU B 1 151 ? 4.719 -7.273 -11.938 1 97.38 151 GLU B N 1
ATOM 2706 C CA . GLU B 1 151 ? 3.768 -6.742 -12.906 1 97.38 151 GLU B CA 1
ATOM 2707 C C . GLU B 1 151 ? 3.998 -7.344 -14.289 1 97.38 151 GLU B C 1
ATOM 2709 O O . GLU B 1 151 ? 3.047 -7.719 -14.977 1 97.38 151 GLU B O 1
ATOM 2714 N N . GLU B 1 152 ? 5.203 -7.41 -14.68 1 97.38 152 GLU B N 1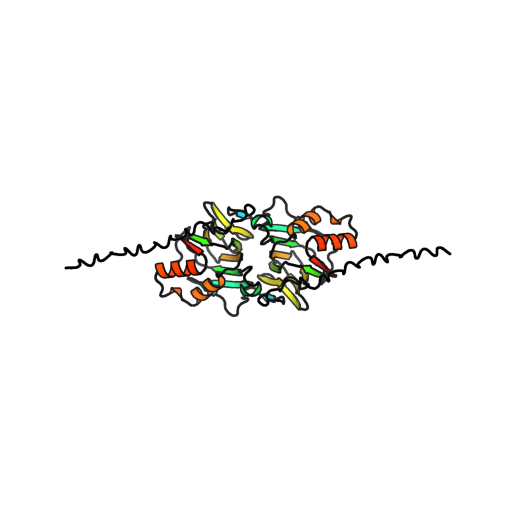
ATOM 2715 C CA . GLU B 1 152 ? 5.559 -8.016 -15.961 1 97.38 152 GLU B CA 1
ATOM 2716 C C . GLU B 1 152 ? 5.129 -9.484 -16.016 1 97.38 152 GLU B C 1
ATOM 2718 O O . GLU B 1 152 ? 4.562 -9.93 -17.016 1 97.38 152 GLU B O 1
ATOM 2723 N N . PHE B 1 153 ? 5.43 -10.164 -14.961 1 97.88 153 PHE B N 1
ATOM 2724 C CA . PHE B 1 153 ? 5.066 -11.57 -14.867 1 97.88 153 PHE B CA 1
ATOM 2725 C C . PHE B 1 153 ? 3.568 -11.758 -15.086 1 97.88 153 PHE B C 1
ATOM 2727 O O . PHE B 1 153 ? 3.154 -12.57 -15.922 1 97.88 153 PHE B O 1
ATOM 2734 N N . PHE B 1 154 ? 2.76 -10.984 -14.359 1 96.94 154 PHE B N 1
ATOM 2735 C CA . PHE B 1 154 ? 1.31 -11.102 -14.445 1 96.94 154 PHE B CA 1
ATOM 2736 C C . PHE B 1 154 ? 0.816 -10.742 -15.836 1 96.94 154 PHE B C 1
ATOM 2738 O O . PHE B 1 154 ? -0.108 -11.367 -16.359 1 96.94 154 PHE B O 1
ATOM 2745 N N . THR B 1 155 ? 1.379 -9.719 -16.406 1 95.94 155 THR B N 1
ATOM 2746 C CA . THR B 1 155 ? 0.993 -9.289 -17.734 1 95.94 155 THR B CA 1
ATOM 2747 C C . THR B 1 155 ? 1.249 -10.391 -18.75 1 95.94 155 THR B C 1
ATOM 2749 O O . THR B 1 155 ? 0.379 -10.711 -19.578 1 95.94 155 THR B O 1
ATOM 2752 N N . LYS B 1 156 ? 2.41 -11 -18.703 1 96 156 LYS B N 1
ATOM 2753 C CA . LYS B 1 156 ? 2.76 -12.062 -19.641 1 96 156 LYS B CA 1
ATOM 2754 C C . LYS B 1 156 ? 1.851 -13.273 -19.453 1 96 156 LYS B C 1
ATOM 2756 O O . LYS B 1 156 ? 1.437 -13.898 -20.438 1 96 156 LYS B O 1
ATOM 2761 N N . LEU B 1 157 ? 1.583 -13.602 -18.234 1 95.38 157 LEU B N 1
ATOM 2762 C CA . LEU B 1 157 ? 0.65 -14.695 -17.984 1 95.38 157 LEU B CA 1
ATOM 2763 C C . LEU B 1 157 ? -0.708 -14.406 -18.609 1 95.38 157 LEU B C 1
ATOM 2765 O O . LEU B 1 157 ? -1.322 -15.289 -19.219 1 95.38 157 LEU B O 1
ATOM 2769 N N . SER B 1 158 ? -1.173 -13.227 -18.391 1 94.25 158 SER B N 1
ATOM 2770 C CA . SER B 1 158 ? -2.461 -12.805 -18.938 1 94.25 158 SER B CA 1
ATOM 2771 C C . SER B 1 158 ? -2.488 -12.914 -20.453 1 94.25 158 SER B C 1
ATOM 2773 O O . SER B 1 158 ? -3.539 -13.18 -21.047 1 94.25 158 SER B O 1
ATOM 2775 N N . GLU B 1 159 ? -1.359 -12.75 -21.047 1 93.12 159 GLU B N 1
ATOM 2776 C CA . GLU B 1 159 ? -1.239 -12.812 -22.5 1 93.12 159 GLU B CA 1
ATOM 2777 C C . GLU B 1 159 ? -1.102 -14.25 -22.984 1 93.12 159 GLU B C 1
ATOM 2779 O O . GLU B 1 159 ? -1.046 -14.508 -24.188 1 93.12 159 GLU B O 1
ATOM 2784 N N . GLY B 1 160 ? -0.973 -15.18 -22.078 1 93.12 160 GLY B N 1
ATOM 2785 C CA . GLY B 1 160 ? -1.059 -16.594 -22.438 1 93.12 160 GLY B CA 1
ATOM 2786 C C . GLY B 1 160 ? 0.299 -17.25 -22.609 1 93.12 160 GLY B C 1
ATOM 2787 O O . GLY B 1 160 ? 0.411 -18.297 -23.234 1 93.12 160 GLY B O 1
ATOM 2788 N N . ILE B 1 161 ? 1.327 -16.672 -22.047 1 93.56 161 ILE B N 1
ATOM 2789 C CA . ILE B 1 161 ? 2.684 -17.156 -22.266 1 93.56 161 ILE B CA 1
ATOM 2790 C C . ILE B 1 161 ? 2.818 -18.578 -21.719 1 93.56 161 ILE B C 1
ATOM 2792 O O . ILE B 1 161 ? 3.594 -19.375 -22.25 1 93.56 161 ILE B O 1
ATOM 2796 N N . ALA B 1 162 ? 2.08 -18.859 -20.781 1 92.19 162 ALA B N 1
ATOM 2797 C CA . ALA B 1 162 ? 2.273 -20.125 -20.078 1 92.19 162 ALA B CA 1
ATOM 2798 C C . ALA B 1 162 ? 1.487 -21.25 -20.75 1 92.19 162 ALA B C 1
ATOM 2800 O O . ALA B 1 162 ? 1.666 -22.422 -20.422 1 92.19 162 ALA B O 1
ATOM 2801 N N . LYS B 1 163 ? 0.659 -20.969 -21.641 1 90.88 163 LYS B N 1
ATOM 2802 C CA . LYS B 1 163 ? -0.255 -21.938 -22.219 1 90.88 163 LYS B CA 1
ATOM 2803 C C . LYS B 1 163 ? 0.51 -23.062 -22.906 1 90.88 163 LYS B C 1
ATOM 2805 O O . LYS B 1 163 ? 0.024 -24.203 -22.969 1 90.88 163 LYS B O 1
ATOM 2810 N N . THR B 1 164 ? 1.681 -22.844 -23.359 1 93.94 164 THR B N 1
ATOM 2811 C CA . THR B 1 164 ? 2.42 -23.859 -24.094 1 93.94 164 THR B CA 1
ATOM 2812 C C . THR B 1 164 ? 3.65 -24.312 -23.312 1 93.94 164 THR B C 1
ATOM 2814 O O . THR B 1 164 ? 4.5 -25.031 -23.844 1 93.94 164 THR B O 1
ATOM 2817 N N . MET B 1 165 ? 3.723 -23.875 -22.094 1 95.94 165 MET B N 1
ATOM 2818 C CA . MET B 1 165 ? 4.906 -24.188 -21.297 1 95.94 165 MET B CA 1
ATOM 2819 C C . MET B 1 165 ? 4.703 -25.484 -20.5 1 95.94 165 MET B C 1
ATOM 2821 O O . MET B 1 165 ? 3.613 -25.734 -19.984 1 95.94 165 MET B O 1
ATOM 2825 N N . THR B 1 166 ? 5.832 -26.203 -20.438 1 96.94 166 THR B N 1
ATOM 2826 C CA . THR B 1 166 ? 5.855 -27.297 -19.484 1 96.94 166 THR B CA 1
ATOM 2827 C C . THR B 1 166 ? 5.941 -26.781 -18.062 1 96.94 166 THR B C 1
ATOM 2829 O O . THR B 1 166 ? 6.195 -25.594 -17.828 1 96.94 166 THR B O 1
ATOM 2832 N N . GLU B 1 167 ? 5.703 -27.672 -17.109 1 95.12 167 GLU B N 1
ATOM 2833 C CA . GLU B 1 167 ? 5.836 -27.281 -15.711 1 95.12 167 GLU B CA 1
ATOM 2834 C C . GLU B 1 167 ? 7.238 -26.75 -15.414 1 95.12 167 GLU B C 1
ATOM 2836 O O . GLU B 1 167 ? 7.402 -25.766 -14.688 1 95.12 167 GLU B O 1
ATOM 2841 N N . GLU B 1 168 ? 8.219 -27.438 -15.969 1 97.06 168 GLU B N 1
ATOM 2842 C CA . GLU B 1 168 ? 9.602 -27.016 -15.773 1 97.06 168 GLU B CA 1
ATOM 2843 C C . GLU B 1 168 ? 9.852 -25.625 -16.359 1 97.06 168 GLU B C 1
ATOM 2845 O O . GLU B 1 168 ? 10.547 -24.812 -15.758 1 97.06 168 GLU B O 1
ATOM 2850 N N . GLN B 1 169 ? 9.328 -25.406 -17.516 1 97.81 169 GLN B N 1
ATOM 2851 C CA . GLN B 1 169 ? 9.461 -24.109 -18.156 1 97.81 169 GLN B CA 1
ATOM 2852 C C . GLN B 1 169 ? 8.758 -23.016 -17.359 1 97.81 169 GLN B C 1
ATOM 2854 O O . GLN B 1 169 ? 9.25 -21.891 -17.266 1 97.81 169 GLN B O 1
ATOM 2859 N N . GLN B 1 170 ? 7.598 -23.344 -16.812 1 97.62 170 GLN B N 1
ATOM 2860 C CA . GLN B 1 170 ? 6.879 -22.406 -15.961 1 97.62 170 GLN B CA 1
ATOM 2861 C C . GLN B 1 170 ? 7.684 -22.062 -14.711 1 97.62 170 GLN B C 1
ATOM 2863 O O . GLN B 1 170 ? 7.734 -20.891 -14.297 1 97.62 170 GLN B O 1
ATOM 2868 N N . ASP B 1 171 ? 8.305 -23.031 -14.102 1 97.88 171 ASP B N 1
ATOM 2869 C CA . ASP B 1 171 ? 9.125 -22.812 -12.914 1 97.88 171 ASP B CA 1
ATOM 2870 C C . ASP B 1 171 ? 10.32 -21.906 -13.242 1 97.88 171 ASP B C 1
ATOM 2872 O O . ASP B 1 171 ? 10.656 -21.016 -12.469 1 97.88 171 ASP B O 1
ATOM 2876 N N . LYS B 1 172 ? 10.969 -22.156 -14.367 1 98.19 172 LYS B N 1
ATOM 2877 C CA . LYS B 1 172 ? 12.07 -21.312 -14.805 1 98.19 172 LYS B CA 1
ATOM 2878 C C . LYS B 1 172 ? 11.602 -19.875 -15.031 1 98.19 172 LYS B C 1
ATOM 2880 O O . LYS B 1 172 ? 12.305 -18.922 -14.688 1 98.19 172 LYS B O 1
ATOM 2885 N N . PHE B 1 173 ? 10.469 -19.766 -15.68 1 98.31 173 PHE B N 1
ATOM 2886 C CA . PHE B 1 173 ? 9.875 -18.453 -15.938 1 98.31 173 PHE B CA 1
ATOM 2887 C C . PHE B 1 173 ? 9.641 -17.703 -14.633 1 98.31 173 PHE B C 1
ATOM 2889 O O . PHE B 1 173 ? 9.93 -16.5 -14.539 1 98.31 173 PHE B O 1
ATOM 2896 N N . ARG B 1 174 ? 9.117 -18.344 -13.562 1 98.44 174 ARG B N 1
ATOM 2897 C CA . ARG B 1 174 ? 8.93 -17.75 -12.242 1 98.44 174 ARG B CA 1
ATOM 2898 C C . ARG B 1 174 ? 10.258 -17.266 -11.672 1 98.44 174 ARG B C 1
ATOM 2900 O O . ARG B 1 174 ? 10.359 -16.141 -11.195 1 98.44 174 ARG B O 1
ATOM 2907 N N . GLU B 1 175 ? 11.258 -18.094 -11.719 1 98.56 175 GLU B N 1
ATOM 2908 C CA . GLU B 1 175 ? 12.562 -17.75 -11.148 1 98.56 175 GLU B CA 1
ATOM 2909 C C . GLU B 1 175 ? 13.18 -16.562 -11.852 1 98.56 175 GLU B C 1
ATOM 2911 O O . GLU B 1 175 ? 13.805 -15.711 -11.211 1 98.56 175 GLU B O 1
ATOM 2916 N N . GLU B 1 176 ? 13 -16.516 -13.195 1 98.5 176 GLU B N 1
ATOM 2917 C CA . GLU B 1 176 ? 13.484 -15.375 -13.969 1 98.5 176 GLU B CA 1
ATOM 2918 C C . GLU B 1 176 ? 12.781 -14.086 -13.555 1 98.5 176 GLU B C 1
ATOM 2920 O O . GLU B 1 176 ? 13.273 -12.984 -13.828 1 98.5 176 GLU B O 1
ATOM 2925 N N . HIS B 1 177 ? 11.648 -14.289 -12.938 1 98.81 177 HIS B N 1
ATOM 2926 C CA . HIS B 1 177 ? 10.883 -13.117 -12.523 1 98.81 177 HIS B CA 1
ATOM 2927 C C . HIS B 1 177 ? 10.969 -12.906 -11.016 1 98.81 177 HIS B C 1
ATOM 2929 O O . HIS B 1 177 ? 10.211 -12.117 -10.453 1 98.81 177 HIS B O 1
ATOM 2935 N N . GLY B 1 178 ? 11.852 -13.609 -10.328 1 98.69 178 GLY B N 1
ATOM 2936 C CA . GLY B 1 178 ? 12.273 -13.227 -8.992 1 98.69 178 GLY B CA 1
ATOM 2937 C C . GLY B 1 178 ? 11.594 -14.023 -7.898 1 98.69 178 GLY B C 1
ATOM 2938 O O . GLY B 1 178 ? 11.586 -13.617 -6.734 1 98.69 178 GLY B O 1
ATOM 2939 N N . PHE B 1 179 ? 10.953 -15.141 -8.211 1 98.62 179 PHE B N 1
ATOM 2940 C CA . PHE B 1 179 ? 10.344 -15.961 -7.176 1 98.62 179 PHE B CA 1
ATOM 2941 C C . PHE B 1 179 ? 10.344 -17.438 -7.582 1 98.62 179 PHE B C 1
ATOM 2943 O O . PHE B 1 179 ? 10.633 -17.766 -8.734 1 98.62 179 PHE B O 1
ATOM 2950 N N . LYS B 1 180 ? 10.008 -18.266 -6.605 1 98.62 180 LYS B N 1
ATOM 2951 C CA . LYS B 1 180 ? 10.094 -19.703 -6.824 1 98.62 180 LYS B CA 1
ATOM 2952 C C . LYS B 1 180 ? 8.93 -20.438 -6.16 1 98.62 180 LYS B C 1
ATOM 2954 O O . LYS B 1 180 ? 8.578 -20.141 -5.016 1 98.62 180 LYS B O 1
ATOM 2959 N N . ARG B 1 181 ? 8.352 -21.328 -6.938 1 98.06 181 ARG B N 1
ATOM 2960 C CA . ARG B 1 181 ? 7.371 -22.25 -6.367 1 98.06 181 ARG B CA 1
ATOM 2961 C C . ARG B 1 181 ? 8.039 -23.25 -5.441 1 98.06 181 ARG B C 1
ATOM 2963 O O . ARG B 1 181 ? 9.039 -23.875 -5.805 1 98.06 181 ARG B O 1
ATOM 2970 N N . VAL B 1 182 ? 7.469 -23.516 -4.227 1 97.75 182 VAL B N 1
ATOM 2971 C CA . VAL B 1 182 ? 8.141 -24.406 -3.277 1 97.75 182 VAL B CA 1
ATOM 2972 C C . VAL B 1 182 ? 7.133 -25.391 -2.691 1 97.75 182 VAL B C 1
ATOM 2974 O O . VAL B 1 182 ? 7.449 -26.125 -1.755 1 97.75 182 VAL B O 1
ATOM 2977 N N . GLY B 1 183 ? 5.957 -25.406 -3.125 1 95.56 183 GLY B N 1
ATOM 2978 C CA . GLY B 1 183 ? 4.938 -26.328 -2.639 1 95.56 183 GLY B CA 1
ATOM 2979 C C . GLY B 1 183 ? 3.586 -26.109 -3.295 1 95.56 183 GLY B C 1
ATOM 2980 O O . GLY B 1 183 ? 3.426 -25.219 -4.133 1 95.56 183 GLY B O 1
ATOM 2981 N N . PRO B 1 184 ? 2.654 -26.875 -3.039 1 94 184 PRO B N 1
ATOM 2982 C CA . PRO B 1 184 ? 1.309 -26.766 -3.607 1 94 184 PRO B CA 1
ATOM 2983 C C . PRO B 1 184 ? 0.514 -25.594 -3.012 1 94 184 PRO B C 1
ATOM 2985 O O . PRO B 1 184 ? 0.929 -25.016 -2.01 1 94 184 PRO B O 1
ATOM 2988 N N . PRO B 1 185 ? -0.571 -25.266 -3.68 1 93.38 185 PRO B N 1
ATOM 2989 C CA . PRO B 1 185 ? -1.458 -24.281 -3.057 1 93.38 185 PRO B CA 1
ATOM 2990 C C . PRO B 1 185 ? -1.989 -24.75 -1.701 1 93.38 185 PRO B C 1
ATOM 2992 O O . PRO B 1 185 ? -1.953 -25.938 -1.391 1 93.38 185 PRO B O 1
ATOM 2995 N N . ILE B 1 186 ? -2.295 -23.797 -0.722 1 87.06 186 ILE B N 1
ATOM 2996 C CA . ILE B 1 186 ? -2.791 -24.141 0.604 1 87.06 186 ILE B CA 1
ATOM 2997 C C . ILE B 1 186 ? -4.062 -24.984 0.475 1 87.06 186 ILE B C 1
ATOM 2999 O O . ILE B 1 186 ? -4.266 -25.922 1.236 1 87.06 186 ILE B O 1
ATOM 3003 N N . LYS B 1 187 ? -5.02 -24.531 0.056 1 71.69 187 LYS B N 1
ATOM 3004 C CA . LYS B 1 187 ? -6.246 -25.297 -0.177 1 71.69 187 LYS B CA 1
ATOM 3005 C C . LYS B 1 187 ? -6.664 -25.219 -1.643 1 71.69 187 LYS B C 1
ATOM 3007 O O . LYS B 1 187 ? -6.199 -24.359 -2.387 1 71.69 187 LYS B O 1
ATOM 3012 N N . ASN B 1 188 ? -7.848 -25.844 -2.074 1 59.91 188 ASN B N 1
ATOM 3013 C CA . ASN B 1 188 ? -8.438 -25.969 -3.402 1 59.91 188 ASN B CA 1
ATOM 3014 C C . ASN B 1 188 ? -7.543 -25.359 -4.477 1 59.91 188 ASN B C 1
ATOM 3016 O O . ASN B 1 188 ? -7.297 -24.156 -4.473 1 59.91 188 ASN B O 1
ATOM 3020 N N . PHE B 1 189 ? -6.605 -26.109 -4.898 1 49.34 189 PHE B N 1
ATOM 3021 C CA . PHE B 1 189 ? -5.684 -25.719 -5.961 1 49.34 189 PHE B CA 1
ATOM 3022 C C . PHE B 1 189 ? -6.43 -25.078 -7.121 1 49.34 189 PHE B C 1
ATOM 3024 O O . PHE B 1 189 ? -7.414 -25.625 -7.613 1 49.34 189 PHE B O 1
ATOM 3031 N N . LYS B 1 190 ? -6.266 -23.672 -7.242 1 44.84 190 LYS B N 1
ATOM 3032 C CA . LYS B 1 190 ? -6.637 -23.25 -8.586 1 44.84 190 LYS B CA 1
ATOM 3033 C C . LYS B 1 190 ? -5.547 -23.609 -9.594 1 44.84 190 LYS B C 1
ATOM 3035 O O . LYS B 1 190 ? -4.371 -23.312 -9.375 1 44.84 190 LYS B O 1
ATOM 3040 N N . LYS B 1 191 ? -5.77 -24.562 -10.375 1 41.88 191 LYS B N 1
ATOM 3041 C CA . LYS B 1 191 ? -4.836 -24.922 -11.445 1 41.88 191 LYS B CA 1
ATOM 3042 C C . LYS B 1 191 ? -4.422 -23.688 -12.25 1 41.88 191 LYS B C 1
ATOM 3044 O O . LYS B 1 191 ? -5.266 -22.859 -12.602 1 41.88 191 LYS B O 1
ATOM 3049 N N . MET B 1 192 ? -3.131 -23.297 -12.242 1 34.31 192 MET B N 1
ATOM 3050 C CA . MET B 1 192 ? -2.662 -22.297 -13.203 1 34.31 192 MET B CA 1
ATOM 3051 C C . MET B 1 192 ? -2.938 -22.766 -14.633 1 34.31 192 MET B C 1
ATOM 3053 O O . MET B 1 192 ? -2.922 -23.969 -14.914 1 34.31 192 MET B O 1
#

Radius of gyration: 26.76 Å; Cα contacts (8 Å, |Δi|>4): 857; chains: 2; bounding box: 87×100×51 Å

Nearest PDB structures (foldseek):
  1y3t-assembly1_B  TM=9.452E-01  e=6.456E-08  Bacillus subtilis
  2h0v-assembly1_B  TM=9.442E-01  e=8.522E-08  Bacillus subtilis
  8hfb-assembly1_B  TM=9.194E-01  e=1.125E-07  Bacillus subtilis
  7x85-assembly2_C  TM=8.136E-01  e=7.214E-08  Gallus gallus
  6o2d-assembly1_B  TM=7.341E-01  e=1.485E-07  Schizosaccharomyces pombe